Protein AF-A0A9P9T3Z7-F1 (afdb_monomer)

pLDDT: mean 70.49, std 20.85, range [25.78, 98.06]

Nearest PDB structures (foldseek):
  8fni-assembly1_6  TM=3.757E-01  e=1.321E+00  Trypanosoma brucei

Secondary structure (DSSP, 8-state):
---B-TTS-B-HHHHHHHHHHHHHHHHHTT---HHHHHHHHHHHHHHHHHHHH-----GGGEEEEEE----EE-S--BSSSSB---EE--S-SSPPPPEEEEEEEHHHHHHHBHHHHHHHHH-TT--EEEES---S--B-TTHHHHSB-TTSSB-HHHHHHHH-S-EEEETTEEEE----TTPPP--HHHIIIIIHHHHHHHHHHHHHHTTS-S-S-HHHHHHTSPPPPPPSSHHHHHHHHHHHHHTTB-HHHHHHHHHHHHHHHHHS-GGGS-HHHHIIIIIHHTTTS-GGGSHHHHHHHHHHTTS-HHHHH-PPPHHHHH-----TTS-GGGGGG----PPPTT--SSS-EEE-GGG-TT-TT--EEEPPSSHHHHHHHHHHS-B-TTS-B--GGGS-TT--S-S-----SSTTS------------TT---------TTSS-HHHHHHHHHT-TT-PPPPPPPP--PPPPPPPP--------

Radius of gyration: 30.97 Å; Cα contacts (8 Å, |Δi|>4): 499; chains: 1; bounding box: 113×80×100 Å

Sequence (485 aa):
MVLYYADGQVVKAQEVYLEDQAKAKASQYRYADPIEQATQIIQGRRLAADNYDSKEKTGRERVHIVIDKQMYTELYYSESSTLVGQHLPLGREDPSDPIPVAGIDRQTLIKCSSTAYDYFTSNPELSTLHLPVCYPRRHFGGWYNCYRTESGRPDYEEFERRIGSERIEQPGLAYLRDADDQMAYIRETEVIHYLIPWLEEMEKHVKHSKNVSEENKPEEALRSLPKFDIPKILIEKIHLYNVMLQLGISSHFKQPLIDALIFQMYGSNLSQCHLDTLEMTVGRFYSRGIAVLDPVINHLIGTYSLRNPTDRSTDPSEEDRVLRISPEGVDERDEESQVYLKAKPGRAWLEYRSVPPDTRSAFPDDTVIQPPKLEVIGHCIRHWSGVRRSGSTAAAHTGYPLNVGRVFKYYRRRATSSIHVQNRPGRIDRADYSTYRLHNSHHLRPDELEHFCRHRPGSTAAAAPAPIVSQGPSPSPGGSGIASK

Foldseek 3Di:
DFDADPVRHTPVVVVVVVVVVVVVVCVVLVPDDPVVVVVLLVVLVVVVVVVVPPPDDDVLQFAWEKEAAAWAFQPADDQDPDGDTDTDPADDNGIDDTPPPSGFGLVLLLVFFVQSVSVCSNVVNHRYDYPQDDDDFDFPVCQLVVAADPVSGHDVVVVCVPQNDQWDDDGPTTGHPPNPNLGADADPVLCHPWVRVLSVQSVVLVVVVVVDPPPDDPVVSLVPRRATDADPALLSLLNNLLVCVSRRGDCSRCVVSLVVNLVVCLVDQPLLNPLVNNLSGLVSVQVVHQSCVPSNLVSCLQCVLVDDLCSNQDDHDVCSQPVDPPDPDDDPPCPVNSDTDDDDPDAAAQDWDFDALCVRPNRNHDTDTHAHSSRRSSVSNCQQNQQDPVRHHDNSVVHPPPPPVPDPPPDPPDPPDDDPPPDDPDDDDPPPPDDDDDPDPPPDDPVNVVVCVVPRPPDDPPPDDDDDDDDDDDDDDDDDDDDDD

Solvent-accessible surface area (backbone atoms only — not comparable to full-atom values): 30028 Å² total; per-residue (Å²): 137,88,59,59,46,99,88,69,48,67,40,63,73,56,52,53,50,51,51,49,50,48,48,53,51,29,55,75,48,47,56,80,51,68,66,58,52,52,48,51,43,54,50,26,45,47,52,54,52,53,59,68,69,52,86,74,87,57,88,78,48,43,26,23,41,26,44,51,45,48,51,40,32,50,93,74,36,65,89,77,88,49,80,50,53,53,81,44,96,46,76,52,90,54,55,49,72,59,38,53,85,84,36,40,57,41,68,48,47,33,74,52,11,54,43,45,35,56,51,41,32,72,35,73,88,62,49,67,48,67,33,67,66,85,78,82,67,65,68,55,76,65,47,74,76,73,41,49,40,99,86,70,44,66,38,64,66,67,44,41,74,72,74,43,86,66,60,50,86,47,50,96,40,67,27,49,71,60,64,55,47,59,52,34,60,78,62,67,65,44,44,62,73,42,48,47,56,43,50,54,48,40,40,53,49,59,59,52,52,76,75,52,81,93,77,76,56,72,70,59,56,62,70,68,51,77,71,74,77,73,59,89,52,70,68,56,40,52,46,39,49,32,52,40,59,56,34,40,40,53,64,83,74,44,45,66,54,47,50,54,49,45,54,51,46,72,76,41,56,58,46,70,49,47,54,66,59,42,29,44,18,57,27,25,68,24,64,91,59,68,45,63,74,41,70,60,52,27,49,56,26,63,45,47,50,77,51,54,69,65,50,76,68,46,70,57,49,74,66,49,69,59,56,72,87,67,57,94,86,60,75,91,82,52,77,87,70,70,81,72,84,79,80,68,89,90,61,43,54,56,43,68,44,78,45,61,18,84,80,33,91,91,45,55,86,50,69,42,79,42,62,17,69,34,52,55,55,17,50,43,36,68,71,49,14,28,44,43,97,84,72,49,67,47,65,40,84,81,43,66,91,74,70,82,65,80,70,81,73,80,74,74,94,58,94,81,72,81,84,79,80,76,81,75,94,72,91,74,79,92,76,85,84,79,86,82,83,81,87,76,84,84,80,71,54,75,68,60,57,50,49,59,68,74,66,48,91,83,72,69,80,80,76,77,83,74,82,85,76,82,82,76,88,83,83,83,92,78,86,89,80,91,84,89,135

Mean predicted aligned error: 15.39 Å

Structure (mmCIF, N/CA/C/O backbone):
data_AF-A0A9P9T3Z7-F1
#
_entry.id   AF-A0A9P9T3Z7-F1
#
loop_
_atom_site.group_PDB
_atom_site.id
_atom_site.type_symbol
_atom_site.label_atom_id
_atom_site.label_alt_id
_atom_site.label_comp_id
_atom_site.label_asym_id
_atom_site.label_entity_id
_atom_site.label_seq_id
_atom_site.pdbx_PDB_ins_code
_atom_site.Cartn_x
_atom_site.Cartn_y
_atom_site.Cartn_z
_atom_site.occupancy
_atom_site.B_iso_or_equiv
_atom_site.auth_seq_id
_atom_site.auth_comp_id
_atom_site.auth_asym_id
_atom_site.auth_atom_id
_atom_site.pdbx_PDB_model_num
ATOM 1 N N . MET A 1 1 ? -35.506 -32.382 -3.614 1.00 65.94 1 MET A N 1
ATOM 2 C CA . MET A 1 1 ? -36.803 -32.200 -4.298 1.00 65.94 1 MET A CA 1
ATOM 3 C C . MET A 1 1 ? -37.691 -31.428 -3.337 1.00 65.94 1 MET A C 1
ATOM 5 O O . MET A 1 1 ? -37.818 -31.877 -2.205 1.00 65.94 1 MET A O 1
ATOM 9 N N . VAL A 1 2 ? -38.181 -30.251 -3.727 1.00 71.31 2 VAL A N 1
ATOM 10 C CA . VAL A 1 2 ? -38.981 -29.363 -2.863 1.00 71.31 2 VAL A CA 1
ATOM 11 C C . VAL A 1 2 ? -40.463 -29.702 -3.061 1.00 71.31 2 VAL A C 1
ATOM 13 O O . VAL A 1 2 ? -40.894 -29.871 -4.199 1.00 71.31 2 VAL A O 1
ATOM 16 N N . LEU A 1 3 ? -41.214 -29.879 -1.976 1.00 81.56 3 LEU A N 1
ATOM 17 C CA . LEU A 1 3 ? -42.653 -30.128 -1.967 1.00 81.56 3 LEU A CA 1
ATOM 18 C C . LEU A 1 3 ? -43.368 -28.791 -1.889 1.00 81.56 3 LEU A C 1
ATOM 20 O O . LEU A 1 3 ? -43.017 -27.912 -1.099 1.00 81.56 3 LEU A O 1
ATOM 24 N N . TYR A 1 4 ? -44.413 -28.695 -2.691 1.00 86.44 4 TYR A N 1
ATOM 25 C CA . TYR A 1 4 ? -45.283 -27.543 -2.760 1.00 86.44 4 TYR A CA 1
ATOM 26 C C . TYR A 1 4 ? -46.688 -27.973 -2.353 1.00 86.44 4 TYR A C 1
ATOM 28 O O . TYR A 1 4 ? -47.127 -29.081 -2.674 1.00 86.44 4 TYR A O 1
ATOM 36 N N . TYR A 1 5 ? -47.393 -27.095 -1.652 1.00 88.19 5 TYR A N 1
ATOM 37 C CA . TYR A 1 5 ? -48.839 -27.167 -1.539 1.00 88.19 5 TYR A CA 1
ATOM 38 C C . TYR A 1 5 ? -49.485 -26.906 -2.908 1.00 88.19 5 TYR A C 1
ATOM 40 O O . TYR A 1 5 ? -48.849 -26.409 -3.840 1.00 88.19 5 TYR A O 1
ATOM 48 N N . ALA A 1 6 ? -50.769 -27.244 -3.042 1.00 86.62 6 ALA A N 1
ATOM 49 C CA . ALA A 1 6 ? -51.515 -27.063 -4.291 1.00 86.62 6 ALA A CA 1
ATOM 50 C C . ALA A 1 6 ? -51.635 -25.586 -4.727 1.00 86.62 6 ALA A C 1
ATOM 52 O O . ALA A 1 6 ? -51.898 -25.315 -5.895 1.00 86.62 6 ALA A O 1
ATOM 53 N N . ASP A 1 7 ? -51.424 -24.643 -3.807 1.00 88.00 7 ASP A N 1
ATOM 54 C CA . ASP A 1 7 ? -51.381 -23.198 -4.057 1.00 88.00 7 ASP A CA 1
ATOM 55 C C . ASP A 1 7 ? -49.997 -22.692 -4.517 1.00 88.00 7 ASP A C 1
ATOM 57 O O . ASP A 1 7 ? -49.827 -21.501 -4.779 1.00 88.00 7 ASP A O 1
ATOM 61 N N . GLY A 1 8 ? -49.008 -23.586 -4.631 1.00 81.44 8 GLY A N 1
ATOM 62 C CA . GLY A 1 8 ? -47.646 -23.266 -5.048 1.00 81.44 8 GLY A CA 1
ATOM 63 C C . GLY A 1 8 ? -46.728 -22.771 -3.928 1.00 81.44 8 GLY A C 1
ATOM 64 O O . GLY A 1 8 ? -45.573 -22.451 -4.212 1.00 81.44 8 GLY A O 1
ATOM 65 N N . GLN A 1 9 ? -47.177 -22.724 -2.668 1.00 79.19 9 GLN A N 1
ATOM 66 C CA . GLN A 1 9 ? -46.294 -22.414 -1.540 1.00 79.19 9 GLN A CA 1
ATOM 67 C C . GLN A 1 9 ? -45.443 -23.627 -1.156 1.00 79.19 9 GLN A C 1
ATOM 69 O O . GLN A 1 9 ? -45.922 -24.761 -1.148 1.00 79.19 9 GLN A O 1
ATOM 74 N N . VAL A 1 10 ? -44.171 -23.405 -0.816 1.00 81.94 10 VAL A N 1
ATOM 75 C CA . VAL A 1 10 ? -43.290 -24.473 -0.325 1.00 81.94 10 VAL A CA 1
ATOM 76 C C . VAL A 1 10 ? -43.802 -24.972 1.025 1.00 81.94 10 VAL A C 1
ATOM 78 O O . VAL A 1 10 ? -44.175 -24.191 1.902 1.00 81.94 10 VAL A O 1
ATOM 81 N N . VAL A 1 11 ? -43.803 -26.290 1.216 1.00 91.25 11 VAL A N 1
ATOM 82 C CA . VAL A 1 11 ? -44.129 -26.883 2.512 1.00 91.25 11 VAL A CA 1
ATOM 83 C C . VAL A 1 11 ? -43.041 -26.489 3.514 1.00 91.25 11 VAL A C 1
ATOM 85 O O . VAL A 1 11 ? -41.958 -27.069 3.522 1.00 91.25 11 VAL A O 1
ATOM 88 N N . LYS A 1 12 ? -43.341 -25.518 4.386 1.00 83.25 12 LYS A N 1
ATOM 89 C CA . LYS A 1 12 ? -42.396 -24.924 5.352 1.00 83.25 12 LYS A CA 1
ATOM 90 C C . LYS A 1 12 ? -41.616 -25.951 6.180 1.00 83.25 12 LYS A C 1
ATOM 92 O O . LYS A 1 12 ? -40.428 -25.785 6.415 1.00 83.25 12 LYS A O 1
ATOM 97 N N . ALA A 1 13 ? -42.257 -27.046 6.593 1.00 82.50 13 ALA A N 1
ATOM 98 C CA . ALA A 1 13 ? -41.579 -28.116 7.330 1.00 82.50 13 ALA A CA 1
ATOM 99 C C . ALA A 1 13 ? -40.472 -28.796 6.503 1.00 82.50 13 ALA A C 1
ATOM 101 O O . ALA A 1 13 ? -39.440 -29.186 7.044 1.00 82.50 13 ALA A O 1
ATOM 102 N N . GLN A 1 14 ? -40.669 -28.928 5.191 1.00 84.25 14 GLN A N 1
ATOM 103 C CA . GLN A 1 14 ? -39.662 -29.502 4.312 1.00 84.25 14 GLN A CA 1
ATOM 104 C C . GLN A 1 14 ? -38.586 -28.486 3.920 1.00 84.25 14 GLN A C 1
ATOM 106 O O . GLN A 1 14 ? -37.438 -28.875 3.741 1.00 84.25 14 GLN A O 1
ATOM 111 N N . GLU A 1 15 ? -38.929 -27.203 3.816 1.00 80.44 15 GLU A N 1
ATOM 112 C CA . GLU A 1 15 ? -37.944 -26.125 3.682 1.00 80.44 15 GLU A CA 1
ATOM 113 C C . GLU A 1 15 ? -36.972 -26.136 4.865 1.00 80.44 15 GLU A C 1
ATOM 115 O O . GLU A 1 15 ? -35.774 -26.280 4.649 1.00 80.44 15 GLU A O 1
ATOM 120 N N . VAL A 1 16 ? -37.489 -26.144 6.100 1.00 82.88 16 VAL A N 1
ATOM 121 C CA . VAL A 1 16 ? -36.673 -26.255 7.323 1.00 82.88 16 VAL A CA 1
ATOM 122 C C . VAL A 1 16 ? -35.826 -27.529 7.314 1.00 82.88 16 VAL A C 1
ATOM 124 O O . VAL A 1 16 ? -34.633 -27.475 7.579 1.00 82.88 16 VAL A O 1
ATOM 127 N N . TYR A 1 17 ? -36.397 -28.676 6.933 1.00 86.69 17 TYR A N 1
ATOM 128 C CA . TYR A 1 17 ? -35.633 -29.924 6.821 1.00 86.69 17 TYR A CA 1
ATOM 129 C C . TYR A 1 17 ? -34.492 -29.843 5.793 1.00 86.69 17 TYR A C 1
ATOM 131 O O . TYR A 1 17 ? -33.400 -30.363 6.029 1.00 86.69 17 TYR A O 1
ATOM 139 N N . LEU A 1 18 ? -34.735 -29.224 4.634 1.00 81.62 18 LEU A N 1
ATOM 140 C CA . LEU A 1 18 ? -33.721 -29.048 3.597 1.00 81.62 18 LEU A CA 1
ATOM 141 C C . LEU A 1 18 ? -32.663 -28.028 4.020 1.00 81.62 18 LEU A C 1
ATOM 143 O O . LEU A 1 18 ? -31.493 -28.251 3.720 1.00 81.62 18 LEU A O 1
ATOM 147 N N . GLU A 1 19 ? -33.038 -26.969 4.737 1.00 80.75 19 GLU A N 1
ATOM 148 C CA . GLU A 1 19 ? -32.102 -26.032 5.363 1.00 80.75 19 GLU A CA 1
ATOM 149 C C . GLU A 1 19 ? -31.250 -26.718 6.430 1.00 80.75 19 GLU A C 1
ATOM 151 O O . GLU A 1 19 ? -30.039 -26.528 6.436 1.00 80.75 19 GLU A O 1
ATOM 156 N N . ASP A 1 20 ? -31.828 -27.566 7.279 1.00 84.94 20 ASP A N 1
ATOM 157 C CA . ASP A 1 20 ? -31.093 -28.320 8.298 1.00 84.94 20 ASP A CA 1
ATOM 158 C C . ASP A 1 20 ? -30.151 -29.348 7.665 1.00 84.94 20 ASP A C 1
ATOM 160 O O . ASP A 1 20 ? -29.004 -29.482 8.090 1.00 84.94 20 ASP A O 1
ATOM 164 N N . GLN A 1 21 ? -30.575 -30.040 6.601 1.00 84.62 21 GLN A N 1
ATOM 165 C CA . GLN A 1 21 ? -29.680 -30.906 5.830 1.00 84.62 21 GLN A CA 1
ATOM 166 C C . GLN A 1 21 ? -28.587 -30.117 5.116 1.00 84.62 21 GLN A C 1
ATOM 168 O O . GLN A 1 21 ? -27.438 -30.559 5.084 1.00 84.62 21 GLN A O 1
ATOM 173 N N . ALA A 1 22 ? -28.926 -28.965 4.537 1.00 76.81 22 ALA A N 1
ATOM 174 C CA . ALA A 1 22 ? -27.964 -28.086 3.899 1.00 76.81 22 ALA A CA 1
ATOM 175 C C . ALA A 1 22 ? -26.966 -27.560 4.927 1.00 76.81 22 ALA A C 1
ATOM 177 O O . ALA A 1 22 ? -25.782 -27.617 4.640 1.00 76.81 22 ALA A O 1
ATOM 178 N N . LYS A 1 23 ? -27.404 -27.167 6.131 1.00 74.38 23 LYS A N 1
ATOM 179 C CA . LYS A 1 23 ? -26.563 -26.766 7.268 1.00 74.38 23 LYS A CA 1
ATOM 180 C C . LYS A 1 23 ? -25.714 -27.911 7.798 1.00 74.38 23 LYS A C 1
ATOM 182 O O . LYS A 1 23 ? -24.539 -27.701 8.051 1.00 74.38 23 LYS A O 1
ATOM 187 N N . ALA A 1 24 ? -26.252 -29.122 7.926 1.00 78.44 24 ALA A N 1
ATOM 188 C CA . ALA A 1 24 ? -25.497 -30.297 8.363 1.00 78.44 24 ALA A CA 1
ATOM 189 C C . ALA A 1 24 ? -24.435 -30.709 7.332 1.00 78.44 24 ALA A C 1
ATOM 191 O O . ALA A 1 24 ? -23.322 -31.097 7.674 1.00 78.44 24 ALA A O 1
ATOM 192 N N . LYS A 1 25 ? -24.757 -30.601 6.042 1.00 73.81 25 LYS A N 1
ATOM 193 C CA . LYS A 1 25 ? -23.808 -30.862 4.959 1.00 73.81 25 LYS A CA 1
ATOM 194 C C . LYS A 1 25 ? -22.799 -29.719 4.833 1.00 73.81 25 LYS A C 1
ATOM 196 O O . LYS A 1 25 ? -21.608 -29.962 4.696 1.00 73.81 25 LYS A O 1
ATOM 201 N N . ALA A 1 26 ? -23.253 -28.479 4.954 1.00 61.66 26 ALA A N 1
ATOM 202 C CA . ALA A 1 26 ? -22.426 -27.284 5.032 1.00 61.66 26 ALA A CA 1
ATOM 203 C C . ALA A 1 26 ? -21.468 -27.357 6.217 1.00 61.66 26 ALA A C 1
ATOM 205 O O . ALA A 1 26 ? -20.307 -27.050 6.025 1.00 61.66 26 ALA A O 1
ATOM 206 N N . SER A 1 27 ? -21.891 -27.824 7.393 1.00 64.25 27 SER A N 1
ATOM 207 C CA . SER A 1 27 ? -21.029 -27.970 8.568 1.00 64.25 27 SER A CA 1
ATOM 208 C C . SER A 1 27 ? -20.020 -29.108 8.407 1.00 64.25 27 SER A C 1
ATOM 210 O O . SER A 1 27 ? -18.861 -28.940 8.786 1.00 64.25 27 SER A O 1
ATOM 212 N N . GLN A 1 28 ? -20.390 -30.214 7.745 1.00 66.12 28 GLN A N 1
ATOM 213 C CA . GLN A 1 28 ? -19.437 -31.253 7.317 1.00 66.12 28 GLN A CA 1
ATOM 214 C C . GLN A 1 28 ? -18.365 -30.691 6.381 1.00 66.12 28 GLN A C 1
ATOM 216 O O . GLN A 1 28 ? -17.186 -31.014 6.513 1.00 66.12 28 GLN A O 1
ATOM 221 N N . TYR A 1 29 ? -18.770 -29.822 5.458 1.00 52.50 29 TYR A N 1
ATOM 222 C CA . TYR A 1 29 ? -17.866 -29.099 4.578 1.00 52.50 29 TYR A CA 1
ATOM 223 C C . TYR A 1 29 ? -17.503 -27.725 5.121 1.00 52.50 29 TYR A C 1
ATOM 225 O O . TYR A 1 29 ? -17.126 -26.928 4.294 1.00 52.50 29 TYR A O 1
ATOM 233 N N . ARG A 1 30 ? -17.652 -27.436 6.424 1.00 50.56 30 ARG A N 1
ATOM 234 C CA . ARG A 1 30 ? -17.389 -26.168 7.149 1.00 50.56 30 ARG A CA 1
ATOM 235 C C . ARG A 1 30 ? -17.737 -24.834 6.443 1.00 50.56 30 ARG A C 1
ATOM 237 O O . ARG A 1 30 ? -17.046 -23.845 6.666 1.00 50.56 30 ARG A O 1
ATOM 244 N N . TYR A 1 31 ? -18.742 -24.803 5.565 1.00 49.81 31 TYR A N 1
ATOM 245 C CA . TYR A 1 31 ? -19.169 -23.627 4.792 1.00 49.81 31 TYR A CA 1
ATOM 246 C C . TYR A 1 31 ? -19.461 -22.434 5.715 1.00 49.81 31 TYR A C 1
ATOM 248 O O . TYR A 1 31 ? -20.280 -22.555 6.621 1.00 49.81 31 TYR A O 1
ATOM 256 N N . ALA A 1 32 ? -18.804 -21.294 5.481 1.00 55.56 32 ALA A N 1
ATOM 257 C CA . ALA A 1 32 ? -19.143 -20.046 6.159 1.00 55.56 32 ALA A CA 1
ATOM 258 C C . ALA A 1 32 ? -20.341 -19.419 5.441 1.00 55.56 32 ALA A C 1
ATOM 260 O O . ALA A 1 32 ? -20.222 -19.038 4.275 1.00 55.56 32 ALA A O 1
ATOM 261 N N . ASP A 1 33 ? -21.486 -19.341 6.117 1.00 63.25 33 ASP A N 1
ATOM 262 C CA . ASP A 1 33 ? -22.675 -18.694 5.571 1.00 63.25 33 ASP A CA 1
ATOM 263 C C . ASP A 1 33 ? -22.426 -17.174 5.466 1.00 63.25 33 ASP A C 1
ATOM 265 O O . ASP A 1 33 ? -22.188 -16.522 6.489 1.00 63.25 33 ASP A O 1
ATOM 269 N N . PRO A 1 34 ? -22.475 -16.575 4.259 1.00 64.81 34 PRO A N 1
ATOM 270 C CA . PRO A 1 34 ? -22.304 -15.134 4.089 1.00 64.81 34 PRO A CA 1
ATOM 271 C C . PRO A 1 34 ? -23.295 -14.305 4.915 1.00 64.81 34 PRO A C 1
ATOM 273 O O . PRO A 1 34 ? -22.961 -13.198 5.338 1.00 64.81 34 PRO A O 1
ATOM 276 N N . ILE A 1 35 ? -24.503 -14.826 5.161 1.00 70.62 35 ILE A N 1
ATOM 277 C CA . ILE A 1 35 ? -25.523 -14.164 5.982 1.00 70.62 35 ILE A CA 1
ATOM 278 C C . ILE A 1 35 ? -25.114 -14.202 7.452 1.00 70.62 35 ILE A C 1
ATOM 280 O O . ILE A 1 35 ? -25.229 -13.190 8.142 1.00 70.62 35 ILE A O 1
ATOM 284 N N . GLU A 1 36 ? -24.600 -15.330 7.938 1.00 73.62 36 GLU A N 1
ATOM 285 C CA . GLU A 1 36 ? -24.087 -15.441 9.304 1.00 73.62 36 GLU A CA 1
ATOM 286 C C . GLU A 1 36 ? -22.878 -14.523 9.504 1.00 73.62 36 GLU A C 1
ATOM 288 O O . GLU A 1 36 ? -22.838 -13.773 10.475 1.00 73.62 36 GLU A O 1
ATOM 293 N N . GLN A 1 37 ? -21.954 -14.476 8.539 1.00 69.38 37 GLN A N 1
ATOM 294 C CA . GLN A 1 37 ? -20.818 -13.555 8.564 1.00 69.38 37 GLN A CA 1
ATOM 295 C C . GLN A 1 37 ? -21.278 -12.089 8.578 1.00 69.38 37 GLN A C 1
ATOM 297 O O . GLN A 1 37 ? -20.796 -11.292 9.381 1.00 69.38 37 GLN A O 1
ATOM 302 N N . ALA A 1 38 ? -22.248 -11.721 7.736 1.00 71.00 38 ALA A N 1
ATOM 303 C CA . ALA A 1 38 ? -22.836 -10.383 7.745 1.00 71.00 38 ALA A CA 1
ATOM 304 C C . ALA A 1 38 ? -23.536 -10.075 9.079 1.00 71.00 38 ALA A C 1
ATOM 306 O O . ALA A 1 38 ? -23.418 -8.964 9.594 1.00 71.00 38 ALA A O 1
ATOM 307 N N . THR A 1 39 ? -24.220 -11.055 9.671 1.00 78.25 39 THR A N 1
ATOM 308 C CA . THR A 1 39 ? -24.898 -10.916 10.967 1.00 78.25 39 THR A CA 1
ATOM 309 C C . THR A 1 39 ? -23.891 -10.731 12.096 1.00 78.25 39 THR A C 1
ATOM 311 O O . THR A 1 39 ? -24.072 -9.839 12.920 1.00 78.25 39 THR A O 1
ATOM 314 N N . GLN A 1 40 ? -22.796 -11.496 12.096 1.00 75.44 40 GLN A N 1
ATOM 315 C CA . GLN A 1 40 ? -21.678 -11.333 13.025 1.00 75.44 40 GLN A CA 1
ATOM 316 C C . GLN A 1 40 ? -21.040 -9.948 12.885 1.00 75.44 40 GLN A C 1
ATOM 318 O O . GLN A 1 40 ? -20.805 -9.293 13.894 1.00 75.44 40 GLN A O 1
ATOM 323 N N . ILE A 1 41 ? -20.841 -9.448 11.659 1.00 72.44 41 ILE A N 1
ATOM 324 C CA . ILE A 1 41 ? -20.344 -8.082 11.422 1.00 72.44 41 ILE A CA 1
ATOM 325 C C . ILE A 1 41 ? -21.324 -7.044 11.980 1.00 72.44 41 ILE A C 1
ATOM 327 O O . ILE A 1 41 ? -20.910 -6.112 12.662 1.00 72.44 41 ILE A O 1
ATOM 331 N N . ILE A 1 42 ? -22.627 -7.188 11.724 1.00 79.94 42 ILE A N 1
ATOM 332 C CA . ILE A 1 42 ? -23.653 -6.268 12.240 1.00 79.94 42 ILE A CA 1
ATOM 333 C C . ILE A 1 42 ? -23.692 -6.299 13.771 1.00 79.94 42 ILE A C 1
ATOM 335 O O . ILE A 1 42 ? -23.773 -5.246 14.403 1.00 79.94 42 ILE A O 1
ATOM 339 N N . GLN A 1 43 ? -23.621 -7.482 14.377 1.00 82.38 43 GLN A N 1
ATOM 340 C CA . GLN A 1 43 ? -23.592 -7.638 15.826 1.00 82.38 43 GLN A CA 1
ATOM 341 C C . GLN A 1 43 ? -22.304 -7.063 16.422 1.00 82.38 43 GLN A C 1
ATOM 343 O O . GLN A 1 43 ? -22.376 -6.339 17.408 1.00 82.38 43 GLN A O 1
ATOM 348 N N . GLY A 1 44 ? -21.154 -7.293 15.786 1.00 74.75 44 GLY A N 1
ATOM 349 C CA . GLY A 1 44 ? -19.875 -6.681 16.143 1.00 74.75 44 GLY A CA 1
ATOM 350 C C . GLY A 1 44 ? -19.930 -5.155 16.078 1.00 74.75 44 GLY A C 1
ATOM 351 O O . GLY A 1 44 ? -19.483 -4.491 17.006 1.00 74.75 44 GLY A O 1
ATOM 352 N N . ARG A 1 45 ? -20.583 -4.582 15.054 1.00 77.25 45 ARG A N 1
ATOM 353 C CA . ARG A 1 45 ? -20.831 -3.130 14.957 1.00 77.25 45 ARG A CA 1
ATOM 354 C C . ARG A 1 45 ? -21.710 -2.610 16.088 1.00 77.25 45 ARG A C 1
ATOM 356 O O . ARG A 1 45 ? -21.432 -1.534 16.605 1.00 77.25 45 ARG A O 1
ATOM 363 N N . ARG A 1 46 ? -22.754 -3.353 16.468 1.00 79.81 46 ARG A N 1
ATOM 364 C CA . ARG A 1 46 ? -23.618 -2.995 17.605 1.00 79.81 46 ARG A CA 1
ATOM 365 C C . ARG A 1 46 ? -22.845 -3.038 18.913 1.00 79.81 46 ARG A C 1
ATOM 367 O O . ARG A 1 46 ? -22.826 -2.041 19.607 1.00 79.81 46 ARG A O 1
ATOM 374 N N . LEU A 1 47 ? -22.116 -4.120 19.183 1.00 75.50 47 LEU A N 1
ATOM 375 C CA . LEU A 1 47 ? -21.275 -4.236 20.377 1.00 75.50 47 LEU A CA 1
ATOM 376 C C . LEU A 1 47 ? -20.197 -3.147 20.427 1.00 75.50 47 LEU A C 1
ATOM 378 O O . LEU A 1 47 ? -19.940 -2.588 21.485 1.00 75.50 47 LEU A O 1
ATOM 382 N N . ALA A 1 48 ? -19.587 -2.810 19.289 1.00 69.00 48 ALA A N 1
ATOM 383 C CA . ALA A 1 48 ? -18.626 -1.716 19.202 1.00 69.00 48 ALA A CA 1
ATOM 384 C C . ALA A 1 48 ? -19.268 -0.348 19.494 1.00 69.00 48 ALA A C 1
ATOM 386 O O . ALA A 1 48 ? -18.621 0.493 20.110 1.00 69.00 48 ALA A O 1
ATOM 387 N N . ALA A 1 49 ? -20.523 -0.134 19.083 1.00 73.12 49 ALA A N 1
ATOM 388 C CA . ALA A 1 49 ? -21.294 1.067 19.398 1.00 73.12 49 ALA A CA 1
ATOM 389 C C . ALA A 1 49 ? -21.790 1.086 20.857 1.00 73.12 49 ALA A C 1
ATOM 391 O O . ALA A 1 49 ? -21.742 2.121 21.505 1.00 73.12 49 ALA A O 1
ATOM 392 N N . ASP A 1 50 ? -22.189 -0.050 21.420 1.00 73.62 50 ASP A N 1
ATOM 393 C CA . ASP A 1 50 ? -22.641 -0.132 22.812 1.00 73.62 50 ASP A CA 1
ATOM 394 C C . ASP A 1 50 ? -21.457 0.073 23.776 1.00 73.62 50 ASP A C 1
ATOM 396 O O . ASP A 1 50 ? -21.539 0.855 24.726 1.00 73.62 50 ASP A O 1
ATOM 400 N N . ASN A 1 51 ? -20.304 -0.534 23.467 1.00 67.31 51 ASN A N 1
ATOM 401 C CA . ASN A 1 51 ? -19.042 -0.292 24.174 1.00 67.31 51 ASN A CA 1
ATOM 402 C C . ASN A 1 51 ? -18.545 1.157 24.017 1.00 67.31 51 ASN A C 1
ATOM 404 O O . ASN A 1 51 ? -17.735 1.616 24.821 1.00 67.31 51 ASN A O 1
ATOM 408 N N . TYR A 1 52 ? -18.995 1.880 22.985 1.00 64.50 52 TYR A N 1
ATOM 409 C CA . TYR A 1 52 ? -18.654 3.289 22.777 1.00 64.50 52 TYR A CA 1
ATOM 410 C C . TYR A 1 52 ? -19.337 4.201 23.808 1.00 64.50 52 TYR A C 1
ATOM 412 O O . TYR A 1 52 ? -18.737 5.196 24.223 1.00 64.50 52 TYR A O 1
ATOM 420 N N . ASP A 1 53 ? -20.546 3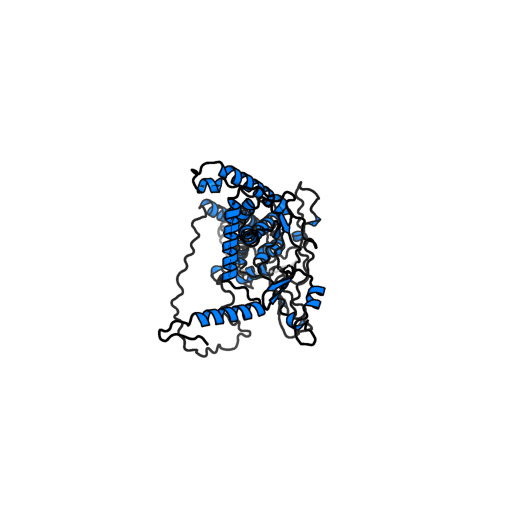.842 24.251 1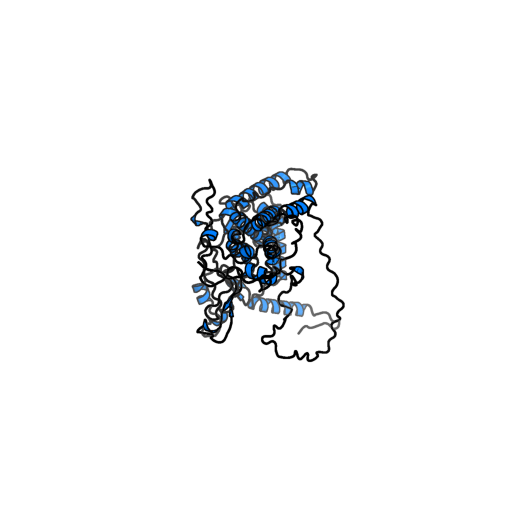.00 64.81 53 ASP A N 1
ATOM 421 C CA . ASP A 1 53 ? -21.354 4.641 25.181 1.00 64.81 53 ASP A CA 1
ATOM 422 C C . ASP A 1 53 ? -21.150 4.256 26.656 1.00 64.81 53 ASP A C 1
ATOM 424 O O . ASP A 1 53 ? -21.321 5.092 27.555 1.00 64.81 53 ASP A O 1
ATOM 428 N N . SER A 1 54 ? -20.734 3.018 26.945 1.00 62.00 54 SER A N 1
ATOM 429 C CA . SER A 1 54 ? -20.430 2.593 28.312 1.00 62.00 54 SER A CA 1
ATOM 430 C C . SER A 1 54 ? -19.123 3.233 28.807 1.00 62.00 54 SER A C 1
ATOM 432 O O . SER A 1 54 ? -18.029 2.770 28.502 1.00 62.00 54 SER A O 1
ATOM 434 N N . LYS A 1 55 ? -19.231 4.295 29.616 1.00 53.03 55 LYS A N 1
ATOM 435 C CA . LYS A 1 55 ? -18.127 5.067 30.238 1.00 53.03 55 LYS A CA 1
ATOM 436 C C . LYS A 1 55 ? -17.148 4.270 31.131 1.00 53.03 55 LYS A C 1
ATOM 438 O O . LYS A 1 55 ? -16.296 4.879 31.785 1.00 53.03 55 LYS A O 1
ATOM 443 N N . GLU A 1 56 ? -17.251 2.945 31.217 1.00 50.03 56 GLU A N 1
ATOM 444 C CA . GLU A 1 56 ? -16.402 2.134 32.091 1.00 50.03 56 GLU A CA 1
ATOM 445 C C . GLU A 1 56 ? -15.064 1.763 31.439 1.00 50.03 56 GLU A C 1
ATOM 447 O O . GLU A 1 56 ? -14.901 0.765 30.740 1.00 50.03 56 GLU A O 1
ATOM 452 N N . LYS A 1 57 ? -14.098 2.630 31.765 1.00 51.41 57 LYS A N 1
ATOM 453 C CA . LYS A 1 57 ? -12.634 2.525 31.721 1.00 51.41 57 LYS A CA 1
ATOM 454 C C . LYS A 1 57 ? -12.080 1.136 32.077 1.00 51.41 57 LYS A C 1
ATOM 456 O O . LYS A 1 57 ? -11.483 0.944 33.137 1.00 51.41 57 LYS A O 1
ATOM 461 N N . THR A 1 58 ? -12.191 0.166 31.186 1.00 51.59 58 THR A N 1
ATOM 462 C CA . THR A 1 58 ? -11.255 -0.963 31.193 1.00 51.59 58 THR A CA 1
ATOM 463 C C . THR A 1 58 ? -10.088 -0.594 30.282 1.00 51.59 58 THR A C 1
ATOM 465 O O . THR A 1 58 ? -10.295 0.021 29.241 1.00 51.59 58 THR A O 1
ATOM 468 N N . GLY A 1 59 ? -8.847 -0.931 30.654 1.00 53.66 59 GLY A N 1
ATOM 469 C CA . GLY A 1 59 ? -7.609 -0.609 29.911 1.00 53.66 59 GLY A CA 1
ATOM 470 C C . GLY A 1 59 ? -7.506 -1.174 28.479 1.00 53.66 59 GLY A C 1
ATOM 471 O O . GLY A 1 59 ? -6.418 -1.239 27.924 1.00 53.66 59 GLY A O 1
ATOM 472 N N . ARG A 1 60 ? -8.635 -1.573 27.884 1.00 59.34 60 ARG A N 1
ATOM 473 C CA . ARG A 1 60 ? -8.854 -2.040 26.509 1.00 59.34 60 ARG A CA 1
ATOM 474 C C . ARG A 1 60 ? -8.971 -0.895 25.491 1.00 59.34 60 ARG A C 1
ATOM 476 O O . ARG A 1 60 ? -9.209 -1.143 24.311 1.00 59.34 60 ARG A O 1
ATOM 483 N N . GLU A 1 61 ? -8.824 0.354 25.936 1.00 77.44 61 GLU A N 1
ATOM 484 C CA . GLU A 1 61 ? -8.817 1.536 25.065 1.00 77.44 61 GLU A CA 1
ATOM 485 C C . GLU A 1 61 ? -7.523 1.666 24.255 1.00 77.44 61 GLU A C 1
ATOM 487 O O . GLU A 1 61 ? -7.536 2.308 23.207 1.00 77.44 61 GLU A O 1
ATOM 492 N N . ARG A 1 62 ? -6.412 1.063 24.703 1.00 92.56 62 ARG A N 1
ATOM 493 C CA . ARG A 1 62 ? -5.124 1.156 24.007 1.00 92.56 62 ARG A CA 1
ATOM 494 C C . ARG A 1 62 ? -4.889 -0.070 23.132 1.00 92.56 62 ARG A C 1
ATOM 496 O O . ARG A 1 62 ? -4.891 -1.197 23.615 1.00 92.56 62 ARG A O 1
ATOM 503 N N . VAL A 1 63 ? -4.666 0.170 21.846 1.00 94.56 63 VAL A N 1
ATOM 504 C CA . VAL A 1 63 ? -4.308 -0.844 20.847 1.00 94.56 63 VAL A CA 1
ATOM 505 C C . VAL A 1 63 ? -2.893 -0.632 20.345 1.00 94.56 63 VAL A C 1
ATOM 507 O O . VAL A 1 63 ? -2.331 0.445 20.517 1.00 94.56 63 VAL A O 1
ATOM 510 N N . HIS A 1 64 ? -2.266 -1.664 19.802 1.00 96.00 64 HIS A N 1
ATOM 511 C CA . HIS A 1 64 ? -0.880 -1.625 19.342 1.00 96.00 64 HIS A CA 1
ATOM 512 C C . HIS A 1 64 ? -0.831 -2.070 17.884 1.00 96.00 64 HIS A C 1
ATOM 514 O O . HIS A 1 64 ? -1.649 -2.879 17.446 1.00 96.00 64 HIS A O 1
ATOM 520 N N . ILE A 1 65 ? 0.119 -1.537 17.132 1.00 95.31 65 ILE A N 1
ATOM 521 C CA . ILE A 1 65 ? 0.425 -1.958 15.772 1.00 95.31 65 ILE A CA 1
ATOM 522 C C . ILE A 1 65 ? 1.596 -2.932 15.851 1.00 95.31 65 ILE A C 1
ATOM 524 O O . ILE A 1 65 ? 2.600 -2.634 16.489 1.00 95.31 65 ILE A O 1
ATOM 528 N N . VAL A 1 66 ? 1.467 -4.089 15.214 1.00 93.19 66 VAL A N 1
ATOM 529 C CA . VAL A 1 66 ? 2.552 -5.064 15.063 1.00 93.19 66 VAL A CA 1
ATOM 530 C C . VAL A 1 66 ? 2.855 -5.169 13.577 1.00 93.19 66 VAL A C 1
ATOM 532 O O . VAL A 1 66 ? 1.946 -5.405 12.782 1.00 93.19 66 VAL A O 1
ATOM 535 N N . ILE A 1 67 ? 4.109 -4.955 13.189 1.00 90.38 67 ILE A N 1
ATOM 536 C CA . ILE A 1 67 ? 4.557 -5.205 11.821 1.00 90.38 67 ILE A CA 1
ATOM 537 C C . ILE A 1 67 ? 4.999 -6.662 11.778 1.00 90.38 67 ILE A C 1
ATOM 539 O O . ILE A 1 67 ? 5.983 -7.041 12.408 1.00 90.38 67 ILE A O 1
ATOM 543 N N . ASP A 1 68 ? 4.236 -7.483 11.070 1.00 86.62 68 ASP A N 1
ATOM 544 C CA . ASP A 1 68 ? 4.509 -8.905 10.927 1.00 86.62 68 ASP A CA 1
ATOM 545 C C . ASP A 1 68 ? 5.850 -9.143 10.226 1.00 86.62 68 ASP A C 1
ATOM 547 O O . ASP A 1 68 ? 6.428 -8.256 9.591 1.00 86.62 68 ASP A O 1
ATOM 551 N N . LYS A 1 69 ? 6.333 -10.385 10.309 1.00 82.44 69 LYS A N 1
ATOM 552 C CA . LYS A 1 69 ? 7.457 -10.845 9.498 1.00 82.44 69 LYS A CA 1
ATOM 553 C C . LYS A 1 69 ? 7.146 -10.609 8.021 1.00 82.44 69 LYS A C 1
ATOM 555 O O . LYS A 1 69 ? 6.114 -11.045 7.510 1.00 82.44 69 LYS A O 1
ATOM 560 N N . GLN A 1 70 ? 8.072 -9.965 7.322 1.00 77.94 70 GLN A N 1
ATOM 561 C CA . GLN A 1 70 ? 7.926 -9.666 5.903 1.00 77.94 70 GLN A CA 1
ATOM 562 C C . GLN A 1 70 ? 8.941 -10.477 5.118 1.00 77.94 70 GLN A C 1
ATOM 564 O O . GLN A 1 70 ? 10.144 -10.323 5.289 1.00 77.94 70 GLN A O 1
ATOM 569 N N . MET A 1 71 ? 8.443 -11.362 4.259 1.00 72.38 71 MET A N 1
ATOM 570 C CA . MET A 1 71 ? 9.271 -12.117 3.328 1.00 72.38 71 MET A CA 1
ATOM 571 C C . MET A 1 71 ? 9.025 -11.575 1.931 1.00 72.38 71 MET A C 1
ATOM 573 O O . MET A 1 71 ? 7.906 -11.628 1.423 1.00 72.38 71 MET A O 1
ATOM 577 N N . TYR A 1 72 ? 10.071 -11.047 1.301 1.00 70.00 72 TYR A N 1
ATOM 578 C CA . TYR A 1 72 ? 9.955 -10.543 -0.057 1.00 70.00 72 TYR A CA 1
ATOM 579 C C . TYR A 1 72 ? 10.352 -11.620 -1.059 1.00 70.00 72 TYR A C 1
ATOM 581 O O . TYR A 1 72 ? 11.472 -12.136 -1.018 1.00 70.00 72 TYR A O 1
ATOM 589 N N . THR A 1 73 ? 9.465 -11.897 -2.016 1.00 70.81 73 THR A N 1
ATOM 590 C CA . THR A 1 73 ? 9.808 -12.694 -3.195 1.00 70.81 73 THR A CA 1
ATOM 591 C C . THR A 1 73 ? 9.507 -11.964 -4.498 1.00 70.81 73 THR A C 1
ATOM 593 O O . THR A 1 73 ? 8.522 -11.233 -4.612 1.00 70.81 73 THR A O 1
ATOM 596 N N . GLU A 1 74 ? 10.357 -12.134 -5.513 1.00 67.25 74 GLU A N 1
ATOM 597 C CA . GLU A 1 74 ? 10.073 -11.655 -6.878 1.00 67.25 74 GLU A CA 1
ATOM 598 C C . GLU A 1 74 ? 8.766 -12.282 -7.413 1.00 67.25 74 GLU A C 1
ATOM 600 O O . GLU A 1 74 ? 8.568 -13.488 -7.265 1.00 67.25 74 GLU A O 1
ATOM 605 N N . LEU A 1 75 ? 7.877 -11.493 -8.045 1.00 62.44 75 LEU A N 1
ATOM 606 C CA . LEU A 1 75 ? 6.548 -11.991 -8.458 1.00 62.44 75 LEU A CA 1
ATOM 607 C C . LEU A 1 75 ? 6.633 -13.073 -9.542 1.00 62.44 75 LEU A C 1
ATOM 609 O O . LEU A 1 75 ? 5.805 -13.982 -9.574 1.00 62.44 75 LEU A O 1
ATOM 613 N N . TYR A 1 76 ? 7.593 -12.948 -10.465 1.00 58.50 76 TYR A N 1
ATOM 614 C CA . TYR A 1 76 ? 7.639 -13.767 -11.674 1.00 58.50 76 TYR A CA 1
ATOM 615 C C . TYR A 1 76 ? 9.079 -13.993 -12.151 1.00 58.50 76 TYR A C 1
ATOM 617 O O . TYR A 1 76 ? 9.582 -13.271 -13.011 1.00 58.50 76 TYR A O 1
ATOM 625 N N . TYR A 1 77 ? 9.733 -15.048 -11.668 1.00 50.19 77 TYR A N 1
ATOM 626 C CA . TYR A 1 77 ? 10.922 -15.590 -12.328 1.00 50.19 77 TYR A CA 1
ATOM 627 C C . TYR A 1 77 ? 10.728 -17.082 -12.598 1.00 50.19 77 TYR A C 1
ATOM 629 O O . TYR A 1 77 ? 10.274 -17.829 -11.736 1.00 50.19 77 TYR A O 1
ATOM 637 N N . SER A 1 78 ? 11.026 -17.513 -13.826 1.00 44.09 78 SER A N 1
ATOM 638 C CA . SER A 1 78 ? 11.050 -18.929 -14.184 1.00 44.09 78 SER A CA 1
ATOM 639 C C . SER A 1 78 ? 12.430 -19.286 -14.701 1.00 44.09 78 SER A C 1
ATOM 641 O O . SER A 1 78 ? 12.793 -18.931 -15.821 1.00 44.09 78 SER A O 1
ATOM 643 N N . GLU A 1 79 ? 13.191 -19.994 -13.874 1.00 49.44 79 GLU A N 1
ATOM 644 C CA . GLU A 1 79 ? 14.486 -20.553 -14.264 1.00 49.44 79 GLU A CA 1
ATOM 645 C C . GLU A 1 79 ? 14.307 -21.882 -15.014 1.00 49.44 79 GLU A C 1
ATOM 647 O O . GLU A 1 79 ? 15.054 -22.200 -15.936 1.00 49.44 79 GLU A O 1
ATOM 652 N N . SER A 1 80 ? 13.262 -22.644 -14.673 1.00 47.06 80 SER A N 1
ATOM 653 C CA . SER A 1 80 ? 13.132 -24.056 -15.053 1.00 47.06 80 SER A CA 1
ATOM 654 C C . SER A 1 80 ? 11.684 -24.518 -15.264 1.00 47.06 80 SER A C 1
ATOM 656 O O . SER A 1 80 ? 11.373 -25.677 -15.017 1.00 47.06 80 SER A O 1
ATOM 658 N N . SER A 1 81 ? 10.788 -23.646 -15.753 1.00 41.62 81 SER A N 1
ATOM 659 C CA . SER A 1 81 ? 9.326 -23.860 -15.916 1.00 41.62 81 SER A CA 1
ATOM 660 C C . SER A 1 81 ? 8.491 -23.869 -14.626 1.00 41.62 81 SER A C 1
ATOM 662 O O . SER A 1 81 ? 7.270 -23.743 -14.685 1.00 41.62 81 SER A O 1
ATOM 664 N N . THR A 1 82 ? 9.133 -23.877 -13.459 1.00 45.16 82 THR A N 1
ATOM 665 C CA . THR A 1 82 ? 8.536 -23.484 -12.178 1.00 45.16 82 THR A CA 1
ATOM 666 C C . THR A 1 82 ? 8.680 -21.976 -11.980 1.00 45.16 82 THR A C 1
ATOM 668 O O . THR A 1 82 ? 9.710 -21.392 -12.322 1.00 45.16 82 THR A O 1
ATOM 671 N N . LEU A 1 83 ? 7.629 -21.326 -11.471 1.00 46.22 83 LEU A N 1
ATOM 672 C CA . LEU A 1 83 ? 7.731 -19.965 -10.943 1.00 46.22 83 LEU A CA 1
ATOM 673 C C . LEU A 1 83 ? 8.459 -20.067 -9.602 1.00 46.22 83 LEU A C 1
ATOM 675 O O . LEU A 1 83 ? 7.915 -20.629 -8.653 1.00 46.22 83 LEU A O 1
ATOM 679 N N . VAL A 1 84 ? 9.698 -19.589 -9.548 1.00 48.59 84 VAL A N 1
ATOM 680 C CA . VAL A 1 84 ? 10.505 -19.565 -8.327 1.00 48.59 84 VAL A CA 1
ATOM 681 C C . VAL A 1 84 ? 10.687 -18.106 -7.943 1.00 48.59 84 VAL A C 1
ATOM 683 O O . VAL A 1 84 ? 11.418 -17.370 -8.604 1.00 48.59 84 VAL A O 1
ATOM 686 N N . GLY A 1 85 ? 9.999 -17.682 -6.884 1.00 54.12 85 GLY A N 1
ATOM 687 C CA . GLY A 1 85 ? 10.284 -16.407 -6.240 1.00 54.12 85 GLY A CA 1
ATOM 688 C C . GLY A 1 85 ? 11.633 -16.499 -5.531 1.00 54.12 85 GLY A C 1
ATOM 689 O O . GLY A 1 85 ? 11.886 -17.453 -4.796 1.00 54.12 85 GLY A O 1
ATOM 690 N N . GLN A 1 86 ? 12.531 -15.541 -5.762 1.00 55.75 86 GLN A N 1
ATOM 691 C CA . GLN A 1 86 ? 13.745 -15.452 -4.956 1.00 55.75 86 GLN A CA 1
ATOM 692 C C . GLN A 1 86 ? 13.406 -14.812 -3.618 1.00 55.75 86 GLN A C 1
ATOM 694 O O . GLN A 1 86 ? 12.920 -13.687 -3.608 1.00 55.75 86 GLN A O 1
ATOM 699 N N . HIS A 1 87 ? 13.747 -15.482 -2.519 1.00 61.47 87 HIS A N 1
ATOM 700 C CA . HIS A 1 87 ? 13.731 -14.862 -1.201 1.00 61.47 87 HIS A CA 1
ATOM 701 C C . HIS A 1 87 ? 14.771 -13.740 -1.154 1.00 61.47 87 HIS A C 1
ATOM 703 O O . HIS A 1 87 ? 15.975 -13.987 -1.280 1.00 61.47 87 HIS A O 1
ATOM 709 N N . LEU A 1 88 ? 14.310 -12.507 -0.993 1.00 57.94 88 LEU A N 1
ATOM 710 C CA . LEU A 1 88 ? 15.172 -11.392 -0.647 1.00 57.94 88 LEU A CA 1
ATOM 711 C C . LEU A 1 88 ? 15.058 -11.208 0.869 1.00 57.94 88 LEU A C 1
ATOM 713 O O . LEU A 1 88 ? 13.941 -11.033 1.357 1.00 57.94 88 LEU A O 1
ATOM 717 N N . PRO A 1 89 ? 16.173 -11.292 1.620 1.00 57.31 89 PRO A N 1
ATOM 718 C CA . PRO A 1 89 ? 16.179 -11.071 3.062 1.00 57.31 89 PRO A CA 1
ATOM 719 C C . PRO A 1 89 ? 16.001 -9.572 3.328 1.00 57.31 89 PRO A C 1
ATOM 721 O O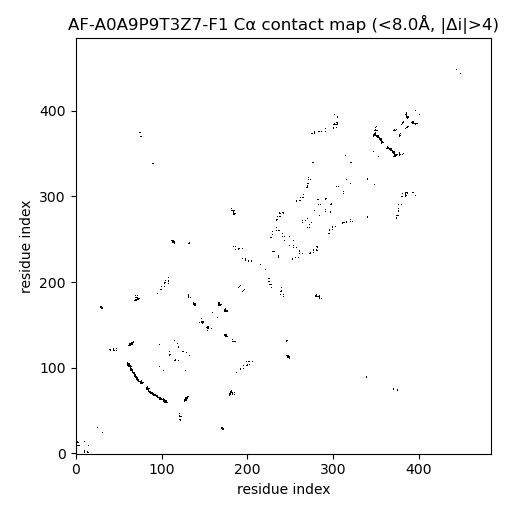 . PRO A 1 89 ? 16.953 -8.852 3.612 1.00 57.31 89 PRO A O 1
ATOM 724 N N . LEU A 1 90 ? 14.786 -9.083 3.102 1.00 60.38 90 LEU A N 1
ATOM 725 C C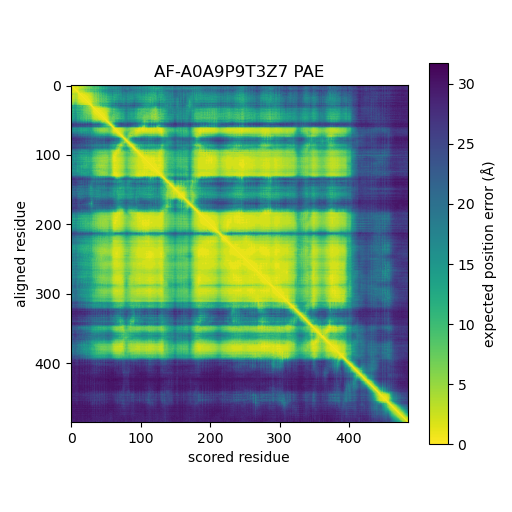A . LEU A 1 90 ? 14.387 -7.703 3.319 1.00 60.38 90 LEU A CA 1
ATOM 726 C C . LEU A 1 90 ? 13.516 -7.679 4.569 1.00 60.38 90 LEU A C 1
ATOM 728 O O . LEU A 1 90 ? 12.450 -8.286 4.579 1.00 60.38 90 LEU A O 1
ATOM 732 N N . GLY A 1 91 ? 13.962 -6.956 5.593 1.00 58.03 91 GLY A N 1
ATOM 733 C CA . GLY A 1 91 ? 13.231 -6.814 6.850 1.00 58.03 91 GLY A CA 1
ATOM 734 C C . GLY A 1 91 ? 13.640 -7.818 7.926 1.00 58.03 91 GLY A C 1
ATOM 735 O O . GLY A 1 91 ? 14.524 -8.654 7.738 1.00 58.03 91 GLY A O 1
ATOM 736 N N . ARG A 1 92 ? 13.010 -7.684 9.096 1.00 64.00 92 ARG A N 1
ATOM 737 C CA . ARG A 1 92 ? 13.244 -8.557 10.248 1.00 64.00 92 ARG A CA 1
ATOM 738 C C . ARG A 1 92 ? 12.683 -9.955 9.988 1.00 64.00 92 ARG A C 1
ATOM 740 O O . ARG A 1 92 ? 11.597 -10.110 9.428 1.00 64.00 92 ARG A O 1
ATOM 747 N N . GLU A 1 93 ? 13.422 -10.969 10.435 1.00 68.19 93 GLU A N 1
ATOM 748 C CA . GLU A 1 93 ? 12.941 -12.355 10.433 1.00 68.19 93 GLU A CA 1
ATOM 749 C C . GLU A 1 93 ? 11.844 -12.593 11.475 1.00 68.19 93 GLU A C 1
ATOM 751 O O . GLU A 1 93 ? 11.074 -13.543 11.322 1.00 68.19 93 GLU A O 1
ATOM 756 N N . ASP A 1 94 ? 11.754 -11.717 12.472 1.00 77.62 94 ASP A N 1
ATOM 757 C CA . ASP A 1 94 ? 10.762 -11.755 13.535 1.00 77.62 94 ASP A CA 1
ATOM 758 C C . ASP A 1 94 ? 9.775 -10.583 13.406 1.00 77.62 94 ASP A C 1
ATOM 760 O O . ASP A 1 94 ? 10.148 -9.515 12.901 1.00 77.62 94 ASP A O 1
ATOM 764 N N . PRO A 1 95 ? 8.517 -10.758 13.855 1.00 80.50 95 PRO A N 1
ATOM 765 C CA . PRO A 1 95 ? 7.579 -9.652 14.006 1.00 80.50 95 PRO A CA 1
ATOM 766 C C . PRO A 1 95 ? 8.191 -8.521 14.837 1.00 80.50 95 PRO A C 1
ATOM 768 O O . PRO A 1 95 ? 8.982 -8.766 15.750 1.00 80.50 95 PRO A O 1
ATOM 771 N N . SER A 1 96 ? 7.815 -7.278 14.540 1.00 83.56 96 SER A N 1
ATOM 772 C CA . SER A 1 96 ? 8.208 -6.148 15.377 1.00 83.56 96 SER A CA 1
ATOM 773 C C . SER A 1 96 ? 7.614 -6.282 16.776 1.00 83.56 96 SER A C 1
ATOM 775 O O . SER A 1 96 ? 6.540 -6.864 16.967 1.00 83.56 96 SER A O 1
ATOM 777 N N . ASP A 1 97 ? 8.258 -5.637 17.743 1.00 91.12 97 ASP A N 1
ATOM 778 C CA . ASP A 1 97 ? 7.599 -5.361 19.011 1.00 91.12 97 ASP A CA 1
ATOM 779 C C . ASP A 1 97 ? 6.319 -4.533 18.772 1.00 91.12 97 ASP A C 1
ATOM 781 O O . ASP A 1 97 ? 6.211 -3.834 17.757 1.00 91.12 97 ASP A O 1
ATOM 785 N N . PRO A 1 98 ? 5.319 -4.604 19.666 1.00 93.31 98 PRO A N 1
ATOM 786 C CA . PRO A 1 98 ? 4.114 -3.788 19.558 1.00 93.31 98 PRO A CA 1
ATOM 787 C C . PRO A 1 98 ? 4.400 -2.281 19.661 1.00 93.31 98 PRO A C 1
ATOM 789 O O . PRO A 1 98 ? 5.067 -1.820 20.588 1.00 93.31 98 PRO A O 1
ATOM 792 N N . ILE A 1 99 ? 3.826 -1.499 18.741 1.00 93.31 99 ILE A N 1
ATOM 793 C CA . ILE A 1 99 ? 4.118 -0.071 18.562 1.00 93.31 99 ILE A CA 1
ATOM 794 C C . ILE A 1 99 ? 2.846 0.782 18.669 1.00 93.31 99 ILE A C 1
ATOM 796 O O . ILE A 1 99 ? 1.826 0.451 18.060 1.00 93.31 99 ILE A O 1
ATOM 800 N N . PRO A 1 100 ? 2.888 1.922 19.374 1.00 94.38 100 PRO A N 1
ATOM 801 C CA . PRO A 1 100 ? 3.914 2.304 20.335 1.00 94.38 100 PRO A CA 1
ATOM 802 C C . PRO A 1 100 ? 3.750 1.476 21.618 1.00 94.38 100 PRO A C 1
ATOM 804 O O . PRO A 1 100 ? 2.674 0.945 21.888 1.00 94.38 100 PRO A O 1
ATOM 807 N N . VAL A 1 101 ? 4.783 1.442 22.463 1.00 92.00 101 VAL A N 1
ATOM 808 C CA . VAL A 1 101 ? 4.756 0.720 23.753 1.00 92.00 101 VAL A CA 1
ATOM 809 C C . VAL A 1 101 ? 3.612 1.198 24.665 1.00 92.00 101 VAL A C 1
ATOM 811 O O . VAL A 1 101 ? 3.018 0.413 25.394 1.00 92.00 101 VAL A O 1
ATOM 814 N N . ALA A 1 102 ? 3.253 2.485 24.602 1.00 92.31 102 ALA A N 1
ATOM 815 C CA . ALA A 1 102 ? 2.123 3.054 25.349 1.00 92.31 102 ALA A CA 1
ATOM 816 C C . ALA A 1 102 ? 0.737 2.721 24.744 1.00 92.31 102 ALA A C 1
ATOM 818 O O . ALA A 1 102 ? -0.306 3.095 25.295 1.00 92.31 102 ALA A O 1
ATOM 819 N N . GLY A 1 103 ? 0.714 2.067 23.582 1.00 94.25 103 GLY A N 1
ATOM 820 C CA . GLY A 1 103 ? -0.452 1.886 22.728 1.00 94.25 103 GLY A CA 1
ATOM 821 C C . GLY A 1 103 ? -1.021 3.187 22.163 1.00 94.25 103 GLY A C 1
ATOM 822 O O . GLY A 1 103 ? -0.567 4.281 22.483 1.00 94.25 103 GLY A O 1
ATOM 823 N N . ILE A 1 104 ? -2.041 3.057 21.324 1.00 94.88 104 ILE A N 1
ATOM 824 C CA . ILE A 1 104 ? -2.780 4.118 20.629 1.00 94.88 104 ILE A CA 1
ATOM 825 C C . ILE A 1 104 ? -4.228 4.043 21.089 1.00 94.88 104 ILE A C 1
ATOM 827 O O . ILE A 1 104 ? -4.748 2.947 21.284 1.00 94.88 104 ILE A O 1
ATOM 831 N N . ASP A 1 105 ? -4.910 5.176 21.223 1.00 93.94 105 ASP A N 1
ATOM 832 C CA . ASP A 1 105 ? -6.352 5.170 21.449 1.00 93.94 105 ASP A CA 1
ATOM 833 C C . ASP A 1 105 ? -7.093 4.471 20.296 1.00 93.94 105 ASP A C 1
ATOM 835 O O . ASP A 1 105 ? -7.060 4.890 19.134 1.00 93.94 105 ASP A O 1
ATOM 839 N N . ARG A 1 106 ? -7.782 3.382 20.636 1.00 92.88 106 ARG A N 1
ATOM 840 C CA . ARG A 1 106 ? -8.490 2.515 19.695 1.00 92.88 106 ARG A CA 1
ATOM 841 C C . ARG A 1 106 ? -9.540 3.266 18.903 1.00 92.88 106 ARG A C 1
ATOM 843 O O . ARG A 1 106 ? -9.676 3.034 17.704 1.00 92.88 106 ARG A O 1
ATOM 850 N N . GLN A 1 107 ? -10.288 4.151 19.560 1.00 90.06 107 GLN A N 1
ATOM 851 C CA . GLN A 1 107 ? -11.355 4.904 18.906 1.00 90.06 107 GLN A CA 1
ATOM 852 C C . GLN A 1 107 ? -10.782 5.851 17.857 1.00 90.06 107 GLN A C 1
ATOM 854 O O . GLN A 1 107 ? -11.320 5.959 16.757 1.00 90.06 107 GLN A O 1
ATOM 859 N N . THR A 1 108 ? -9.676 6.511 18.185 1.00 93.75 108 THR A N 1
ATOM 860 C CA . THR A 1 108 ? -8.958 7.394 17.273 1.00 93.75 108 THR A CA 1
ATOM 861 C C . THR A 1 108 ? -8.444 6.614 16.070 1.00 93.75 108 THR A C 1
ATOM 863 O O . THR A 1 108 ? -8.716 7.014 14.937 1.00 93.75 108 THR A O 1
ATOM 866 N N . LEU A 1 109 ? -7.803 5.460 16.287 1.00 95.12 109 LEU A N 1
ATOM 867 C CA . LEU A 1 109 ? -7.322 4.617 15.192 1.00 95.12 109 LEU A CA 1
ATOM 868 C C . LEU A 1 109 ? -8.474 4.139 14.292 1.00 95.12 109 LEU A C 1
ATOM 870 O O . LEU A 1 109 ? -8.403 4.314 13.080 1.00 95.12 109 LEU A O 1
ATOM 874 N N . ILE A 1 110 ? -9.565 3.626 14.870 1.00 93.12 110 ILE A N 1
ATOM 875 C CA . ILE A 1 110 ? -10.768 3.198 14.134 1.00 93.12 110 ILE A CA 1
ATOM 876 C C . ILE A 1 110 ? -11.371 4.344 13.304 1.00 93.12 110 ILE A C 1
ATOM 878 O O . ILE A 1 110 ? -11.786 4.130 12.169 1.00 93.12 110 ILE A O 1
ATOM 882 N N . LYS A 1 111 ? -11.413 5.573 13.836 1.00 91.69 111 LYS A N 1
ATOM 883 C CA . LYS A 1 111 ? -11.922 6.746 13.101 1.00 91.69 111 LYS A CA 1
ATOM 884 C C . LYS A 1 111 ? -11.014 7.163 11.943 1.00 91.69 111 LYS A C 1
ATOM 886 O O . LYS A 1 111 ? -11.499 7.699 10.951 1.00 91.69 111 LYS A O 1
ATOM 891 N N . CYS A 1 112 ? -9.710 6.943 12.079 1.00 95.06 112 CYS A N 1
ATOM 892 C CA . CYS A 1 112 ? -8.703 7.376 11.113 1.00 95.06 112 CYS A CA 1
ATOM 893 C C . CYS A 1 112 ? -8.380 6.324 10.038 1.00 95.06 112 CYS A C 1
ATOM 895 O O . CYS A 1 112 ? -7.838 6.675 8.989 1.00 95.06 112 CYS A O 1
ATOM 897 N N . SER A 1 113 ? -8.694 5.052 10.291 1.00 96.00 113 SER A N 1
ATOM 898 C CA . SER A 1 113 ? -8.275 3.900 9.491 1.00 96.00 113 SER A CA 1
ATOM 899 C C . SER A 1 113 ? -9.469 2.995 9.186 1.00 96.00 113 SER A C 1
ATOM 901 O O . SER A 1 113 ? -10.013 2.352 10.086 1.00 96.00 113 SER A O 1
ATOM 903 N N . SER A 1 114 ? -9.854 2.890 7.907 1.00 94.19 114 SER A N 1
ATOM 904 C CA . SER A 1 114 ? -10.920 1.961 7.499 1.00 94.19 114 SER A CA 1
ATOM 905 C C . SER A 1 114 ? -10.531 0.508 7.777 1.00 94.19 114 SER A C 1
ATOM 907 O O . SER A 1 114 ? -11.360 -0.281 8.216 1.00 94.19 114 SER A O 1
ATOM 909 N N . THR A 1 115 ? -9.249 0.172 7.605 1.00 91.94 115 THR A N 1
ATOM 910 C CA . THR A 1 115 ? -8.702 -1.144 7.956 1.00 91.94 115 THR A CA 1
ATOM 911 C C . THR A 1 115 ? -8.903 -1.454 9.436 1.00 91.94 115 THR A C 1
ATOM 913 O O . THR A 1 115 ? -9.402 -2.525 9.778 1.00 91.94 115 THR A O 1
ATOM 916 N N . ALA A 1 116 ? -8.513 -0.539 10.327 1.00 93.12 116 ALA A N 1
ATOM 917 C CA . ALA A 1 116 ? -8.664 -0.744 11.761 1.00 93.12 116 ALA A CA 1
ATOM 918 C C . ALA A 1 116 ? -10.142 -0.835 12.149 1.00 93.12 116 ALA A C 1
ATOM 920 O O . ALA A 1 116 ? -10.497 -1.669 12.981 1.00 93.12 116 ALA A O 1
ATOM 921 N N . TYR A 1 117 ? -11.002 -0.020 11.525 1.00 90.44 117 TYR A N 1
ATOM 922 C CA . TYR A 1 117 ? -12.450 -0.116 11.688 1.00 90.44 117 TYR A CA 1
ATOM 923 C C . TYR A 1 117 ? -12.954 -1.522 11.357 1.00 90.44 117 TYR A C 1
ATOM 925 O O . TYR A 1 117 ? -13.562 -2.157 12.218 1.00 90.44 117 TYR A O 1
ATOM 933 N N . ASP A 1 118 ? -12.657 -2.048 10.168 1.00 86.00 118 ASP A N 1
ATOM 934 C CA . ASP A 1 118 ? -13.122 -3.374 9.747 1.00 86.00 118 ASP A CA 1
ATOM 935 C C . ASP A 1 118 ? -12.551 -4.493 10.636 1.00 86.00 118 ASP A C 1
ATOM 937 O O . ASP A 1 118 ? -13.277 -5.399 11.069 1.00 86.00 118 ASP A O 1
ATOM 941 N N . TYR A 1 119 ? -11.259 -4.403 10.965 1.00 87.75 119 TYR A N 1
ATOM 942 C CA . TYR A 1 119 ? -10.558 -5.394 11.774 1.00 87.75 119 TYR A CA 1
ATOM 943 C C . TYR A 1 119 ? -11.098 -5.462 13.205 1.00 87.75 119 TYR A C 1
ATOM 945 O O . TYR A 1 119 ? -11.473 -6.541 13.666 1.00 87.75 119 TYR A O 1
ATOM 953 N N . PHE A 1 120 ? -11.181 -4.331 13.909 1.00 87.75 120 PHE A N 1
ATOM 954 C CA . PHE A 1 120 ? -11.638 -4.301 15.300 1.00 87.75 120 PHE A CA 1
ATOM 955 C C . PHE A 1 120 ? -13.153 -4.444 15.439 1.00 87.75 120 PHE A C 1
ATOM 957 O O . PHE A 1 120 ? -13.608 -4.908 16.479 1.00 87.75 120 PHE A O 1
ATOM 964 N N . THR A 1 121 ? -13.928 -4.120 14.399 1.00 82.00 121 THR A N 1
ATOM 965 C CA . THR A 1 121 ? -15.356 -4.473 14.339 1.00 82.00 121 THR A CA 1
ATOM 966 C C . THR A 1 121 ? -15.542 -5.988 14.342 1.00 82.00 121 THR A C 1
ATOM 968 O O . THR A 1 121 ? -16.423 -6.505 15.025 1.00 82.00 121 THR A O 1
ATOM 971 N N . SER A 1 122 ? -14.705 -6.701 13.586 1.00 77.75 122 SER A N 1
ATOM 972 C CA . SER A 1 122 ? -14.757 -8.164 13.497 1.00 77.75 122 SER A CA 1
ATOM 973 C C . SER A 1 122 ? -14.092 -8.845 14.698 1.00 77.75 122 SER A C 1
ATOM 975 O O . SER A 1 122 ? -14.429 -9.977 15.029 1.00 77.75 122 SER A O 1
ATOM 977 N N . ASN A 1 123 ? -13.160 -8.156 15.362 1.00 81.31 123 ASN A N 1
ATOM 978 C CA . ASN A 1 123 ? -12.363 -8.679 16.469 1.00 81.31 123 ASN A CA 1
ATOM 979 C C . ASN A 1 123 ? -12.364 -7.701 17.665 1.00 81.31 123 ASN A C 1
ATOM 981 O O . ASN A 1 123 ? -11.338 -7.075 17.964 1.00 81.31 123 ASN A O 1
ATOM 985 N N . PRO A 1 124 ? -13.503 -7.540 18.365 1.00 83.44 124 PRO A N 1
ATOM 986 C CA . PRO A 1 124 ? -13.655 -6.532 19.413 1.00 83.44 124 PRO A CA 1
ATOM 987 C C . PRO A 1 124 ? -12.760 -6.774 20.636 1.00 83.44 124 PRO A C 1
ATOM 989 O O . PRO A 1 124 ? -12.376 -5.812 21.292 1.00 83.44 124 PRO A O 1
ATOM 992 N N . GLU A 1 125 ? -12.346 -8.009 20.914 1.00 82.50 125 GLU A N 1
ATOM 993 C CA . GLU A 1 125 ? -11.497 -8.323 22.076 1.00 82.50 125 GLU A CA 1
ATOM 994 C C . GLU A 1 125 ? -9.992 -8.157 21.813 1.00 82.50 125 GLU A C 1
ATOM 996 O O . GLU A 1 125 ? -9.203 -8.161 22.756 1.00 82.50 125 GLU A O 1
ATOM 1001 N N . LEU A 1 126 ? -9.569 -8.010 20.551 1.00 88.06 126 LEU A N 1
ATOM 1002 C CA . LEU A 1 126 ? -8.148 -7.901 20.220 1.00 88.06 126 LEU A CA 1
ATOM 1003 C C . LEU A 1 126 ? -7.615 -6.489 20.472 1.00 88.06 126 LEU A C 1
ATOM 1005 O O . LEU A 1 126 ? -8.267 -5.493 20.148 1.00 88.06 126 LEU A O 1
ATOM 1009 N N . SER A 1 127 ? -6.392 -6.422 21.003 1.00 91.94 127 SER A N 1
ATOM 1010 C CA . SER A 1 127 ? -5.654 -5.179 21.243 1.00 91.94 127 SER A CA 1
ATOM 1011 C C . SER A 1 127 ? -4.551 -4.916 20.217 1.00 91.94 127 SER A C 1
ATOM 1013 O O . SER A 1 127 ? -3.964 -3.840 20.229 1.00 91.94 127 SER A O 1
ATOM 1015 N N . THR A 1 128 ? -4.261 -5.853 19.316 1.00 92.94 128 THR A N 1
ATOM 1016 C CA . THR A 1 128 ? -3.199 -5.712 18.312 1.00 92.94 128 THR A CA 1
ATOM 1017 C C . THR A 1 128 ? -3.772 -5.667 16.900 1.00 92.94 128 THR A C 1
ATOM 1019 O O . THR A 1 128 ? -4.617 -6.484 16.525 1.00 92.94 128 THR A O 1
ATOM 1022 N N . LEU A 1 129 ? -3.302 -4.704 16.109 1.00 93.00 129 LEU A N 1
ATOM 1023 C CA . LEU A 1 129 ? -3.523 -4.613 14.672 1.00 93.00 129 LEU A CA 1
ATOM 1024 C C . LEU A 1 129 ? -2.232 -5.010 13.957 1.00 93.00 129 LEU A C 1
ATOM 1026 O O . LEU A 1 129 ? -1.210 -4.344 14.101 1.00 93.00 129 LEU A O 1
ATOM 1030 N N . HIS A 1 130 ? -2.295 -6.084 13.182 1.00 90.19 130 HIS A N 1
ATOM 1031 C CA . HIS A 1 130 ? -1.157 -6.590 12.422 1.00 90.19 130 HIS A CA 1
ATOM 1032 C C . HIS A 1 130 ? -1.072 -5.921 11.042 1.00 90.19 130 HIS A C 1
ATOM 1034 O O . HIS A 1 130 ? -2.101 -5.716 10.390 1.00 90.19 130 HIS A O 1
ATOM 1040 N N . LEU A 1 131 ? 0.142 -5.582 10.606 1.00 89.31 131 LEU A N 1
ATOM 1041 C CA . LEU A 1 131 ? 0.454 -4.991 9.304 1.00 89.31 131 LEU A CA 1
ATOM 1042 C C . LEU A 1 131 ? 1.593 -5.760 8.599 1.00 89.31 131 LEU A C 1
ATOM 1044 O O . LEU A 1 131 ? 2.488 -6.240 9.285 1.00 89.31 131 LEU A O 1
ATOM 1048 N N . PRO A 1 132 ? 1.645 -5.800 7.251 1.00 82.62 132 PRO A N 1
ATOM 1049 C CA . PRO A 1 132 ? 0.652 -5.275 6.316 1.00 82.62 132 PRO A CA 1
ATOM 1050 C C . PRO A 1 132 ? -0.664 -6.049 6.381 1.00 82.62 132 PRO A C 1
ATOM 1052 O O . PRO A 1 132 ? -0.736 -7.169 6.879 1.00 82.62 132 PRO A O 1
ATOM 1055 N N . VAL A 1 133 ? -1.735 -5.439 5.879 1.00 68.69 133 VAL A N 1
ATOM 1056 C CA . VAL A 1 133 ? -3.052 -6.069 5.901 1.00 68.69 133 VAL A CA 1
ATOM 1057 C C . VAL A 1 133 ? -3.100 -7.151 4.834 1.00 68.69 133 VAL A C 1
ATOM 1059 O O . VAL A 1 133 ? -3.132 -6.874 3.634 1.00 68.69 133 VAL A O 1
ATOM 1062 N N . CYS A 1 134 ? -3.115 -8.404 5.267 1.00 63.25 134 CYS A N 1
ATOM 1063 C CA . CYS A 1 134 ? -3.186 -9.546 4.368 1.00 63.25 134 CYS A CA 1
ATOM 1064 C C . CYS A 1 134 ? -4.616 -9.722 3.817 1.00 63.25 134 CYS A C 1
ATOM 1066 O O . CYS A 1 134 ? -5.519 -10.137 4.544 1.00 63.25 134 CYS A O 1
ATOM 1068 N N . TYR A 1 135 ? -4.820 -9.482 2.516 1.00 50.47 135 TYR A N 1
ATOM 1069 C CA . TYR A 1 135 ? -6.072 -9.775 1.798 1.00 50.47 135 TYR A CA 1
ATOM 1070 C C . TYR A 1 135 ? -5.855 -10.802 0.666 1.00 50.47 135 TYR A C 1
ATOM 1072 O O . TYR A 1 135 ? -4.864 -10.743 -0.060 1.00 50.47 135 TYR A O 1
ATOM 1080 N N . PRO A 1 136 ? -6.842 -11.679 0.418 1.00 47.72 136 PRO A N 1
ATOM 1081 C CA . PRO A 1 136 ? -6.923 -13.021 0.979 1.00 47.72 136 PRO A CA 1
ATOM 1082 C C . PRO A 1 136 ? -5.849 -14.009 0.470 1.00 47.72 136 PRO A C 1
ATOM 1084 O O . PRO A 1 136 ? -5.660 -14.214 -0.724 1.00 47.72 136 PRO A O 1
ATOM 1087 N N . ARG A 1 137 ? -5.248 -14.689 1.451 1.00 54.12 137 ARG A N 1
ATOM 1088 C CA . ARG A 1 137 ? -4.939 -16.126 1.567 1.00 54.12 137 ARG A CA 1
ATOM 1089 C C . ARG A 1 137 ? -4.584 -16.897 0.284 1.00 54.12 137 ARG A C 1
ATOM 1091 O O . ARG A 1 137 ? -5.449 -17.269 -0.512 1.00 54.12 137 ARG A O 1
ATOM 1098 N N . ARG A 1 138 ? -3.315 -17.295 0.174 1.00 47.47 138 ARG A N 1
ATOM 1099 C CA . ARG A 1 138 ? -2.859 -18.280 -0.813 1.00 47.47 138 ARG A CA 1
ATOM 1100 C C . ARG A 1 138 ? -3.514 -19.630 -0.520 1.00 47.47 138 ARG A C 1
ATOM 1102 O O . ARG A 1 138 ? -3.271 -20.242 0.517 1.00 47.47 138 ARG A O 1
ATOM 1109 N N . HIS A 1 139 ? -4.345 -20.111 -1.442 1.00 48.41 139 HIS A N 1
ATOM 1110 C CA . HIS A 1 139 ? -4.765 -21.505 -1.409 1.00 48.41 139 HIS A CA 1
ATOM 1111 C C . HIS A 1 139 ? -3.558 -22.371 -1.769 1.00 48.41 139 HIS A C 1
ATOM 1113 O O . HIS A 1 139 ? -3.020 -22.262 -2.876 1.00 48.41 139 HIS A O 1
ATOM 1119 N N . PHE A 1 140 ? -3.126 -23.239 -0.858 1.00 55.88 140 PHE A N 1
ATOM 1120 C CA . PHE A 1 140 ? -2.032 -24.168 -1.128 1.00 55.88 140 PHE A CA 1
ATOM 1121 C C . PHE A 1 140 ? -2.547 -25.345 -1.976 1.00 55.88 140 PHE A C 1
ATOM 1123 O O . PHE A 1 140 ? -2.641 -26.486 -1.532 1.00 55.88 140 PHE A O 1
ATOM 1130 N N . GLY A 1 141 ? -2.916 -25.064 -3.231 1.00 49.91 141 GLY A N 1
ATOM 1131 C CA . GLY A 1 141 ? -3.566 -26.026 -4.129 1.00 49.91 141 GLY A CA 1
ATOM 1132 C C . GLY A 1 141 ? -2.734 -27.276 -4.431 1.00 49.91 141 GLY A C 1
ATOM 1133 O O . GLY A 1 141 ? -3.296 -28.315 -4.768 1.00 49.91 141 GLY A O 1
ATOM 1134 N N . GLY A 1 142 ? -1.410 -27.209 -4.263 1.00 54.03 142 GLY A N 1
ATOM 1135 C CA . GLY A 1 142 ? -0.534 -28.375 -4.395 1.00 54.03 142 GLY A CA 1
ATOM 1136 C C . GLY A 1 142 ? -0.638 -29.360 -3.226 1.00 54.03 142 GLY A C 1
ATOM 1137 O O . GLY A 1 142 ? -0.398 -30.548 -3.410 1.00 54.03 142 GLY A O 1
ATOM 1138 N N . TRP A 1 143 ? -1.031 -28.911 -2.031 1.00 58.09 143 TRP A N 1
ATOM 1139 C CA . TRP A 1 143 ? -0.826 -29.695 -0.811 1.00 58.09 143 TRP A CA 1
ATOM 1140 C C . TRP A 1 143 ? -1.760 -30.903 -0.688 1.00 58.09 143 TRP A C 1
ATOM 1142 O O . TRP A 1 143 ? -1.302 -31.999 -0.370 1.00 58.09 143 TRP A O 1
ATOM 1152 N N . TYR A 1 144 ? -3.036 -30.741 -1.064 1.00 53.91 144 TYR A N 1
ATOM 1153 C CA . TYR A 1 144 ? -4.026 -31.830 -1.102 1.00 53.91 144 TYR A CA 1
ATOM 1154 C C . TYR A 1 144 ? -3.594 -33.029 -1.965 1.00 53.91 144 TYR A C 1
ATOM 1156 O O . TYR A 1 144 ? -4.151 -34.121 -1.832 1.00 53.91 144 TYR A O 1
ATOM 1164 N N . ASN A 1 145 ? -2.615 -32.846 -2.855 1.00 56.38 145 ASN A N 1
ATOM 1165 C CA . ASN A 1 145 ? -2.071 -33.911 -3.691 1.00 56.38 145 ASN A CA 1
ATOM 1166 C C . ASN A 1 145 ? -0.738 -34.470 -3.176 1.00 56.38 145 ASN A C 1
ATOM 1168 O O . ASN A 1 145 ? -0.438 -35.622 -3.468 1.00 56.38 145 ASN A O 1
ATOM 1172 N N . CYS A 1 146 ? 0.036 -33.695 -2.412 1.00 58.38 146 CYS A N 1
ATOM 1173 C CA . CYS A 1 146 ? 1.380 -34.086 -1.980 1.00 58.38 146 CYS A CA 1
ATOM 1174 C C . CYS A 1 146 ? 1.405 -34.857 -0.654 1.00 58.38 146 CYS A C 1
ATOM 1176 O O . CYS A 1 146 ? 2.328 -35.633 -0.434 1.00 58.38 146 CYS A O 1
ATOM 1178 N N . TYR A 1 147 ? 0.416 -34.654 0.220 1.00 62.78 147 TYR A N 1
ATOM 1179 C CA . TYR A 1 147 ? 0.401 -35.241 1.563 1.00 62.78 147 TYR A CA 1
ATOM 1180 C C . TYR A 1 147 ? -0.932 -35.929 1.802 1.00 62.78 147 TYR A C 1
ATOM 1182 O O . TYR A 1 147 ? -1.889 -35.357 2.330 1.00 62.78 147 TYR A O 1
ATOM 1190 N N . ARG A 1 148 ? -1.005 -37.169 1.327 1.00 66.75 148 ARG A N 1
ATOM 1191 C CA . ARG A 1 148 ? -2.137 -38.053 1.561 1.00 66.75 148 ARG A CA 1
ATOM 1192 C C . ARG A 1 148 ? -1.675 -39.208 2.431 1.00 66.75 148 ARG A C 1
ATOM 1194 O O . ARG A 1 148 ? -0.639 -39.807 2.166 1.00 66.75 148 ARG A O 1
ATOM 1201 N N . THR A 1 149 ? -2.493 -39.540 3.416 1.00 75.12 149 THR A N 1
ATOM 1202 C CA . THR A 1 149 ? -2.444 -40.838 4.090 1.00 75.12 149 THR A CA 1
ATOM 1203 C C . THR A 1 149 ? -2.548 -41.959 3.052 1.00 75.12 149 THR A C 1
ATOM 1205 O O . THR A 1 149 ? -3.039 -41.745 1.938 1.00 75.12 149 THR A O 1
ATOM 1208 N N . GLU A 1 150 ? -2.191 -43.185 3.428 1.00 80.56 150 GLU A N 1
ATOM 1209 C CA . GLU A 1 150 ? -2.349 -44.371 2.567 1.00 80.56 150 GLU A CA 1
ATOM 1210 C C . GLU A 1 150 ? -3.790 -44.542 2.039 1.00 80.56 150 GLU A C 1
ATOM 1212 O O . GLU A 1 150 ? -4.012 -45.096 0.966 1.00 80.56 150 GLU A O 1
ATOM 1217 N N . SER A 1 151 ? -4.780 -43.985 2.748 1.00 77.56 151 SER A N 1
ATOM 1218 C CA . SER A 1 151 ? -6.196 -43.969 2.354 1.00 77.56 151 SER A CA 1
ATOM 1219 C C . SER A 1 151 ? -6.566 -42.917 1.293 1.00 77.56 151 SER A C 1
ATOM 1221 O O . SER A 1 151 ? -7.735 -42.783 0.926 1.00 77.56 151 SER A O 1
ATOM 1223 N N . GLY A 1 152 ? -5.603 -42.120 0.824 1.00 75.88 152 GLY A N 1
ATOM 1224 C CA . GLY A 1 152 ? -5.824 -41.037 -0.134 1.00 75.88 152 GLY A CA 1
ATOM 1225 C C . GLY A 1 152 ? -6.450 -39.772 0.467 1.00 75.88 152 GLY A C 1
ATOM 1226 O O . GLY A 1 152 ? -6.761 -38.844 -0.286 1.00 75.88 152 GLY A O 1
ATOM 1227 N N . ARG A 1 153 ? -6.638 -39.723 1.794 1.00 72.31 153 ARG A N 1
ATOM 1228 C CA . ARG A 1 153 ? -7.122 -38.545 2.535 1.00 72.31 153 ARG A CA 1
ATOM 1229 C C . ARG A 1 153 ? -5.962 -37.620 2.907 1.00 72.31 153 ARG A C 1
ATOM 1231 O O . ARG A 1 153 ? -4.893 -38.153 3.189 1.00 72.31 153 ARG A O 1
ATOM 1238 N N . PRO A 1 154 ? -6.158 -36.292 2.960 1.00 66.88 154 PRO A N 1
ATOM 1239 C CA . PRO A 1 154 ? -5.124 -35.355 3.404 1.00 66.88 154 PRO A CA 1
ATOM 1240 C C . PRO A 1 154 ? -4.584 -35.726 4.792 1.00 66.88 154 PRO A C 1
ATOM 1242 O O . PRO A 1 154 ? -5.371 -36.049 5.681 1.00 66.88 154 PRO A O 1
ATOM 1245 N N . ASP A 1 155 ? -3.263 -35.710 4.959 1.00 77.00 155 ASP A N 1
ATOM 1246 C CA . ASP A 1 155 ? -2.588 -36.042 6.221 1.00 77.00 155 ASP A CA 1
ATOM 1247 C C . ASP A 1 155 ? -2.432 -34.797 7.109 1.00 77.00 155 ASP A C 1
ATOM 1249 O O . ASP A 1 155 ? -1.450 -34.068 7.029 1.00 77.00 155 ASP A O 1
ATOM 1253 N N . TYR A 1 156 ? -3.439 -34.503 7.927 1.00 69.12 156 TYR A N 1
ATOM 1254 C CA . TYR A 1 156 ? -3.471 -33.265 8.711 1.00 69.12 156 TYR A CA 1
ATOM 1255 C C . TYR A 1 156 ? -2.416 -33.193 9.827 1.00 69.12 156 TYR A C 1
ATOM 1257 O O . TYR A 1 156 ? -1.982 -32.093 10.160 1.00 69.12 156 TYR A O 1
ATOM 1265 N N . GLU A 1 157 ? -1.970 -34.323 10.380 1.00 73.81 157 GLU A N 1
ATOM 1266 C CA . GLU A 1 157 ? -0.961 -34.331 11.450 1.00 73.81 157 GLU A CA 1
ATOM 1267 C C . GLU A 1 157 ? 0.422 -33.960 10.905 1.00 73.81 157 GLU A C 1
ATOM 1269 O O . GLU A 1 157 ? 1.124 -33.123 11.476 1.00 73.81 157 GLU A O 1
ATOM 1274 N N . GLU A 1 158 ? 0.797 -34.511 9.747 1.00 73.44 158 GLU A N 1
ATOM 1275 C CA . GLU A 1 158 ? 2.052 -34.157 9.078 1.00 73.44 158 GLU A CA 1
ATOM 1276 C C . GLU A 1 158 ? 2.066 -32.683 8.630 1.00 73.44 158 GLU A C 1
ATOM 1278 O O . GLU A 1 158 ? 3.125 -32.049 8.617 1.00 73.44 158 GLU A O 1
ATOM 1283 N N . PHE A 1 159 ? 0.897 -32.115 8.308 1.00 63.47 159 PHE A N 1
ATOM 1284 C CA . PHE A 1 159 ? 0.750 -30.685 8.022 1.00 63.47 159 PHE A CA 1
ATOM 1285 C C . PHE A 1 159 ? 1.091 -29.818 9.230 1.00 63.47 159 PHE A C 1
ATOM 1287 O O . PHE A 1 159 ? 1.962 -28.953 9.137 1.00 63.47 159 PHE A O 1
ATOM 1294 N N . GLU A 1 160 ? 0.404 -30.049 10.351 1.00 68.31 160 GLU A N 1
ATOM 1295 C CA . GLU A 1 160 ? 0.571 -29.263 11.575 1.00 68.31 160 GLU A CA 1
ATOM 1296 C C . GLU A 1 160 ? 2.000 -29.380 12.102 1.00 68.31 160 GLU A C 1
ATOM 1298 O O . GLU A 1 160 ? 2.590 -28.383 12.516 1.00 68.31 160 GLU A O 1
ATOM 1303 N N . ARG A 1 161 ? 2.610 -30.566 11.978 1.00 72.94 161 ARG A N 1
ATOM 1304 C CA . ARG A 1 161 ? 4.016 -30.790 12.326 1.00 72.94 161 ARG A CA 1
ATOM 1305 C C . ARG A 1 161 ? 4.987 -29.964 11.477 1.00 72.94 161 ARG A C 1
ATOM 1307 O O . ARG A 1 161 ? 6.027 -29.557 11.987 1.00 72.94 161 ARG A O 1
ATOM 1314 N N . ARG A 1 162 ? 4.700 -29.763 10.184 1.00 63.88 162 ARG A N 1
ATOM 1315 C CA . ARG A 1 162 ? 5.604 -29.064 9.251 1.00 63.88 162 ARG A CA 1
ATOM 1316 C C . ARG A 1 162 ? 5.395 -27.559 9.191 1.00 63.88 162 ARG A C 1
ATOM 1318 O O . ARG A 1 162 ? 6.379 -26.847 9.025 1.00 63.88 162 ARG A O 1
ATOM 1325 N N . ILE A 1 163 ? 4.150 -27.094 9.251 1.00 57.94 163 ILE A N 1
ATOM 1326 C CA . ILE A 1 163 ? 3.822 -25.680 9.032 1.00 57.94 163 ILE A CA 1
ATOM 1327 C C . ILE A 1 163 ? 3.440 -24.951 10.332 1.00 57.94 163 ILE A C 1
ATOM 1329 O O . ILE A 1 163 ? 3.491 -23.728 10.392 1.00 57.94 163 ILE A O 1
ATOM 1333 N N . GLY A 1 164 ? 3.119 -25.678 11.403 1.00 63.16 164 GLY A N 1
ATOM 1334 C CA . GLY A 1 164 ? 2.727 -25.091 12.682 1.00 63.16 164 GLY A CA 1
ATOM 1335 C C . GLY A 1 164 ? 1.220 -24.853 12.817 1.00 63.16 164 GLY A C 1
ATOM 1336 O O . GLY A 1 164 ? 0.423 -25.136 11.921 1.00 63.16 164 GLY A O 1
ATOM 1337 N N . SER A 1 165 ? 0.824 -24.355 13.989 1.00 56.25 165 SER A N 1
ATOM 1338 C CA . SER A 1 165 ? -0.571 -24.225 14.432 1.00 56.25 165 SER A CA 1
ATOM 1339 C C . SER A 1 165 ? -1.297 -22.971 13.923 1.00 56.25 165 SER A C 1
ATOM 1341 O O . SER A 1 165 ? -2.480 -22.800 14.210 1.00 56.25 165 SER A O 1
ATOM 1343 N N . GLU A 1 166 ? -0.650 -22.105 13.133 1.00 52.56 166 GLU A N 1
ATOM 1344 C CA . GLU A 1 166 ? -1.214 -20.836 12.622 1.00 52.56 166 GLU A CA 1
ATOM 1345 C C . GLU A 1 166 ? -2.184 -21.011 11.436 1.00 52.56 166 GLU A C 1
ATOM 1347 O O . GLU A 1 166 ? -2.290 -20.195 10.514 1.00 52.56 166 GLU A O 1
ATOM 1352 N N . ARG A 1 167 ? -2.916 -22.119 11.441 1.00 53.50 167 ARG A N 1
ATOM 1353 C CA . ARG A 1 167 ? -3.872 -22.491 10.409 1.00 53.50 167 ARG A CA 1
ATOM 1354 C C . ARG A 1 167 ? -5.145 -21.659 10.547 1.00 53.50 167 ARG A C 1
ATOM 1356 O O . ARG A 1 167 ? -5.767 -21.645 11.605 1.00 53.50 167 ARG A O 1
ATOM 1363 N N . ILE A 1 168 ? -5.604 -21.055 9.447 1.00 51.81 168 ILE A N 1
ATOM 1364 C CA . ILE A 1 168 ? -6.990 -20.579 9.357 1.00 51.81 168 ILE A CA 1
ATOM 1365 C C . ILE A 1 168 ? -7.764 -21.581 8.512 1.00 51.81 168 ILE A C 1
ATOM 1367 O O . ILE A 1 168 ? -7.711 -21.579 7.281 1.00 51.81 168 ILE A O 1
ATOM 1371 N N . GLU A 1 169 ? -8.491 -22.467 9.181 1.00 47.75 169 GLU A N 1
ATOM 1372 C CA . GLU A 1 169 ? -9.353 -23.423 8.505 1.00 47.75 169 GLU A CA 1
ATOM 1373 C C . GLU A 1 169 ? -10.550 -22.705 7.884 1.00 47.75 169 GLU A C 1
ATOM 1375 O O . GLU A 1 169 ? -11.413 -22.171 8.576 1.00 47.75 169 GLU A O 1
ATOM 1380 N N . GLN A 1 170 ? -10.613 -22.722 6.556 1.00 45.12 170 GLN A N 1
ATOM 1381 C CA . GLN A 1 170 ? -11.853 -22.505 5.833 1.00 45.12 170 GLN A CA 1
ATOM 1382 C C . GLN A 1 170 ? -12.191 -23.782 5.041 1.00 45.12 170 GLN A C 1
ATOM 1384 O O . GLN A 1 170 ? -11.347 -24.635 4.764 1.00 45.12 170 GLN A O 1
ATOM 1389 N N . PRO A 1 171 ? -13.465 -23.970 4.725 1.00 40.94 171 PRO A N 1
ATOM 1390 C CA . PRO A 1 171 ? -13.993 -25.182 4.116 1.00 40.94 171 PRO A CA 1
ATOM 1391 C C . PRO A 1 171 ? -13.423 -25.542 2.745 1.00 40.94 171 PRO A C 1
ATOM 1393 O O . PRO A 1 171 ? -13.514 -24.761 1.803 1.00 40.94 171 PRO A O 1
ATOM 1396 N N . GLY A 1 172 ? -12.868 -26.755 2.621 1.00 47.09 172 GLY A N 1
ATOM 1397 C CA . GLY A 1 172 ? -12.279 -27.267 1.375 1.00 47.09 172 GLY A CA 1
ATOM 1398 C C . GLY A 1 172 ? -10.954 -26.610 0.973 1.00 47.09 172 GLY A C 1
ATOM 1399 O O . GLY A 1 172 ? -10.408 -26.958 -0.070 1.00 47.09 172 GLY A O 1
ATOM 1400 N N . LEU A 1 173 ? -10.448 -25.681 1.788 1.00 47.22 173 LEU A N 1
ATOM 1401 C CA . LEU A 1 173 ? -9.297 -24.845 1.485 1.00 47.22 173 LEU A CA 1
ATOM 1402 C C . LEU A 1 173 ? -8.435 -24.734 2.755 1.00 47.22 173 LEU A C 1
ATOM 1404 O O . LEU A 1 173 ? -8.790 -24.057 3.720 1.00 47.22 173 LEU A O 1
ATOM 1408 N N . ALA A 1 174 ? -7.290 -25.415 2.781 1.00 49.38 174 ALA A N 1
ATOM 1409 C CA . ALA A 1 174 ? -6.283 -25.182 3.809 1.00 49.38 174 ALA A CA 1
ATOM 1410 C C . ALA A 1 174 ? -5.590 -23.853 3.495 1.00 49.38 174 ALA A C 1
ATOM 1412 O O . ALA A 1 174 ? -4.789 -23.762 2.561 1.00 49.38 174 ALA A O 1
ATOM 1413 N N . TYR A 1 175 ? -5.944 -22.810 4.243 1.00 52.78 175 TYR A N 1
ATOM 1414 C CA . TYR A 1 175 ? -5.232 -21.548 4.182 1.00 52.78 175 TYR A CA 1
ATOM 1415 C C . TYR A 1 175 ? -4.168 -21.543 5.259 1.00 52.78 175 TYR A C 1
ATOM 1417 O O . TYR A 1 175 ? -4.454 -21.655 6.453 1.00 52.78 175 TYR A O 1
ATOM 1425 N N . LEU A 1 176 ? -2.934 -21.404 4.808 1.00 52.03 176 LEU A N 1
ATOM 1426 C CA . LEU A 1 176 ? -1.865 -20.985 5.682 1.00 52.03 176 LEU A CA 1
ATOM 1427 C C . LEU A 1 176 ? -1.978 -19.482 5.864 1.00 52.03 176 LEU A C 1
ATOM 1429 O O . LEU A 1 176 ? -2.210 -18.748 4.899 1.00 52.03 176 LEU A O 1
ATOM 1433 N N . ARG A 1 177 ? -1.766 -19.033 7.099 1.00 52.22 177 ARG A N 1
ATOM 1434 C CA . ARG A 1 177 ? -1.337 -17.667 7.383 1.00 52.22 177 ARG A CA 1
ATOM 1435 C C . ARG A 1 177 ? 0.146 -17.518 7.013 1.00 52.22 177 ARG A C 1
ATOM 1437 O O . ARG A 1 177 ? 0.896 -16.881 7.732 1.00 52.22 177 ARG A O 1
ATOM 1444 N N . ASP A 1 178 ? 0.580 -18.152 5.921 1.00 52.72 178 ASP A N 1
ATOM 1445 C CA . ASP A 1 178 ? 1.914 -17.901 5.398 1.00 52.72 178 ASP A CA 1
ATOM 1446 C C . ASP A 1 178 ? 1.954 -16.419 5.056 1.00 52.72 178 ASP A C 1
ATOM 1448 O O . ASP A 1 178 ? 1.017 -15.916 4.418 1.00 52.72 178 ASP A O 1
ATOM 1452 N N . ALA A 1 179 ? 3.002 -15.735 5.522 1.00 56.03 179 ALA A N 1
ATOM 1453 C CA . ALA A 1 179 ? 3.278 -14.373 5.107 1.00 56.03 179 ALA A CA 1
ATOM 1454 C C . ALA A 1 179 ? 3.226 -14.381 3.580 1.00 56.03 179 ALA A C 1
ATOM 1456 O O . ALA A 1 179 ? 3.969 -15.113 2.921 1.00 56.03 179 ALA A O 1
ATOM 1457 N N . ASP A 1 180 ? 2.246 -13.670 3.037 1.00 64.19 180 ASP A N 1
ATOM 1458 C CA . ASP A 1 180 ? 2.059 -13.568 1.610 1.00 64.19 180 ASP A CA 1
ATOM 1459 C C . ASP A 1 180 ? 3.370 -13.049 1.015 1.00 64.19 180 ASP A C 1
ATOM 1461 O O . ASP A 1 180 ? 3.840 -11.956 1.316 1.00 64.19 180 ASP A O 1
ATOM 1465 N N . ASP A 1 181 ? 3.984 -13.878 0.180 1.00 63.47 181 ASP A N 1
ATOM 1466 C CA . ASP A 1 181 ? 5.301 -13.649 -0.404 1.00 63.47 181 ASP A CA 1
ATOM 1467 C C . ASP A 1 181 ? 5.306 -12.457 -1.383 1.00 63.47 181 ASP A C 1
ATOM 1469 O O . ASP A 1 181 ? 6.352 -12.050 -1.906 1.00 63.47 181 ASP A O 1
ATOM 1473 N N . GLN A 1 182 ? 4.121 -11.880 -1.607 1.00 69.25 182 GLN A N 1
ATOM 1474 C CA . GLN A 1 182 ? 3.841 -10.684 -2.384 1.00 69.25 182 GLN A CA 1
ATOM 1475 C C . GLN A 1 182 ? 3.425 -9.483 -1.516 1.00 69.25 182 GLN A C 1
ATOM 1477 O O . GLN A 1 182 ? 2.959 -8.486 -2.071 1.00 69.25 182 GLN A O 1
ATOM 1482 N N . MET A 1 183 ? 3.594 -9.553 -0.189 1.00 77.25 183 MET A N 1
ATOM 1483 C CA . MET A 1 183 ? 3.276 -8.470 0.747 1.00 77.25 183 MET A CA 1
ATOM 1484 C C . MET A 1 183 ? 4.040 -7.187 0.419 1.00 77.25 183 MET A C 1
ATOM 1486 O O . MET A 1 183 ? 5.219 -7.195 0.061 1.00 77.25 183 MET A O 1
ATOM 1490 N N . ALA A 1 184 ? 3.339 -6.063 0.555 1.00 87.69 184 ALA A N 1
ATOM 1491 C CA . ALA A 1 184 ? 3.950 -4.750 0.447 1.00 87.69 184 ALA A CA 1
ATOM 1492 C C . ALA A 1 184 ? 4.781 -4.448 1.691 1.00 87.69 184 ALA A C 1
ATOM 1494 O O . ALA A 1 184 ? 4.267 -4.515 2.807 1.00 87.69 184 ALA A O 1
ATOM 1495 N N . TYR A 1 185 ? 6.031 -4.054 1.474 1.00 88.38 185 TYR A N 1
ATOM 1496 C CA . TYR A 1 185 ? 6.995 -3.838 2.539 1.00 88.38 185 TYR A CA 1
ATOM 1497 C C . TYR A 1 185 ? 6.688 -2.577 3.372 1.00 88.38 185 TYR A C 1
ATOM 1499 O O . TYR A 1 185 ? 6.594 -1.464 2.852 1.00 88.38 185 TYR A O 1
ATOM 1507 N N . ILE A 1 186 ? 6.548 -2.734 4.682 1.00 89.81 186 ILE A N 1
ATOM 1508 C CA . ILE A 1 186 ? 6.306 -1.688 5.672 1.00 89.81 186 ILE A CA 1
ATOM 1509 C C . ILE A 1 186 ? 7.536 -1.559 6.558 1.00 89.81 186 ILE A C 1
ATOM 1511 O O . ILE A 1 186 ? 8.035 -2.544 7.099 1.00 89.81 186 ILE A O 1
ATOM 1515 N N . ARG A 1 187 ? 7.986 -0.321 6.746 1.00 88.62 187 ARG A N 1
ATOM 1516 C CA . ARG A 1 187 ? 9.037 0.015 7.699 1.00 88.62 187 ARG A CA 1
ATOM 1517 C C . ARG A 1 187 ? 8.433 0.542 8.991 1.00 88.62 187 ARG A C 1
ATOM 1519 O O . ARG A 1 187 ? 7.474 1.311 8.981 1.00 88.62 187 ARG A O 1
ATOM 1526 N N . GLU A 1 188 ? 9.047 0.135 10.092 1.00 90.31 188 GLU A N 1
ATOM 1527 C CA . GLU A 1 188 ? 8.721 0.585 11.443 1.00 90.31 188 GLU A CA 1
ATOM 1528 C C . GLU A 1 188 ? 8.974 2.088 11.625 1.00 90.31 188 GLU A C 1
ATOM 1530 O O . GLU A 1 188 ? 8.167 2.786 12.241 1.00 90.31 188 GLU A O 1
ATOM 1535 N N . THR A 1 189 ? 10.040 2.604 11.012 1.00 90.62 189 THR A N 1
ATOM 1536 C CA . THR A 1 189 ? 10.470 4.000 11.126 1.00 90.62 189 THR A CA 1
ATOM 1537 C C . THR A 1 189 ? 9.346 4.981 10.792 1.00 90.62 189 THR A C 1
ATOM 1539 O O . THR A 1 189 ? 9.093 5.891 11.578 1.00 90.62 189 THR A O 1
ATOM 1542 N N . GLU A 1 190 ? 8.618 4.795 9.685 1.00 94.25 190 GLU A N 1
ATOM 1543 C CA . GLU A 1 190 ? 7.538 5.718 9.312 1.00 94.25 190 GLU A CA 1
ATOM 1544 C C . GLU A 1 190 ? 6.310 5.627 10.218 1.00 94.25 190 GLU A C 1
ATOM 1546 O O . GLU A 1 190 ? 5.621 6.629 10.435 1.00 94.25 190 GLU A O 1
ATOM 1551 N N . VAL A 1 191 ? 6.044 4.440 10.768 1.00 95.12 191 VAL A N 1
ATOM 1552 C CA . VAL A 1 191 ? 4.982 4.254 11.759 1.00 95.12 191 VAL A CA 1
ATOM 1553 C C . VAL A 1 191 ? 5.320 5.077 13.000 1.00 95.12 191 VAL A C 1
ATOM 1555 O O . VAL A 1 191 ? 4.520 5.916 13.408 1.00 95.12 191 VAL A O 1
ATOM 1558 N N . ILE A 1 192 ? 6.524 4.906 13.548 1.00 94.94 192 ILE A N 1
ATOM 1559 C CA . ILE A 1 192 ? 6.961 5.579 14.778 1.00 94.94 192 ILE A CA 1
ATOM 1560 C C . ILE A 1 192 ? 7.065 7.094 14.602 1.00 94.94 192 ILE A C 1
ATOM 1562 O O . ILE A 1 192 ? 6.575 7.829 15.452 1.00 94.94 192 ILE A O 1
ATOM 1566 N N . HIS A 1 193 ? 7.705 7.569 13.533 1.00 95.50 193 HIS A N 1
ATOM 1567 C CA . HIS A 1 193 ? 8.088 8.981 13.430 1.00 95.50 193 HIS A CA 1
ATOM 1568 C C . HIS A 1 193 ? 7.008 9.880 12.828 1.00 95.50 193 HIS A C 1
ATOM 1570 O O . HIS A 1 193 ? 7.013 11.076 13.104 1.00 95.50 193 HIS A O 1
ATOM 1576 N N . TYR A 1 194 ? 6.082 9.337 12.031 1.00 96.94 194 TYR A N 1
ATOM 1577 C CA . TYR A 1 194 ? 5.054 10.145 11.362 1.00 96.94 194 TYR A CA 1
ATOM 1578 C C . TYR A 1 194 ? 3.637 9.732 11.750 1.00 96.94 194 TYR A C 1
ATOM 1580 O O . TYR A 1 194 ? 2.814 10.591 12.062 1.00 96.94 194 TYR A O 1
ATOM 1588 N N . LEU A 1 195 ? 3.328 8.430 11.750 1.00 97.00 195 LEU A N 1
ATOM 1589 C CA . LEU A 1 195 ? 1.965 7.977 12.029 1.00 97.00 195 LEU A CA 1
ATOM 1590 C C . LEU A 1 195 ? 1.590 8.136 13.507 1.00 97.00 195 LEU A C 1
ATOM 1592 O O . LEU A 1 195 ? 0.516 8.666 13.791 1.00 97.00 195 LEU A O 1
ATOM 1596 N N . ILE A 1 196 ? 2.430 7.664 14.436 1.00 97.19 196 ILE A N 1
ATOM 1597 C CA . ILE A 1 196 ? 2.107 7.707 15.870 1.00 97.19 196 ILE A CA 1
ATOM 1598 C C . ILE A 1 196 ? 1.917 9.150 16.365 1.00 97.19 196 ILE A C 1
ATOM 1600 O O . ILE A 1 196 ? 0.858 9.408 16.940 1.00 97.19 196 ILE A O 1
ATOM 1604 N N . PRO A 1 197 ? 2.825 10.113 16.097 1.00 97.75 197 PRO A N 1
ATOM 1605 C CA . PRO A 1 197 ? 2.632 11.496 16.530 1.00 97.75 197 PRO A CA 1
ATOM 1606 C C . PRO A 1 197 ? 1.339 12.103 15.981 1.00 97.75 197 PRO A C 1
ATOM 1608 O O . PRO A 1 197 ? 0.576 12.717 16.726 1.00 97.75 197 PRO A O 1
ATOM 1611 N N . TRP A 1 198 ? 1.031 11.856 14.703 1.00 97.75 198 TRP A N 1
ATOM 1612 C CA . TRP A 1 198 ? -0.220 12.317 14.104 1.00 97.75 198 TRP A CA 1
ATOM 1613 C C . TRP A 1 198 ? -1.454 11.706 14.788 1.00 97.75 198 TRP A C 1
ATOM 1615 O O . TRP A 1 198 ? -2.416 12.419 15.076 1.00 97.75 198 TRP A O 1
ATOM 1625 N N . LEU A 1 199 ? -1.437 10.407 15.108 1.00 97.31 199 LEU A N 1
ATOM 1626 C CA . LEU A 1 199 ? -2.534 9.749 15.828 1.00 97.31 199 LEU A CA 1
ATOM 1627 C C . LEU A 1 199 ? -2.721 10.307 17.246 1.00 97.31 199 LEU A C 1
ATOM 1629 O O . LEU A 1 199 ? -3.858 10.458 17.692 1.00 97.31 199 LEU A O 1
ATOM 1633 N N . GLU A 1 200 ? -1.643 10.657 17.944 1.00 96.56 200 GLU A N 1
ATOM 1634 C CA . GLU A 1 200 ? -1.721 11.301 19.260 1.00 96.56 200 GLU A CA 1
ATOM 1635 C C . GLU A 1 200 ? -2.326 12.711 19.184 1.00 96.56 200 GLU A C 1
ATOM 1637 O O . GLU A 1 200 ? -3.100 13.114 20.058 1.00 96.56 200 GLU A O 1
ATOM 1642 N N . GLU A 1 201 ? -2.006 13.478 18.141 1.00 97.19 201 GLU A N 1
ATOM 1643 C CA . GLU A 1 201 ? -2.642 14.774 17.889 1.00 97.19 201 GLU A CA 1
ATOM 1644 C C . GLU A 1 201 ? -4.124 14.630 17.536 1.00 97.19 201 GLU A C 1
ATOM 1646 O O . GLU A 1 201 ? -4.963 15.368 18.065 1.00 97.19 201 GLU A O 1
ATOM 1651 N N . MET A 1 202 ? -4.465 13.642 16.705 1.00 96.06 202 MET A N 1
ATOM 1652 C CA . MET A 1 202 ? -5.851 13.297 16.386 1.00 96.06 202 MET A CA 1
ATOM 1653 C C . MET A 1 202 ? -6.632 12.910 17.644 1.00 96.06 202 MET A C 1
ATOM 1655 O O . MET A 1 202 ? -7.765 13.356 17.822 1.00 96.06 202 MET A O 1
ATOM 1659 N N . GLU A 1 203 ? -6.029 12.148 18.558 1.00 94.38 203 GLU A N 1
ATOM 1660 C CA . GLU A 1 203 ? -6.645 11.768 19.833 1.00 94.38 203 GLU A CA 1
ATOM 1661 C C . GLU A 1 203 ? -6.971 13.009 20.680 1.00 94.38 203 GLU A C 1
ATOM 1663 O O . GLU A 1 203 ? -8.087 13.150 21.195 1.00 94.38 203 GLU A O 1
ATOM 1668 N N . LYS A 1 204 ? -6.023 13.951 20.792 1.00 95.00 204 LYS A N 1
ATOM 1669 C CA . LYS A 1 204 ? -6.227 15.225 21.504 1.00 95.00 204 LYS A CA 1
ATOM 1670 C C . LYS A 1 204 ? -7.361 16.037 20.873 1.00 95.00 204 LYS A C 1
ATOM 1672 O O . LYS A 1 204 ? -8.213 16.553 21.600 1.00 95.00 204 LYS A O 1
ATOM 1677 N N . HIS A 1 205 ? -7.414 16.114 19.541 1.00 93.44 205 HIS A N 1
ATOM 1678 C CA . HIS A 1 205 ? -8.461 16.834 18.803 1.00 93.44 205 HIS A CA 1
ATOM 1679 C C . HIS A 1 205 ? -9.849 16.206 18.999 1.00 93.44 205 HIS A C 1
ATOM 1681 O O . HIS A 1 205 ? -10.814 16.902 19.330 1.00 93.44 205 HIS A O 1
ATOM 1687 N N . VAL A 1 206 ? -9.953 14.877 18.913 1.00 88.94 206 VAL A N 1
ATOM 1688 C CA . VAL A 1 206 ? -11.205 14.137 19.151 1.00 88.94 206 VAL A CA 1
ATOM 1689 C C . VAL A 1 206 ? -11.691 14.305 20.595 1.00 88.94 206 VAL A C 1
ATOM 1691 O O . VAL A 1 206 ? -12.893 14.408 20.835 1.00 88.94 206 VAL A O 1
ATOM 1694 N N . LYS A 1 207 ? -10.783 14.367 21.575 1.00 88.75 207 LYS A N 1
ATOM 1695 C CA . LYS A 1 207 ? -11.141 14.630 22.980 1.00 88.75 207 LYS A CA 1
ATOM 1696 C C . LYS A 1 207 ? -11.583 16.075 23.210 1.00 88.75 207 LYS A C 1
ATOM 1698 O O . LYS A 1 207 ? -12.513 16.300 23.980 1.00 88.75 207 LYS A O 1
ATOM 1703 N N . HIS A 1 208 ? -10.951 17.045 22.549 1.00 88.62 208 HIS A N 1
ATOM 1704 C CA . HIS A 1 208 ? -11.309 18.458 22.683 1.00 88.62 208 HIS A CA 1
ATOM 1705 C C . HIS A 1 208 ? -12.658 18.784 22.027 1.00 88.62 208 HIS A C 1
ATOM 1707 O O . HIS A 1 208 ? -13.483 19.460 22.636 1.00 88.62 208 HIS A O 1
ATOM 1713 N N . SER A 1 209 ? -12.917 18.250 20.830 1.00 85.19 209 SER A N 1
ATOM 1714 C CA . SER A 1 209 ? -14.176 18.465 20.097 1.00 85.19 209 SER A CA 1
ATOM 1715 C C . SER A 1 209 ? -15.409 17.954 20.845 1.00 85.19 209 SER A C 1
ATOM 1717 O O . SER A 1 209 ? -16.445 18.605 20.794 1.00 85.19 209 SER A O 1
ATOM 1719 N N . LYS A 1 210 ? -15.297 16.874 21.634 1.00 82.31 210 LYS A N 1
ATOM 1720 C CA . LYS A 1 210 ? -16.389 16.396 22.508 1.00 82.31 210 LYS A CA 1
ATOM 1721 C C . LYS A 1 210 ? -16.833 17.420 23.567 1.00 82.31 210 LYS A C 1
ATOM 1723 O O . LYS A 1 210 ? -17.940 17.301 24.082 1.00 82.31 210 LYS A O 1
ATOM 1728 N N . ASN A 1 211 ? -15.991 18.399 23.903 1.00 81.44 211 ASN A N 1
ATOM 1729 C CA . ASN A 1 211 ? -16.287 19.407 24.925 1.00 81.44 211 ASN A CA 1
ATOM 1730 C C . ASN A 1 211 ? -16.842 20.718 24.344 1.00 81.44 211 ASN A C 1
ATOM 1732 O O . ASN A 1 211 ? -17.300 21.567 25.108 1.00 81.44 211 ASN A O 1
ATOM 1736 N N . VAL A 1 212 ? -16.793 20.909 23.021 1.00 81.25 212 VAL A N 1
ATOM 1737 C CA . VAL A 1 212 ? -17.231 22.143 22.356 1.00 81.25 212 VAL A CA 1
ATOM 1738 C C . VAL A 1 212 ? -18.580 21.887 21.681 1.00 81.25 212 VAL A C 1
ATOM 1740 O O . VAL A 1 212 ? -18.683 21.043 20.799 1.00 81.25 212 VAL A O 1
ATOM 1743 N N . SER A 1 213 ? -19.616 22.608 22.120 1.00 70.19 213 SER A N 1
ATOM 1744 C CA . SER A 1 213 ? -20.984 22.534 21.579 1.00 70.19 213 SER A CA 1
ATOM 1745 C C . SER A 1 213 ? -21.016 22.740 20.054 1.00 70.19 213 SER A C 1
ATOM 1747 O O . SER A 1 213 ? -20.399 23.673 19.541 1.00 70.19 213 SER A O 1
ATOM 1749 N N . GLU A 1 214 ? -21.746 21.868 19.349 1.00 64.00 214 GLU A N 1
ATOM 1750 C CA . GLU A 1 214 ? -21.773 21.650 17.889 1.00 64.00 214 GLU A CA 1
ATOM 1751 C C . GLU A 1 214 ? -22.376 22.796 17.038 1.00 64.00 214 GLU A C 1
ATOM 1753 O O . GLU A 1 214 ? -23.339 22.590 16.303 1.00 64.00 214 GLU A O 1
ATOM 1758 N N . GLU A 1 215 ? -21.814 24.006 17.068 1.00 78.69 215 GLU A N 1
ATOM 1759 C CA . GLU A 1 215 ? -22.225 25.080 16.133 1.00 78.69 215 GLU A CA 1
ATOM 1760 C C . GLU A 1 215 ? -21.235 25.346 14.984 1.00 78.69 215 GLU A C 1
ATOM 1762 O O . GLU A 1 215 ? -21.498 26.177 14.111 1.00 78.69 215 GLU A O 1
ATOM 1767 N N . ASN A 1 216 ? -20.115 24.620 14.911 1.00 72.12 216 ASN A N 1
ATOM 1768 C CA . ASN A 1 216 ? -19.131 24.836 13.848 1.00 72.12 216 ASN A CA 1
ATOM 1769 C C . ASN A 1 216 ? -19.570 24.224 12.511 1.00 72.12 216 ASN A C 1
ATOM 1771 O O . ASN A 1 216 ? -20.044 23.088 12.434 1.00 72.12 216 ASN A O 1
ATOM 1775 N N . LYS A 1 217 ? -19.340 24.963 11.420 1.00 83.06 217 LYS A N 1
ATOM 1776 C CA . LYS A 1 217 ? -19.600 24.485 10.057 1.00 83.06 217 LYS A CA 1
ATOM 1777 C C . LYS A 1 217 ? -18.692 23.285 9.725 1.00 83.06 217 LYS A C 1
ATOM 1779 O 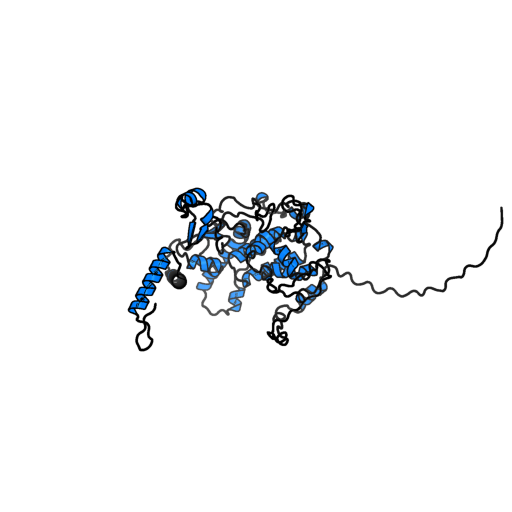O . LYS A 1 217 ? -17.507 23.316 10.065 1.00 83.06 217 LYS A O 1
ATOM 1784 N N . PRO A 1 218 ? -19.177 22.275 8.973 1.00 83.25 218 PRO A N 1
ATOM 1785 C CA . PRO A 1 218 ? -18.398 21.078 8.627 1.00 83.25 218 PRO A CA 1
ATOM 1786 C C . PRO A 1 218 ? -17.040 21.366 7.964 1.00 83.25 218 PRO A C 1
ATOM 1788 O O . PRO A 1 218 ? -16.065 20.653 8.189 1.00 83.25 218 PRO A O 1
ATOM 1791 N N . GLU A 1 219 ? -16.951 22.429 7.161 1.00 84.62 219 GLU A N 1
ATOM 1792 C CA . GLU A 1 219 ? -15.711 22.810 6.472 1.00 84.62 219 GLU A CA 1
ATOM 1793 C C . GLU A 1 219 ? -14.626 23.329 7.423 1.00 84.62 219 GLU A C 1
ATOM 1795 O O . GLU A 1 219 ? -13.441 23.057 7.225 1.00 84.62 219 GLU A O 1
ATOM 1800 N N . GLU A 1 220 ? -15.015 24.069 8.462 1.00 86.56 220 GLU A N 1
ATOM 1801 C CA . GLU A 1 220 ? -14.085 24.580 9.473 1.00 86.56 220 GLU A CA 1
ATOM 1802 C C . GLU A 1 220 ? -13.573 23.437 10.349 1.00 86.56 220 GLU A C 1
ATOM 1804 O O . GLU A 1 220 ? -12.377 23.375 10.641 1.00 86.56 220 GLU A O 1
ATOM 1809 N N . ALA A 1 221 ? -14.446 22.472 10.665 1.00 85.62 221 ALA A N 1
ATOM 1810 C CA . ALA A 1 221 ? -14.062 21.258 11.373 1.00 85.62 221 ALA A CA 1
ATOM 1811 C C . ALA A 1 221 ? -12.980 20.480 10.605 1.00 85.62 221 ALA A C 1
ATOM 1813 O O . ALA A 1 221 ? -11.947 20.157 11.189 1.00 85.62 221 ALA A O 1
ATOM 1814 N N . LEU A 1 222 ? -13.146 20.268 9.292 1.00 87.00 222 LEU A N 1
ATOM 1815 C CA . LEU A 1 222 ? -12.142 19.589 8.458 1.00 87.00 222 LEU A CA 1
ATOM 1816 C C . LEU A 1 222 ? -10.803 20.336 8.411 1.00 87.00 222 LEU A C 1
ATOM 1818 O O . LEU A 1 222 ? -9.747 19.717 8.506 1.00 87.00 222 LEU A O 1
ATOM 1822 N N . ARG A 1 223 ? -10.824 21.670 8.297 1.00 89.31 223 ARG A N 1
ATOM 1823 C CA . ARG A 1 223 ? -9.593 22.486 8.274 1.00 89.31 223 ARG A CA 1
ATOM 1824 C C . ARG A 1 223 ? -8.849 22.488 9.606 1.00 89.31 223 ARG A C 1
ATOM 1826 O O . ARG A 1 223 ? -7.646 22.737 9.607 1.00 89.31 223 ARG A O 1
ATOM 1833 N N . SER A 1 224 ? -9.556 22.238 10.706 1.00 92.44 224 SER A N 1
ATOM 1834 C CA . SER A 1 224 ? -8.975 22.166 12.048 1.00 92.44 224 SER A CA 1
ATOM 1835 C C . SER A 1 224 ? -8.293 20.830 12.358 1.00 92.44 224 SER A C 1
ATOM 1837 O O . SER A 1 224 ? -7.657 20.713 13.404 1.00 92.44 224 SER A O 1
ATOM 1839 N N . LEU A 1 225 ? -8.446 19.819 11.493 1.00 94.44 225 LEU A N 1
ATOM 1840 C CA . LEU A 1 225 ? -7.875 18.497 11.732 1.00 94.44 225 LEU A CA 1
ATOM 1841 C C . LEU A 1 225 ? -6.338 18.531 11.647 1.00 94.44 225 LEU A C 1
ATOM 1843 O O . LEU A 1 225 ? -5.793 19.173 10.739 1.00 94.44 225 LEU A O 1
ATOM 1847 N N . PRO A 1 226 ? -5.640 17.815 12.549 1.00 96.62 226 PRO A N 1
ATOM 1848 C CA . PRO A 1 226 ? -4.202 17.586 12.468 1.00 96.62 226 PRO A CA 1
ATOM 1849 C C . PRO A 1 226 ? -3.758 17.096 11.087 1.00 96.62 226 PRO A C 1
ATOM 1851 O O . PRO A 1 226 ? -4.384 16.222 10.475 1.00 96.62 226 PRO A O 1
ATOM 1854 N N . LYS A 1 227 ? -2.654 17.662 10.598 1.00 95.00 227 LYS A N 1
ATOM 1855 C CA . LYS A 1 227 ? -2.056 17.319 9.304 1.00 95.00 227 LYS A CA 1
ATOM 1856 C C . LYS A 1 227 ? -0.837 16.436 9.528 1.00 95.00 227 LYS A C 1
ATOM 1858 O O . LYS A 1 227 ? -0.166 16.563 10.541 1.00 95.00 227 LYS A O 1
ATOM 1863 N N . PHE A 1 228 ? -0.546 15.569 8.567 1.00 93.38 228 PHE A N 1
ATOM 1864 C CA . PHE A 1 228 ? 0.704 14.818 8.575 1.00 93.38 228 PHE A CA 1
ATOM 1865 C C . PHE A 1 228 ? 1.889 15.738 8.293 1.00 93.38 228 PHE A C 1
ATOM 1867 O O . PHE A 1 228 ? 1.849 16.531 7.346 1.00 93.38 228 PHE A O 1
ATOM 1874 N N . ASP A 1 229 ? 2.966 15.548 9.048 1.00 94.94 229 ASP A N 1
ATOM 1875 C CA . ASP A 1 229 ? 4.272 16.076 8.686 1.00 94.94 229 ASP A CA 1
ATOM 1876 C C . ASP A 1 229 ? 4.810 15.298 7.485 1.00 94.94 229 ASP A C 1
ATOM 1878 O O . ASP A 1 229 ? 5.020 14.086 7.539 1.00 94.94 229 ASP A O 1
ATOM 1882 N N . ILE A 1 230 ? 4.995 15.996 6.364 1.00 96.38 230 ILE A N 1
ATOM 1883 C CA . ILE A 1 230 ? 5.445 15.379 5.116 1.00 96.38 230 ILE A CA 1
ATOM 1884 C C . ILE A 1 230 ? 6.973 15.222 5.163 1.00 96.38 230 ILE A C 1
ATOM 1886 O O . ILE A 1 230 ? 7.678 16.235 5.252 1.00 96.38 230 ILE A O 1
ATOM 1890 N N . PRO A 1 231 ? 7.507 13.993 5.033 1.00 95.88 231 PRO A N 1
ATOM 1891 C CA . PRO A 1 231 ? 8.946 13.760 5.010 1.00 95.88 231 PRO A CA 1
ATOM 1892 C C . PRO A 1 231 ? 9.631 14.522 3.871 1.00 95.88 231 PRO A C 1
ATOM 1894 O O . PRO A 1 231 ? 9.073 14.667 2.780 1.00 95.88 231 PRO A O 1
ATOM 1897 N N . LYS A 1 232 ? 10.869 14.985 4.071 1.00 93.00 232 LYS A N 1
ATOM 1898 C CA . LYS A 1 232 ? 11.619 15.708 3.023 1.00 93.00 232 LYS A CA 1
ATOM 1899 C C . LYS A 1 232 ? 12.240 14.762 1.999 1.00 93.00 232 LYS A C 1
ATOM 1901 O O . LYS A 1 232 ? 12.312 15.117 0.822 1.00 93.00 232 LYS A O 1
ATOM 1906 N N . ILE A 1 233 ? 12.616 13.554 2.409 1.00 91.88 233 ILE A N 1
ATOM 1907 C CA . ILE A 1 233 ? 13.302 12.579 1.558 1.00 91.88 233 ILE A CA 1
ATOM 1908 C C . ILE A 1 233 ? 12.267 11.754 0.781 1.00 91.88 233 ILE A C 1
ATOM 1910 O O . ILE A 1 233 ? 11.178 11.480 1.282 1.00 91.88 233 ILE A O 1
ATOM 1914 N N . LEU A 1 234 ? 12.566 11.394 -0.474 1.00 92.56 234 LEU A N 1
ATOM 1915 C CA . LEU A 1 234 ? 11.623 10.665 -1.333 1.00 92.56 234 LEU A CA 1
ATOM 19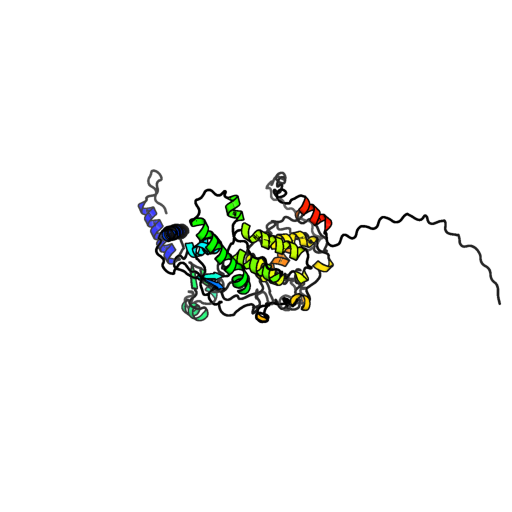16 C C . LEU A 1 234 ? 11.285 9.277 -0.771 1.00 92.56 234 LEU A C 1
ATOM 1918 O O . LEU A 1 234 ? 10.121 8.889 -0.754 1.00 92.56 234 LEU A O 1
ATOM 1922 N N . ILE A 1 235 ? 12.292 8.554 -0.277 1.00 90.56 235 ILE A N 1
ATOM 1923 C CA . ILE A 1 235 ? 12.122 7.200 0.258 1.00 90.56 235 ILE A CA 1
ATOM 1924 C C . ILE A 1 235 ? 11.133 7.166 1.435 1.00 90.56 235 ILE A C 1
ATOM 1926 O O . ILE A 1 235 ? 10.191 6.378 1.425 1.00 90.56 235 ILE A O 1
ATOM 1930 N N . GLU A 1 236 ? 11.276 8.081 2.396 1.00 92.88 236 GLU A N 1
ATOM 1931 C CA . GLU A 1 236 ? 10.391 8.207 3.562 1.00 92.88 236 GLU A CA 1
ATOM 1932 C C . GLU A 1 236 ? 8.956 8.515 3.133 1.00 92.88 236 GLU A C 1
ATOM 1934 O O . GLU A 1 236 ? 8.011 7.919 3.646 1.00 92.88 236 GLU A O 1
ATOM 1939 N N . LYS A 1 237 ? 8.774 9.389 2.129 1.00 97.19 237 LYS A N 1
ATOM 1940 C CA . LYS A 1 237 ? 7.443 9.666 1.575 1.00 97.19 237 LYS A CA 1
ATOM 1941 C C . LYS A 1 237 ? 6.794 8.407 0.996 1.00 97.19 237 LYS A C 1
ATOM 1943 O O . LYS A 1 237 ? 5.600 8.204 1.209 1.00 97.19 237 LYS A O 1
ATOM 1948 N N . ILE A 1 238 ? 7.551 7.572 0.272 1.00 96.31 238 ILE A N 1
ATOM 1949 C CA . ILE A 1 238 ? 7.035 6.329 -0.328 1.00 96.31 238 ILE A CA 1
ATOM 1950 C C . ILE A 1 238 ? 6.579 5.364 0.773 1.00 96.31 238 ILE A C 1
ATOM 1952 O O . ILE A 1 238 ? 5.463 4.843 0.712 1.00 96.31 238 ILE A O 1
ATOM 1956 N N . HIS A 1 239 ? 7.403 5.154 1.803 1.00 94.50 239 HIS A N 1
ATOM 1957 C CA . HIS A 1 239 ? 7.051 4.259 2.906 1.00 94.50 239 HIS A CA 1
ATOM 1958 C C . HIS A 1 239 ? 5.886 4.787 3.743 1.00 94.50 239 HIS A C 1
ATOM 1960 O O . HIS A 1 239 ? 4.979 4.015 4.057 1.00 94.50 239 HIS A O 1
ATOM 1966 N N . LEU A 1 240 ? 5.847 6.091 4.035 1.00 97.00 240 LEU A N 1
ATOM 1967 C CA . LEU A 1 240 ? 4.730 6.697 4.754 1.00 97.00 240 LEU A CA 1
ATOM 1968 C C . LEU A 1 240 ? 3.442 6.532 3.949 1.00 97.00 240 LEU A C 1
ATOM 1970 O O . LEU A 1 240 ? 2.422 6.116 4.492 1.00 97.00 240 LEU A O 1
ATOM 1974 N N . TYR A 1 241 ? 3.496 6.765 2.637 1.00 98.00 241 TYR A N 1
ATOM 1975 C CA . TYR A 1 241 ? 2.343 6.565 1.772 1.00 98.00 241 TYR A CA 1
ATOM 1976 C C . TYR A 1 241 ? 1.852 5.113 1.797 1.00 98.00 241 TYR A C 1
ATOM 1978 O O . TYR A 1 241 ? 0.650 4.883 1.938 1.00 98.00 241 TYR A O 1
ATOM 1986 N N . ASN A 1 242 ? 2.760 4.133 1.761 1.00 96.19 242 ASN A N 1
ATOM 1987 C CA . ASN A 1 242 ? 2.405 2.722 1.902 1.00 96.19 242 ASN A CA 1
ATOM 1988 C C . ASN A 1 242 ? 1.739 2.411 3.255 1.00 96.19 242 ASN A C 1
ATOM 1990 O O . ASN A 1 242 ? 0.712 1.736 3.285 1.00 96.19 242 ASN A O 1
ATOM 1994 N N . VAL A 1 243 ? 2.251 2.952 4.367 1.00 96.25 243 VAL A N 1
ATOM 1995 C CA . VAL A 1 243 ? 1.616 2.821 5.694 1.00 96.25 243 VAL A CA 1
ATOM 1996 C C . VAL A 1 243 ? 0.186 3.372 5.668 1.00 96.25 243 VAL A C 1
ATOM 1998 O O . VAL A 1 243 ? -0.748 2.712 6.128 1.00 96.25 243 VAL A O 1
ATOM 2001 N N . MET A 1 244 ? -0.020 4.549 5.068 1.00 97.38 244 MET A N 1
ATOM 2002 C CA . MET A 1 244 ? -1.348 5.158 4.942 1.00 97.38 244 MET A CA 1
ATOM 2003 C C . MET A 1 244 ? -2.296 4.343 4.046 1.00 97.38 244 MET A C 1
ATOM 2005 O O . MET A 1 244 ? -3.502 4.312 4.303 1.00 97.38 244 MET A O 1
ATOM 2009 N N . LEU A 1 245 ? -1.782 3.700 2.990 1.00 95.81 245 LEU A N 1
ATOM 2010 C CA . LEU A 1 245 ? -2.554 2.794 2.133 1.00 95.81 245 LEU A CA 1
ATOM 2011 C C . LEU A 1 245 ? -3.004 1.550 2.901 1.00 95.81 245 LEU A C 1
ATOM 2013 O O . LEU A 1 245 ? -4.187 1.219 2.878 1.00 95.81 245 LEU A O 1
ATOM 2017 N N . GLN A 1 246 ? -2.083 0.917 3.624 1.00 93.81 246 GLN A N 1
ATOM 2018 C CA . GLN A 1 246 ? -2.325 -0.294 4.410 1.00 93.81 246 GLN A CA 1
ATOM 2019 C C . GLN A 1 246 ? -3.354 -0.061 5.514 1.00 93.81 246 GLN A C 1
ATOM 2021 O O . GLN A 1 246 ? -4.285 -0.842 5.700 1.00 93.81 246 GLN A O 1
ATOM 2026 N N . LEU A 1 247 ? -3.268 1.080 6.190 1.00 95.69 247 LEU A N 1
ATOM 2027 C CA . LEU A 1 247 ? -4.261 1.480 7.180 1.00 95.69 247 LEU A CA 1
ATOM 2028 C C . LEU A 1 247 ? -5.570 1.983 6.556 1.00 95.69 247 LEU A C 1
ATOM 2030 O O . LEU A 1 247 ? -6.521 2.247 7.286 1.00 95.69 247 LEU A O 1
ATOM 2034 N N . GLY A 1 248 ? -5.671 2.135 5.237 1.00 95.81 248 GLY A N 1
ATOM 2035 C CA . GLY A 1 248 ? -6.881 2.671 4.618 1.00 95.81 248 GLY A CA 1
ATOM 2036 C C . GLY A 1 248 ? -7.208 4.081 5.120 1.00 95.81 248 GLY A C 1
ATOM 2037 O O . GLY A 1 248 ? -8.367 4.411 5.366 1.00 95.81 248 GLY A O 1
ATOM 2038 N N . ILE A 1 249 ? -6.182 4.916 5.316 1.00 96.69 249 ILE A N 1
ATOM 2039 C CA . ILE A 1 249 ? -6.372 6.313 5.720 1.00 96.69 249 ILE A CA 1
ATOM 2040 C C . ILE A 1 249 ? -7.079 7.063 4.587 1.00 96.69 249 ILE A C 1
ATOM 2042 O O . ILE A 1 249 ? -6.804 6.833 3.403 1.00 96.69 249 ILE A O 1
ATOM 2046 N N . SER A 1 250 ? -8.000 7.960 4.946 1.00 95.31 250 SER A N 1
ATOM 2047 C CA . SER A 1 250 ? -8.783 8.756 3.992 1.00 95.31 250 SER A CA 1
ATOM 2048 C C . SER A 1 250 ? -7.899 9.530 3.006 1.00 95.31 250 SER A C 1
ATOM 2050 O O . SER A 1 250 ? -6.826 10.031 3.355 1.00 95.31 250 SER A O 1
ATOM 2052 N N . SER A 1 251 ? -8.372 9.672 1.763 1.00 93.38 251 SER A N 1
ATOM 2053 C CA . SER A 1 251 ? -7.696 10.458 0.724 1.00 93.38 251 SER A CA 1
ATOM 2054 C C . SER A 1 251 ? -7.467 11.909 1.142 1.00 93.38 251 SER A C 1
ATOM 2056 O O . SER A 1 251 ? -6.450 12.475 0.762 1.00 93.38 251 SER A O 1
ATOM 2058 N N . HIS A 1 252 ? -8.340 12.476 1.981 1.00 94.56 252 HIS A N 1
ATOM 2059 C CA . HIS A 1 252 ? -8.182 13.831 2.511 1.00 94.56 252 HIS A CA 1
ATOM 2060 C C . HIS A 1 252 ? -6.816 14.043 3.182 1.00 94.56 252 HIS A C 1
ATOM 2062 O O . HIS A 1 252 ? -6.140 15.029 2.904 1.00 94.56 252 HIS A O 1
ATOM 2068 N N . PHE A 1 253 ? -6.383 13.090 4.014 1.00 96.00 253 PHE A N 1
ATOM 2069 C CA . PHE A 1 253 ? -5.094 13.164 4.703 1.00 96.00 253 PHE A CA 1
ATOM 2070 C C . PHE A 1 253 ? -3.926 12.718 3.820 1.00 96.00 253 PHE A C 1
ATOM 2072 O O . PHE A 1 253 ? -2.816 13.213 3.985 1.00 96.00 253 PHE A O 1
ATOM 2079 N N . LYS A 1 254 ? -4.163 11.798 2.874 1.00 96.25 254 LYS A N 1
ATOM 2080 C CA . LYS A 1 254 ? -3.127 11.317 1.943 1.00 96.25 254 LYS A CA 1
ATOM 2081 C C . LYS A 1 254 ? -2.772 12.339 0.865 1.00 96.25 254 LYS A C 1
ATOM 2083 O O . LYS A 1 254 ? -1.645 12.313 0.383 1.00 96.25 254 LYS A O 1
ATOM 2088 N N . GLN A 1 255 ? -3.704 13.209 0.469 1.00 96.62 255 GLN A N 1
ATOM 2089 C CA . GLN A 1 255 ? -3.545 14.073 -0.706 1.00 96.62 255 GLN A CA 1
ATOM 2090 C C . GLN A 1 255 ? -2.272 14.934 -0.668 1.00 96.62 255 GLN A C 1
ATOM 2092 O O . GLN A 1 255 ? -1.528 14.887 -1.644 1.00 96.62 255 GLN A O 1
ATOM 2097 N N . PRO A 1 256 ? -1.932 15.628 0.437 1.00 97.38 256 PRO A N 1
ATOM 2098 C CA . PRO A 1 256 ? -0.707 16.426 0.483 1.00 97.38 256 PRO A CA 1
ATOM 2099 C C . PRO A 1 256 ? 0.571 15.598 0.268 1.00 97.38 256 PRO A C 1
ATOM 2101 O O . PRO A 1 256 ? 1.500 16.048 -0.401 1.00 97.38 256 PRO A O 1
ATOM 2104 N N . LEU A 1 257 ? 0.614 14.370 0.801 1.00 98.06 257 LEU A N 1
ATOM 2105 C CA . LEU A 1 257 ? 1.737 13.452 0.607 1.00 98.06 257 LEU A CA 1
ATOM 2106 C C . LEU A 1 257 ? 1.792 12.916 -0.830 1.00 98.06 257 LEU A C 1
ATOM 2108 O O . LEU A 1 257 ? 2.877 12.832 -1.401 1.00 98.06 257 LEU A O 1
ATOM 2112 N N . ILE A 1 258 ? 0.636 12.586 -1.418 1.00 97.50 258 ILE A N 1
ATOM 2113 C CA . ILE A 1 258 ? 0.517 12.175 -2.825 1.00 97.50 258 ILE A CA 1
ATOM 2114 C C . ILE A 1 258 ? 1.062 13.275 -3.737 1.00 97.50 258 ILE A C 1
ATOM 2116 O O . ILE A 1 258 ? 1.887 12.992 -4.603 1.00 97.50 258 ILE A O 1
ATOM 2120 N N . ASP A 1 259 ? 0.648 14.523 -3.516 1.00 96.00 259 ASP A N 1
ATOM 2121 C CA . ASP A 1 259 ? 1.112 15.666 -4.299 1.00 96.00 259 ASP A CA 1
ATOM 2122 C C . ASP A 1 259 ? 2.630 15.821 -4.155 1.00 96.00 259 ASP A C 1
ATOM 2124 O O . ASP A 1 259 ? 3.346 15.870 -5.154 1.00 96.00 259 ASP A O 1
ATOM 2128 N N . ALA A 1 260 ? 3.150 15.808 -2.922 1.00 97.56 260 ALA A N 1
ATOM 2129 C CA . ALA A 1 260 ? 4.584 15.916 -2.658 1.00 97.56 260 ALA A CA 1
ATOM 2130 C C . ALA A 1 260 ? 5.409 14.792 -3.317 1.00 97.56 260 ALA A C 1
ATOM 2132 O O . ALA A 1 260 ? 6.483 15.063 -3.860 1.00 97.56 260 ALA A O 1
ATOM 2133 N N . LEU A 1 261 ? 4.910 13.550 -3.302 1.00 96.56 261 LEU A N 1
ATOM 2134 C CA . LEU A 1 261 ? 5.510 12.413 -4.007 1.00 96.56 261 LEU A CA 1
ATOM 2135 C C . LEU A 1 261 ? 5.552 12.653 -5.512 1.00 96.56 261 LEU A C 1
ATOM 2137 O O . LEU A 1 261 ? 6.612 12.551 -6.127 1.00 96.56 261 LEU A O 1
ATOM 2141 N N . ILE A 1 262 ? 4.408 13.009 -6.093 1.00 95.06 262 ILE A N 1
ATOM 2142 C CA . ILE A 1 262 ? 4.258 13.264 -7.524 1.00 95.06 262 ILE A CA 1
ATOM 2143 C C . ILE A 1 262 ? 5.204 14.377 -7.982 1.00 95.06 262 ILE A C 1
ATOM 2145 O O . ILE A 1 262 ? 5.954 14.181 -8.940 1.00 95.06 262 ILE A O 1
ATOM 2149 N N . PHE A 1 263 ? 5.212 15.515 -7.285 1.00 92.94 263 PHE A N 1
ATOM 2150 C CA . PHE A 1 263 ? 6.064 16.654 -7.622 1.00 92.94 263 PHE A CA 1
ATOM 2151 C C . PHE A 1 263 ? 7.548 16.289 -7.575 1.00 92.94 263 PHE A C 1
ATOM 2153 O O . PHE A 1 263 ? 8.285 16.602 -8.511 1.00 92.94 263 PHE A O 1
ATOM 2160 N N . GLN A 1 264 ? 7.987 15.602 -6.517 1.00 94.88 264 GLN A N 1
ATOM 2161 C CA . GLN A 1 264 ? 9.387 15.210 -6.379 1.00 94.88 264 GLN A CA 1
ATOM 2162 C C . GLN A 1 264 ? 9.790 14.180 -7.437 1.00 94.88 264 GLN A C 1
ATOM 2164 O O . GLN A 1 264 ? 10.799 14.363 -8.110 1.00 94.88 264 GLN A O 1
ATOM 2169 N N . MET A 1 265 ? 8.984 13.135 -7.645 1.00 93.50 265 MET A N 1
ATOM 2170 C CA . MET A 1 265 ? 9.267 12.112 -8.653 1.00 93.50 265 MET A CA 1
ATOM 2171 C C . MET A 1 265 ? 9.286 12.690 -10.068 1.00 93.50 265 MET A C 1
ATOM 2173 O O . MET A 1 265 ? 10.123 12.297 -10.875 1.00 93.50 265 MET A O 1
ATOM 2177 N N . TYR A 1 266 ? 8.390 13.626 -10.387 1.00 89.06 266 TYR A N 1
ATOM 2178 C CA . TYR A 1 266 ? 8.380 14.306 -11.682 1.00 89.06 266 TYR A CA 1
ATOM 2179 C C . TYR A 1 266 ? 9.633 15.171 -11.892 1.00 89.06 266 TYR A C 1
ATOM 2181 O O . TYR A 1 266 ? 10.158 15.229 -13.003 1.00 89.06 266 TYR A O 1
ATOM 2189 N N . GLY A 1 267 ? 10.125 15.818 -10.832 1.00 88.50 267 GLY A N 1
ATOM 2190 C CA . GLY A 1 267 ? 11.335 16.642 -10.866 1.00 88.50 267 GLY A CA 1
ATOM 2191 C C . GLY A 1 267 ? 12.654 15.860 -10.886 1.00 88.50 267 GLY A C 1
ATOM 2192 O O . GLY A 1 267 ? 13.687 16.438 -11.219 1.00 88.50 267 GLY A O 1
ATOM 2193 N N . SER A 1 268 ? 12.639 14.569 -10.548 1.00 91.62 268 SER A N 1
ATOM 2194 C CA . SER A 1 268 ? 13.829 13.712 -10.470 1.00 91.62 268 SER A CA 1
ATOM 2195 C C . SER A 1 268 ? 13.967 12.769 -11.672 1.00 91.62 268 SER A C 1
ATOM 2197 O O . SER A 1 268 ? 12.981 12.357 -12.293 1.00 91.62 268 SER A O 1
ATOM 2199 N N . ASN A 1 269 ? 15.205 12.369 -11.982 1.00 91.69 269 ASN A N 1
ATOM 2200 C CA . ASN A 1 269 ? 15.466 11.292 -12.946 1.00 91.69 269 ASN A CA 1
ATOM 2201 C C . ASN A 1 269 ? 14.907 9.958 -12.420 1.00 91.69 269 ASN A C 1
ATOM 2203 O O . ASN A 1 269 ? 14.814 9.752 -11.209 1.00 91.69 269 ASN A O 1
ATOM 2207 N N . LEU A 1 270 ? 14.557 9.028 -13.312 1.00 90.88 270 LEU A N 1
ATOM 2208 C CA . LEU A 1 270 ? 13.993 7.721 -12.945 1.00 90.88 270 LEU A CA 1
ATOM 2209 C C . LEU A 1 270 ? 14.927 6.914 -12.045 1.00 90.88 270 LEU A C 1
ATOM 2211 O O . LEU A 1 270 ? 14.450 6.255 -11.121 1.00 90.88 270 LEU A O 1
ATOM 2215 N N . SER A 1 271 ? 16.240 7.004 -12.274 1.00 86.88 271 SER A N 1
ATOM 2216 C CA . SER A 1 271 ? 17.248 6.347 -11.435 1.00 86.88 271 SER A CA 1
ATOM 2217 C C . SER A 1 271 ? 17.221 6.824 -9.980 1.00 86.88 271 SER A C 1
ATOM 2219 O O . SER A 1 271 ? 17.563 6.060 -9.087 1.00 86.88 271 SER A O 1
ATOM 2221 N N . GLN A 1 272 ? 16.751 8.050 -9.737 1.00 88.19 272 GLN A N 1
ATOM 2222 C CA . GLN A 1 272 ? 16.650 8.683 -8.418 1.00 88.19 272 GLN A CA 1
ATOM 2223 C C . GLN A 1 272 ? 15.241 8.582 -7.812 1.00 88.19 272 GLN A C 1
ATOM 2225 O O . GLN A 1 272 ? 15.005 9.054 -6.705 1.00 88.19 272 GLN A O 1
ATOM 2230 N N . CYS A 1 273 ? 14.277 7.995 -8.527 1.00 90.81 273 CYS A N 1
ATOM 2231 C CA . CYS A 1 273 ? 12.887 7.911 -8.072 1.00 90.81 273 CYS A CA 1
ATOM 2232 C C . CYS A 1 273 ? 12.623 6.754 -7.090 1.00 90.81 273 CYS A C 1
ATOM 2234 O O . CYS A 1 273 ? 11.465 6.537 -6.740 1.00 90.81 273 CYS A O 1
ATOM 2236 N N . HIS A 1 274 ? 13.651 5.993 -6.689 1.00 89.44 274 HIS A N 1
ATOM 2237 C CA . HIS A 1 274 ? 13.527 4.796 -5.842 1.00 89.44 274 HIS A CA 1
ATOM 2238 C C . HIS A 1 274 ? 12.416 3.847 -6.327 1.00 89.44 274 HIS A C 1
ATOM 2240 O O . HIS A 1 274 ? 11.515 3.456 -5.581 1.00 89.44 274 HIS A O 1
ATOM 2246 N N . LEU A 1 275 ? 12.429 3.523 -7.626 1.00 91.50 275 LEU A N 1
ATOM 2247 C CA . LEU A 1 275 ? 11.374 2.710 -8.242 1.00 91.50 275 LEU A CA 1
ATOM 2248 C C . LEU A 1 275 ? 11.324 1.286 -7.670 1.00 91.50 275 LEU A C 1
ATOM 2250 O O . LEU A 1 275 ? 10.270 0.665 -7.689 1.00 91.50 275 LEU A O 1
ATOM 2254 N N . ASP A 1 276 ? 12.433 0.778 -7.142 1.00 86.94 276 ASP A N 1
ATOM 2255 C CA . ASP A 1 276 ? 12.494 -0.467 -6.380 1.00 86.94 276 ASP A CA 1
ATOM 2256 C C . ASP A 1 276 ? 11.735 -0.377 -5.055 1.00 86.94 276 ASP A C 1
ATOM 2258 O O . ASP A 1 276 ? 10.936 -1.265 -4.754 1.00 86.94 276 ASP A O 1
ATOM 2262 N N . THR A 1 277 ? 11.919 0.710 -4.302 1.00 89.25 277 THR A N 1
ATOM 2263 C CA . THR A 1 277 ? 11.128 0.986 -3.099 1.00 89.25 277 THR A CA 1
ATOM 2264 C C . THR A 1 277 ? 9.650 1.127 -3.449 1.00 89.25 277 THR A C 1
ATOM 2266 O O . THR A 1 277 ? 8.792 0.536 -2.795 1.00 89.25 277 THR A O 1
ATOM 2269 N N . LEU A 1 278 ? 9.325 1.867 -4.512 1.00 93.62 278 LEU A N 1
ATOM 2270 C CA . LEU A 1 278 ? 7.942 2.024 -4.960 1.00 93.62 278 LEU A CA 1
ATOM 2271 C C . LEU A 1 278 ? 7.324 0.683 -5.385 1.00 93.62 278 LEU A C 1
ATOM 2273 O O . LEU A 1 278 ? 6.174 0.411 -5.049 1.00 93.62 278 LEU A O 1
ATOM 2277 N N . GLU A 1 279 ? 8.084 -0.171 -6.075 1.00 91.25 279 GLU A N 1
ATOM 2278 C CA . GLU A 1 279 ? 7.668 -1.521 -6.463 1.00 91.25 279 GLU A CA 1
ATOM 2279 C C . GLU A 1 279 ? 7.390 -2.382 -5.229 1.00 91.25 279 GLU A C 1
ATOM 2281 O O . GLU A 1 279 ? 6.304 -2.946 -5.132 1.00 91.25 279 GLU A O 1
ATOM 2286 N N . MET A 1 280 ? 8.330 -2.467 -4.275 1.00 87.31 280 MET A N 1
ATOM 2287 C CA . MET A 1 280 ? 8.189 -3.328 -3.090 1.00 87.31 280 MET A CA 1
ATOM 2288 C C . MET A 1 280 ? 7.102 -2.867 -2.117 1.00 87.31 280 MET A C 1
ATOM 2290 O O . MET A 1 280 ? 6.648 -3.660 -1.297 1.00 87.31 280 MET A O 1
ATOM 2294 N N . THR A 1 281 ? 6.692 -1.603 -2.196 1.00 92.31 281 THR A N 1
ATOM 2295 C CA . THR A 1 281 ? 5.671 -1.012 -1.332 1.00 92.31 281 THR A CA 1
ATOM 2296 C C . THR A 1 281 ? 4.343 -0.879 -2.083 1.00 92.31 281 THR A C 1
ATOM 2298 O O . THR A 1 281 ? 3.554 -1.822 -2.139 1.00 92.31 281 THR A O 1
ATOM 2301 N N . VAL A 1 282 ? 4.107 0.261 -2.728 1.00 94.19 282 VAL A N 1
ATOM 2302 C CA . VAL A 1 282 ? 2.861 0.607 -3.422 1.00 94.19 282 VAL A CA 1
ATOM 2303 C C . VAL A 1 282 ? 2.576 -0.357 -4.576 1.00 94.19 282 VAL A C 1
ATOM 2305 O O . VAL A 1 282 ? 1.443 -0.800 -4.746 1.00 94.19 282 VAL A O 1
ATOM 2308 N N . GLY A 1 283 ? 3.594 -0.738 -5.352 1.00 92.19 283 GLY A N 1
ATOM 2309 C CA . GLY A 1 283 ? 3.449 -1.703 -6.442 1.00 92.19 283 GLY A CA 1
ATOM 2310 C C . GLY A 1 283 ? 2.904 -3.039 -5.937 1.00 92.19 283 GLY A C 1
ATOM 2311 O O . GLY A 1 283 ? 1.883 -3.521 -6.430 1.00 92.19 283 GLY A O 1
ATOM 2312 N N . ARG A 1 284 ? 3.527 -3.601 -4.896 1.00 87.31 284 ARG A N 1
ATOM 2313 C CA . ARG A 1 284 ? 3.089 -4.853 -4.266 1.00 87.31 284 ARG A CA 1
ATOM 2314 C C . ARG A 1 284 ? 1.719 -4.766 -3.620 1.00 87.31 284 ARG A C 1
ATOM 2316 O O . ARG A 1 284 ? 0.955 -5.722 -3.761 1.00 87.31 284 ARG A O 1
ATOM 2323 N N . PHE A 1 285 ? 1.363 -3.624 -3.037 1.00 89.50 285 PHE A N 1
ATOM 2324 C CA . PHE A 1 285 ? 0.021 -3.399 -2.497 1.00 89.50 285 PHE A CA 1
ATOM 2325 C C . PHE A 1 285 ? -1.062 -3.636 -3.563 1.00 89.50 285 PHE A C 1
ATOM 2327 O O . PHE A 1 285 ? -2.105 -4.221 -3.279 1.00 89.50 285 PHE A O 1
ATOM 2334 N N . TYR A 1 286 ? -0.779 -3.278 -4.820 1.00 88.75 286 TYR A N 1
ATOM 2335 C CA . TYR A 1 286 ? -1.671 -3.502 -5.960 1.00 88.75 286 TYR A CA 1
ATOM 2336 C C . TYR A 1 286 ? -1.241 -4.646 -6.889 1.00 88.75 286 TYR A C 1
ATOM 2338 O O . TYR A 1 286 ? -1.749 -4.734 -8.009 1.00 88.75 286 TYR A O 1
ATOM 2346 N N . SER A 1 287 ? -0.359 -5.553 -6.456 1.00 84.31 287 SER A N 1
ATOM 2347 C CA . SER A 1 287 ? 0.164 -6.648 -7.300 1.00 84.31 287 SER A CA 1
ATOM 2348 C C . SER A 1 287 ? -0.924 -7.580 -7.847 1.00 84.31 287 SER A C 1
ATOM 2350 O O . SER A 1 287 ? -0.777 -8.141 -8.932 1.00 84.31 287 SER A O 1
ATOM 2352 N N . ARG A 1 288 ? -2.036 -7.716 -7.115 1.00 78.19 288 ARG A N 1
ATOM 2353 C CA . ARG A 1 288 ? -3.226 -8.495 -7.508 1.00 78.19 288 ARG A CA 1
ATOM 2354 C C . ARG A 1 288 ? -4.351 -7.648 -8.102 1.00 78.19 288 ARG A C 1
ATOM 2356 O O . ARG A 1 288 ? -5.398 -8.182 -8.463 1.00 78.19 288 ARG A O 1
ATOM 2363 N N . GLY A 1 289 ? -4.162 -6.334 -8.151 1.00 83.12 289 GLY A N 1
ATOM 2364 C CA . GLY A 1 289 ? -5.151 -5.363 -8.594 1.00 83.12 289 GLY A CA 1
ATOM 2365 C C . GLY A 1 289 ? -4.729 -4.628 -9.863 1.00 83.12 289 GLY A C 1
ATOM 2366 O O . GLY A 1 289 ? -3.923 -5.100 -10.663 1.00 83.12 289 GLY A O 1
ATOM 2367 N N . ILE A 1 290 ? -5.306 -3.442 -10.052 1.00 86.19 290 ILE A N 1
ATOM 2368 C CA . ILE A 1 290 ? -4.965 -2.543 -11.155 1.00 86.19 290 ILE A CA 1
ATOM 2369 C C . ILE A 1 290 ? -4.119 -1.406 -10.577 1.00 86.19 290 ILE A C 1
ATOM 2371 O O . ILE A 1 290 ? -4.643 -0.355 -10.221 1.00 86.19 290 ILE A O 1
ATOM 2375 N N . ALA A 1 291 ? -2.805 -1.620 -10.494 1.00 89.44 291 ALA A N 1
ATOM 2376 C CA . ALA A 1 291 ? -1.869 -0.672 -9.885 1.00 89.44 291 ALA A CA 1
ATOM 2377 C C . ALA A 1 291 ? -1.906 0.735 -10.505 1.00 89.44 291 ALA A C 1
ATOM 2379 O O . ALA A 1 291 ? -1.672 1.718 -9.818 1.00 89.44 291 ALA A O 1
ATOM 2380 N N . VAL A 1 292 ? -2.274 0.865 -11.785 1.00 88.88 292 VAL A N 1
ATOM 2381 C CA . VAL A 1 292 ? -2.405 2.173 -12.453 1.00 88.88 292 VAL A CA 1
ATOM 2382 C C . VAL A 1 292 ? -3.567 3.029 -11.923 1.00 88.88 292 VAL A C 1
ATOM 2384 O O . VAL A 1 292 ? -3.701 4.174 -12.341 1.00 88.88 292 VAL A O 1
ATOM 2387 N N . LEU A 1 293 ? -4.439 2.493 -11.062 1.00 91.06 293 LEU A N 1
ATOM 2388 C CA . LEU A 1 293 ? -5.484 3.273 -10.389 1.00 91.06 293 LEU A CA 1
ATOM 2389 C C . LEU A 1 293 ? -4.964 3.999 -9.143 1.00 91.06 293 LEU A C 1
ATOM 2391 O O . LEU A 1 293 ? -5.615 4.930 -8.675 1.00 91.06 293 LEU A O 1
ATOM 2395 N N . ASP A 1 294 ? -3.806 3.597 -8.622 1.00 96.06 294 ASP A N 1
ATOM 2396 C CA . ASP A 1 294 ? -3.124 4.334 -7.566 1.00 96.06 294 ASP A CA 1
ATOM 2397 C C . ASP A 1 294 ? -2.648 5.694 -8.097 1.00 96.06 294 ASP A C 1
ATOM 2399 O O . ASP A 1 294 ? -2.036 5.725 -9.162 1.00 96.06 294 ASP A O 1
ATOM 2403 N N . PRO A 1 295 ? -2.890 6.822 -7.410 1.00 95.56 295 PRO A N 1
ATOM 2404 C CA . PRO A 1 295 ? -2.565 8.143 -7.943 1.00 95.56 295 PRO A CA 1
ATOM 2405 C C . PRO A 1 295 ? -1.061 8.367 -8.164 1.00 95.56 295 PRO A C 1
ATOM 2407 O O . PRO A 1 295 ? -0.692 9.019 -9.144 1.00 95.56 295 PRO A O 1
ATOM 2410 N N . VAL A 1 296 ? -0.189 7.811 -7.314 1.00 96.38 296 VAL A N 1
ATOM 2411 C CA . VAL A 1 296 ? 1.268 7.974 -7.443 1.00 96.38 296 VAL A CA 1
ATOM 2412 C C . VAL A 1 296 ? 1.774 7.156 -8.629 1.00 96.38 296 VAL A C 1
ATOM 2414 O O . VAL A 1 296 ? 2.459 7.694 -9.505 1.00 96.38 296 VAL A O 1
ATOM 2417 N N . ILE A 1 297 ? 1.374 5.881 -8.724 1.00 96.00 297 ILE A N 1
ATOM 2418 C CA . ILE A 1 297 ? 1.719 5.039 -9.880 1.00 96.00 297 ILE A CA 1
ATOM 2419 C C . ILE A 1 297 ? 1.106 5.624 -11.155 1.00 96.00 297 ILE A C 1
ATOM 2421 O O . ILE A 1 297 ? 1.802 5.773 -12.154 1.00 96.00 297 ILE A O 1
ATOM 2425 N N . ASN A 1 298 ? -0.169 6.010 -11.146 1.00 94.38 298 ASN A N 1
ATOM 2426 C CA . ASN A 1 298 ? -0.845 6.595 -12.303 1.00 94.38 298 ASN A CA 1
ATOM 2427 C C . ASN A 1 298 ? -0.068 7.785 -12.865 1.00 94.38 298 ASN A C 1
ATOM 2429 O O . ASN A 1 298 ? 0.189 7.832 -14.068 1.00 94.38 298 ASN A O 1
ATOM 2433 N N . HIS A 1 299 ? 0.349 8.711 -11.999 1.00 91.81 299 HIS A N 1
ATOM 2434 C CA . HIS A 1 299 ? 1.075 9.896 -12.425 1.00 91.81 299 HIS A CA 1
ATOM 2435 C C . HIS A 1 299 ? 2.466 9.562 -12.972 1.00 91.81 299 HIS A C 1
ATOM 2437 O O . HIS A 1 299 ? 2.835 10.058 -14.042 1.00 91.81 299 HIS A O 1
ATOM 2443 N N . LEU A 1 300 ? 3.221 8.687 -12.294 1.00 93.88 300 LEU A N 1
ATOM 2444 C CA . LEU A 1 300 ? 4.514 8.201 -12.785 1.00 93.88 300 LEU A CA 1
ATOM 2445 C C . LEU A 1 300 ? 4.378 7.632 -14.206 1.00 93.88 300 LEU A C 1
ATOM 2447 O O . LEU A 1 300 ? 5.164 7.953 -15.095 1.00 93.88 300 LEU A O 1
ATOM 2451 N N . ILE A 1 301 ? 3.353 6.813 -14.430 1.00 93.00 301 ILE A N 1
ATOM 2452 C CA . ILE A 1 301 ? 3.119 6.122 -15.698 1.00 93.00 301 ILE A CA 1
ATOM 2453 C C . ILE A 1 301 ? 2.597 7.075 -16.777 1.00 93.00 301 ILE A C 1
ATOM 2455 O O . ILE A 1 301 ? 3.064 7.031 -17.916 1.00 93.00 301 ILE A O 1
ATOM 2459 N N . GLY A 1 302 ? 1.670 7.965 -16.423 1.00 87.50 302 GLY A N 1
ATOM 2460 C CA . GLY A 1 302 ? 1.086 8.955 -17.327 1.00 87.50 302 GLY A CA 1
ATOM 2461 C C . GLY A 1 302 ? 2.103 9.981 -17.825 1.00 87.50 302 GLY A C 1
ATOM 2462 O O . GLY A 1 302 ? 2.037 10.408 -18.978 1.00 87.50 302 GLY A O 1
ATOM 2463 N N . THR A 1 303 ? 3.088 10.328 -16.994 1.00 87.25 303 THR A N 1
ATOM 2464 C CA . THR A 1 303 ? 4.176 11.250 -17.358 1.00 87.25 303 THR A CA 1
ATOM 2465 C C . THR A 1 303 ? 5.403 10.554 -17.939 1.00 87.25 303 THR A C 1
ATOM 2467 O O . THR A 1 303 ? 6.264 11.223 -18.507 1.00 87.25 303 THR A O 1
ATOM 2470 N N . TYR A 1 304 ? 5.479 9.221 -17.891 1.00 90.44 304 TYR A N 1
ATOM 2471 C CA . TYR A 1 304 ? 6.641 8.469 -18.368 1.00 90.44 304 TYR A CA 1
ATOM 2472 C C . TYR A 1 304 ? 6.988 8.764 -19.835 1.00 90.44 304 TYR A C 1
ATOM 2474 O O . TYR A 1 304 ? 8.157 8.897 -20.181 1.00 90.44 304 TYR A O 1
ATOM 2482 N N . SER A 1 305 ? 5.990 8.936 -20.710 1.00 87.06 305 SER A N 1
ATOM 2483 C CA . SER A 1 305 ? 6.222 9.296 -22.120 1.00 87.06 305 SER A CA 1
ATOM 2484 C C . SER A 1 305 ? 6.799 10.702 -22.324 1.00 87.06 305 SER A C 1
ATOM 2486 O O . SER A 1 305 ? 7.373 10.971 -23.375 1.00 87.06 305 SER A O 1
ATOM 2488 N N . LEU A 1 306 ? 6.666 11.592 -21.340 1.00 85.62 306 LEU A N 1
ATOM 2489 C CA . LEU A 1 306 ? 7.214 12.948 -21.389 1.00 85.62 306 LEU A CA 1
ATOM 2490 C C . LEU A 1 306 ? 8.686 12.994 -20.964 1.00 85.62 306 LEU A C 1
ATOM 2492 O O . LEU A 1 306 ? 9.346 14.006 -21.186 1.00 85.62 306 LEU A O 1
ATOM 2496 N N . ARG A 1 307 ? 9.203 11.914 -20.366 1.00 87.25 307 ARG A N 1
ATOM 2497 C CA . ARG A 1 307 ? 10.600 11.819 -19.944 1.00 87.25 307 ARG A CA 1
ATOM 2498 C C . ARG A 1 307 ? 11.536 11.668 -21.138 1.00 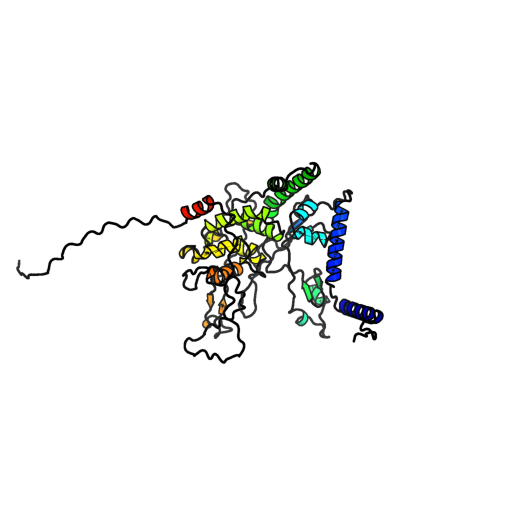87.25 307 ARG A C 1
ATOM 2500 O O . ARG A 1 307 ? 11.214 11.032 -22.149 1.00 87.25 307 ARG A O 1
ATOM 2507 N N . ASN A 1 308 ? 12.741 12.209 -20.985 1.00 89.00 308 ASN A N 1
ATOM 2508 C CA . ASN A 1 308 ? 13.779 12.118 -22.004 1.00 89.00 308 ASN A CA 1
ATOM 2509 C C . ASN A 1 308 ? 14.111 10.647 -22.319 1.00 89.00 308 ASN A C 1
ATOM 2511 O O . ASN A 1 308 ? 14.096 9.806 -21.419 1.00 89.00 308 ASN A O 1
ATOM 2515 N N . PRO A 1 309 ? 14.418 10.297 -23.583 1.00 87.38 309 PRO A N 1
ATOM 2516 C CA . PRO A 1 309 ? 14.813 8.935 -23.937 1.00 87.38 309 PRO A CA 1
ATOM 2517 C C . PRO A 1 309 ? 15.977 8.400 -23.096 1.00 87.38 309 PRO A C 1
ATOM 2519 O O . PRO A 1 309 ? 15.935 7.242 -22.705 1.00 87.38 309 PRO A O 1
ATOM 2522 N N . THR A 1 310 ? 16.958 9.250 -22.778 1.00 88.19 310 THR A N 1
ATOM 2523 C CA . THR A 1 310 ? 18.120 8.900 -21.949 1.00 88.19 310 THR A CA 1
ATOM 2524 C C . THR A 1 310 ? 17.720 8.517 -20.527 1.00 88.19 310 THR A C 1
ATOM 2526 O O . THR A 1 310 ? 18.151 7.479 -20.039 1.00 88.19 310 THR A O 1
ATOM 2529 N N . ASP A 1 311 ? 16.844 9.300 -19.894 1.00 88.44 311 ASP A N 1
ATOM 2530 C CA . ASP A 1 311 ? 16.286 9.000 -18.568 1.00 88.44 311 ASP A CA 1
ATOM 2531 C C . ASP A 1 311 ? 15.542 7.653 -18.578 1.00 88.44 311 ASP A C 1
ATOM 2533 O O . ASP A 1 311 ? 15.772 6.794 -17.733 1.00 88.44 311 ASP A O 1
ATOM 2537 N N . ARG A 1 312 ? 14.724 7.403 -19.612 1.00 88.19 312 ARG A N 1
ATOM 2538 C CA . ARG 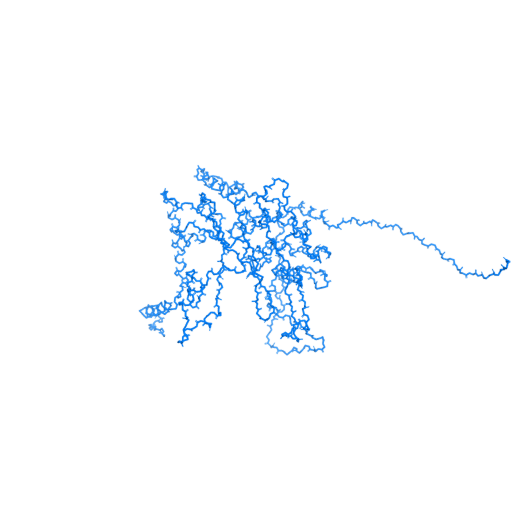A 1 312 ? 13.970 6.144 -19.768 1.00 88.19 312 ARG A CA 1
ATOM 2539 C C . ARG A 1 312 ? 14.845 4.907 -19.972 1.00 88.19 312 ARG A C 1
ATOM 2541 O O . ARG A 1 312 ? 14.439 3.827 -19.554 1.00 88.19 312 ARG A O 1
ATOM 2548 N N . SER A 1 313 ? 15.992 5.052 -20.635 1.00 79.94 313 SER A N 1
ATOM 2549 C CA . SER A 1 313 ? 16.911 3.950 -20.948 1.00 79.94 313 SER A CA 1
ATOM 2550 C C . SER A 1 313 ? 17.963 3.683 -19.869 1.00 79.94 313 SER A C 1
ATOM 2552 O O . SER A 1 313 ? 18.756 2.757 -20.019 1.00 79.94 313 SER A O 1
ATOM 2554 N N . THR A 1 314 ? 18.033 4.518 -18.830 1.00 75.75 314 THR A N 1
ATOM 2555 C CA . THR A 1 314 ? 19.087 4.414 -17.820 1.00 75.75 314 THR A CA 1
ATOM 2556 C C . THR A 1 314 ? 18.679 3.399 -16.761 1.00 75.75 314 THR A C 1
ATOM 2558 O O . THR A 1 314 ? 17.836 3.679 -15.910 1.00 75.75 314 THR A O 1
ATOM 2561 N N . ASP A 1 315 ? 19.284 2.210 -16.809 1.00 74.81 315 ASP A N 1
ATOM 2562 C CA . ASP A 1 315 ? 19.274 1.314 -15.654 1.00 74.81 315 ASP A CA 1
ATOM 2563 C C . ASP A 1 315 ? 20.057 2.014 -14.522 1.00 74.81 315 ASP A C 1
ATOM 2565 O O . ASP A 1 315 ? 21.185 2.455 -14.758 1.00 74.81 315 ASP A O 1
ATOM 2569 N N . PRO A 1 316 ? 19.498 2.147 -13.305 1.00 70.88 316 PRO A N 1
ATOM 2570 C CA . PRO A 1 316 ? 20.193 2.816 -12.213 1.00 70.88 316 PRO A CA 1
ATOM 2571 C C . PRO A 1 316 ? 21.465 2.050 -11.859 1.00 70.88 316 PRO A C 1
ATOM 2573 O O . PRO A 1 316 ? 21.430 0.820 -11.663 1.00 70.88 316 PRO A O 1
ATOM 2576 N N . SER A 1 317 ? 22.572 2.791 -11.767 1.00 70.62 317 SER A N 1
ATOM 2577 C CA . SER A 1 317 ? 23.849 2.260 -11.296 1.00 70.62 317 SER A CA 1
ATOM 2578 C C . SER A 1 317 ? 23.724 1.783 -9.844 1.00 70.62 317 SER A C 1
ATOM 2580 O O . SER A 1 317 ? 22.797 2.164 -9.131 1.00 70.62 317 SER A O 1
ATOM 2582 N N . GLU A 1 318 ? 24.637 0.926 -9.377 1.00 66.19 318 GLU A N 1
ATOM 2583 C CA . GLU A 1 318 ? 24.650 0.558 -7.950 1.00 66.19 318 GLU A CA 1
ATOM 2584 C C . GLU A 1 318 ? 24.858 1.796 -7.057 1.00 66.19 318 GLU A C 1
ATOM 2586 O O . GLU A 1 318 ? 24.289 1.866 -5.976 1.00 66.19 318 GLU A O 1
ATOM 2591 N N . GLU A 1 319 ? 25.588 2.811 -7.527 1.00 64.50 319 GLU A N 1
ATOM 2592 C CA . GLU A 1 319 ? 25.775 4.084 -6.815 1.00 64.50 319 GLU A CA 1
ATOM 2593 C C . GLU A 1 319 ? 24.483 4.912 -6.752 1.00 64.50 319 GLU A C 1
ATOM 2595 O O . GLU A 1 319 ? 24.161 5.453 -5.695 1.00 64.50 319 GLU A O 1
ATOM 2600 N N . ASP A 1 320 ? 23.701 4.946 -7.840 1.00 64.19 320 ASP A N 1
ATOM 2601 C CA . ASP A 1 320 ? 22.371 5.576 -7.857 1.00 64.19 320 ASP A CA 1
ATOM 2602 C C . ASP A 1 320 ? 21.411 4.887 -6.883 1.00 64.19 320 ASP A C 1
ATOM 2604 O O . ASP A 1 320 ? 20.526 5.526 -6.321 1.00 64.19 320 ASP A O 1
ATOM 2608 N N . ARG A 1 321 ? 21.583 3.577 -6.671 1.00 59.06 321 ARG A N 1
ATOM 2609 C CA . ARG A 1 321 ? 20.775 2.822 -5.707 1.00 59.06 321 ARG A CA 1
ATOM 2610 C C . ARG A 1 321 ? 21.191 3.108 -4.285 1.00 59.06 321 ARG A C 1
ATOM 2612 O O . ARG A 1 321 ? 20.329 3.291 -3.448 1.00 59.06 321 ARG A O 1
ATOM 2619 N N . VAL A 1 322 ? 22.492 3.163 -4.026 1.00 54.38 322 VAL A N 1
ATOM 2620 C CA . VAL A 1 322 ? 23.043 3.406 -2.688 1.00 54.38 322 VAL A CA 1
ATOM 2621 C C . VAL A 1 322 ? 22.863 4.859 -2.253 1.00 54.38 322 VAL A C 1
ATOM 2623 O O . VAL A 1 322 ? 23.176 5.134 -1.099 1.00 54.38 322 VAL A O 1
ATOM 2626 N N . LEU A 1 323 ? 22.389 5.762 -3.139 1.00 46.28 323 LEU A N 1
ATOM 2627 C CA . LEU A 1 323 ? 22.282 7.213 -2.937 1.00 46.28 323 LEU A CA 1
ATOM 2628 C C . LEU A 1 323 ? 22.113 7.551 -1.463 1.00 46.28 323 LEU A C 1
ATOM 2630 O O . LEU A 1 323 ? 21.026 7.448 -0.897 1.00 46.28 323 LEU A O 1
ATOM 2634 N N . ARG A 1 324 ? 23.274 7.872 -0.878 1.00 46.59 324 ARG A N 1
ATOM 2635 C CA . ARG A 1 324 ? 23.521 7.971 0.551 1.00 46.59 324 ARG A CA 1
ATOM 2636 C C . ARG A 1 324 ? 22.384 8.762 1.164 1.00 46.59 324 ARG A C 1
ATOM 2638 O O . ARG A 1 324 ? 22.333 9.982 1.008 1.00 46.59 324 ARG A O 1
ATOM 2645 N N . ILE A 1 325 ? 21.501 8.082 1.888 1.00 43.91 325 ILE A N 1
ATOM 2646 C CA . ILE A 1 325 ? 20.681 8.733 2.902 1.00 43.91 325 ILE A CA 1
ATOM 2647 C C . ILE A 1 325 ? 21.679 9.061 4.017 1.00 43.91 325 ILE A C 1
ATOM 2649 O O . ILE A 1 325 ? 21.764 8.381 5.028 1.00 43.91 325 ILE A O 1
ATOM 2653 N N . SER A 1 326 ? 22.535 10.049 3.760 1.00 38.31 326 SER A N 1
ATOM 2654 C CA . SER A 1 326 ? 23.243 10.801 4.778 1.00 38.31 326 SER A CA 1
ATOM 2655 C C . SER A 1 326 ? 22.382 12.033 4.992 1.00 38.31 326 SER A C 1
ATOM 2657 O O . SER A 1 326 ? 22.573 13.042 4.308 1.00 38.31 326 SER A O 1
ATOM 2659 N N . PRO A 1 327 ? 21.360 11.954 5.853 1.00 40.66 327 PRO A N 1
ATOM 2660 C CA . PRO A 1 327 ? 20.737 13.160 6.345 1.00 40.66 327 PRO A CA 1
ATOM 2661 C C . PRO A 1 327 ? 21.848 13.966 7.016 1.00 40.66 327 PRO A C 1
ATOM 2663 O O . PRO A 1 327 ? 22.516 13.479 7.927 1.00 40.66 327 PRO A O 1
ATOM 2666 N N . GLU A 1 328 ? 22.086 15.187 6.545 1.00 41.12 328 GLU A N 1
ATOM 2667 C CA . GLU A 1 328 ? 22.902 16.146 7.282 1.00 41.12 328 GLU A CA 1
ATOM 2668 C C . GLU A 1 328 ? 22.204 16.391 8.633 1.00 41.12 328 GLU A C 1
ATOM 2670 O O . GLU A 1 328 ? 21.296 17.214 8.740 1.00 41.12 328 GLU A O 1
ATOM 2675 N N . GLY A 1 329 ? 22.575 15.608 9.652 1.00 49.25 329 GLY A N 1
ATOM 2676 C CA . GLY A 1 329 ? 22.137 15.781 11.037 1.00 49.25 329 GLY A CA 1
ATOM 2677 C C . GLY A 1 329 ? 21.081 14.817 11.594 1.00 49.25 329 GLY A C 1
ATOM 2678 O O . GLY A 1 329 ? 20.491 15.166 12.613 1.00 49.25 329 GLY A O 1
ATOM 2679 N N . VAL A 1 330 ? 20.836 13.635 11.009 1.00 46.06 330 VAL A N 1
ATOM 2680 C CA . VAL A 1 330 ? 20.011 12.595 11.670 1.00 46.06 330 VAL A CA 1
ATOM 2681 C C . VAL A 1 330 ? 20.889 11.402 12.047 1.00 46.06 330 VAL A C 1
ATOM 2683 O O . VAL A 1 330 ? 21.682 10.936 11.236 1.00 46.06 330 VAL A O 1
ATOM 2686 N N . ASP A 1 331 ? 20.758 11.003 13.313 1.00 46.12 331 ASP A N 1
ATOM 2687 C CA . ASP A 1 331 ? 21.372 9.869 14.011 1.00 46.12 331 ASP A CA 1
ATOM 2688 C C . ASP A 1 331 ? 21.948 8.751 13.126 1.00 46.12 331 ASP A C 1
ATOM 2690 O O . ASP A 1 331 ? 21.238 8.168 12.312 1.00 46.12 331 ASP A O 1
ATOM 2694 N N . GLU A 1 332 ? 23.182 8.331 13.424 1.00 51.88 332 GLU A N 1
ATOM 2695 C CA . GLU A 1 332 ? 23.863 7.127 12.900 1.00 51.88 332 GLU A CA 1
ATOM 2696 C C . GLU A 1 332 ? 23.099 5.801 13.159 1.00 51.88 332 GLU A C 1
ATOM 2698 O O . GLU A 1 332 ? 23.612 4.715 12.903 1.00 51.88 332 GLU A O 1
ATOM 2703 N N . ARG A 1 333 ? 21.872 5.849 13.692 1.00 50.44 333 ARG A N 1
ATOM 2704 C CA . ARG A 1 333 ? 21.146 4.701 14.247 1.00 50.44 333 ARG A CA 1
ATOM 2705 C C . ARG A 1 333 ? 20.410 3.827 13.227 1.00 50.44 333 ARG A C 1
ATOM 2707 O O . ARG A 1 333 ? 19.851 2.825 13.649 1.00 50.44 333 ARG A O 1
ATOM 2714 N N . ASP A 1 334 ? 20.409 4.149 11.931 1.00 51.28 334 ASP A N 1
ATOM 2715 C CA . ASP A 1 334 ? 19.551 3.445 10.956 1.00 51.28 334 ASP A CA 1
ATOM 2716 C C . ASP A 1 334 ? 20.211 3.140 9.591 1.00 51.28 334 ASP A C 1
ATOM 2718 O O . ASP A 1 334 ? 19.521 2.903 8.595 1.00 51.28 334 ASP A O 1
ATOM 2722 N N . GLU A 1 335 ? 21.549 3.087 9.509 1.00 50.47 335 GLU A N 1
ATOM 2723 C CA . GLU A 1 335 ? 22.226 2.596 8.290 1.00 50.47 335 GLU A CA 1
ATOM 2724 C C . GLU A 1 335 ? 21.846 1.133 7.958 1.00 50.47 335 GLU A C 1
ATOM 2726 O O . GLU A 1 335 ? 21.788 0.769 6.783 1.00 50.47 335 GLU A O 1
ATOM 2731 N N . GLU A 1 336 ? 21.483 0.317 8.959 1.00 48.12 336 GLU A N 1
ATOM 2732 C CA . GLU A 1 336 ? 20.973 -1.055 8.769 1.00 48.12 336 GLU A CA 1
ATOM 2733 C C . GLU A 1 336 ? 19.565 -1.121 8.145 1.00 48.12 336 GLU A C 1
ATOM 2735 O O . GLU A 1 336 ? 19.181 -2.154 7.594 1.00 48.12 336 GLU A O 1
ATOM 2740 N N . SER A 1 337 ? 18.801 -0.025 8.159 1.00 50.69 337 SER A N 1
ATOM 2741 C CA . SER A 1 337 ? 17.403 0.005 7.698 1.00 50.69 337 SER A CA 1
ATOM 2742 C C . SER A 1 337 ? 17.248 0.336 6.205 1.00 50.69 337 SER A C 1
ATOM 2744 O O . SER A 1 337 ? 16.129 0.371 5.673 1.00 50.69 337 SER A O 1
ATOM 2746 N N . GLN A 1 338 ? 18.356 0.570 5.491 1.00 53.00 338 GLN A N 1
ATOM 2747 C CA . GLN A 1 338 ? 18.347 0.854 4.054 1.00 53.00 338 GLN A CA 1
ATOM 2748 C C . GLN A 1 338 ? 18.365 -0.436 3.235 1.00 53.00 338 GLN A C 1
ATOM 2750 O O . GLN A 1 338 ? 19.395 -1.017 2.896 1.00 53.00 338 GLN A O 1
ATOM 2755 N N . VAL A 1 339 ? 17.162 -0.888 2.915 1.00 54.78 339 VAL A N 1
ATOM 2756 C CA . VAL A 1 339 ? 16.908 -2.140 2.216 1.00 54.78 339 VAL A CA 1
ATOM 2757 C C . VAL A 1 339 ? 16.888 -1.893 0.703 1.00 54.78 339 VAL A C 1
ATOM 2759 O O . VAL A 1 339 ? 15.884 -1.444 0.154 1.00 54.78 339 VAL A O 1
ATOM 2762 N N . TYR A 1 340 ? 17.992 -2.198 0.014 1.00 56.94 340 TYR A N 1
ATOM 2763 C CA . TYR A 1 340 ? 18.085 -2.095 -1.450 1.00 56.94 340 TYR A CA 1
ATOM 2764 C C . TYR A 1 340 ? 17.930 -3.457 -2.134 1.00 56.94 340 TYR A C 1
ATOM 2766 O O . TYR A 1 340 ? 18.563 -4.447 -1.751 1.00 56.94 340 TYR A O 1
ATOM 2774 N N . LEU A 1 341 ? 17.144 -3.513 -3.216 1.00 54.56 341 LEU A N 1
ATOM 2775 C CA . LEU A 1 341 ? 17.046 -4.710 -4.056 1.00 54.56 341 LEU A CA 1
ATOM 2776 C C . LEU A 1 341 ? 18.353 -4.900 -4.843 1.00 54.56 341 LEU A C 1
ATOM 2778 O O . LEU A 1 341 ? 18.488 -4.363 -5.950 1.00 54.56 341 LEU A O 1
ATOM 2782 N N . LYS A 1 342 ? 19.300 -5.704 -4.336 1.00 51.72 342 LYS A N 1
ATOM 2783 C CA . LYS A 1 342 ? 20.484 -6.121 -5.118 1.00 51.72 342 LYS A CA 1
ATOM 2784 C C . LYS A 1 342 ? 20.028 -6.681 -6.470 1.00 51.72 342 LYS A C 1
ATOM 2786 O O . LYS A 1 342 ? 19.191 -7.581 -6.526 1.00 51.72 342 LYS A O 1
ATOM 2791 N N . ALA A 1 343 ? 20.511 -6.117 -7.581 1.00 45.03 343 ALA A N 1
ATOM 2792 C CA . ALA A 1 343 ? 20.136 -6.625 -8.898 1.00 45.03 343 ALA A CA 1
ATOM 2793 C C . ALA A 1 343 ? 20.782 -7.984 -9.156 1.00 45.03 343 ALA A C 1
ATOM 2795 O O . ALA A 1 343 ? 21.996 -8.141 -9.046 1.00 45.03 343 ALA A O 1
ATOM 2796 N N . LYS A 1 344 ? 19.967 -8.944 -9.594 1.00 51.16 344 LYS A N 1
ATOM 2797 C CA . LYS A 1 344 ? 20.475 -10.095 -10.332 1.00 51.16 344 LYS A CA 1
ATOM 2798 C C . LYS A 1 344 ? 20.934 -9.660 -11.730 1.00 51.16 344 LYS A C 1
ATOM 2800 O O . LYS A 1 344 ? 20.254 -8.848 -12.366 1.00 51.16 344 LYS A O 1
ATOM 2805 N N . PRO A 1 345 ? 22.044 -10.215 -12.242 1.00 53.75 345 PRO A N 1
ATOM 2806 C CA . PRO A 1 345 ? 22.498 -9.942 -13.598 1.00 53.75 345 PRO A CA 1
ATOM 2807 C C . PRO A 1 345 ? 21.471 -10.443 -14.629 1.00 53.75 345 PRO A C 1
ATOM 2809 O O . PRO A 1 345 ? 20.922 -11.533 -14.497 1.00 53.75 345 PRO A O 1
ATOM 2812 N N . GLY A 1 346 ? 21.215 -9.647 -15.672 1.00 61.97 346 GLY A N 1
ATOM 2813 C CA . GLY A 1 346 ? 20.524 -10.105 -16.888 1.00 61.97 346 GLY A CA 1
ATOM 2814 C C . GLY A 1 346 ? 19.073 -9.647 -17.104 1.00 61.97 346 GLY A C 1
ATOM 2815 O O . GLY A 1 346 ? 18.607 -9.727 -18.242 1.00 61.97 346 GLY A O 1
ATOM 2816 N N . ARG A 1 347 ? 18.373 -9.087 -16.105 1.00 67.31 347 ARG A N 1
ATOM 2817 C CA . ARG A 1 347 ? 17.040 -8.460 -16.288 1.00 67.31 347 ARG A CA 1
ATOM 2818 C C . ARG A 1 347 ? 17.166 -6.947 -16.480 1.00 67.31 347 ARG A C 1
ATOM 2820 O O . ARG A 1 347 ? 17.959 -6.311 -15.795 1.00 67.31 347 ARG A O 1
ATOM 2827 N N . ALA A 1 348 ? 16.373 -6.375 -17.389 1.00 77.62 348 ALA A N 1
ATOM 2828 C CA . ALA A 1 348 ? 16.189 -4.921 -17.448 1.00 77.62 348 ALA A CA 1
ATOM 2829 C C . ALA A 1 348 ? 15.253 -4.468 -16.321 1.00 77.62 348 ALA A C 1
ATOM 2831 O O . ALA A 1 348 ? 14.381 -5.231 -15.895 1.00 77.62 348 ALA A O 1
ATOM 2832 N N . TRP A 1 349 ? 15.404 -3.226 -15.859 1.00 81.44 349 TRP A N 1
ATOM 2833 C CA . TRP A 1 349 ? 14.596 -2.712 -14.752 1.00 81.44 349 TRP A CA 1
ATOM 2834 C C . TRP A 1 349 ? 13.117 -2.559 -15.096 1.00 81.44 349 TRP A C 1
ATOM 2836 O O . TRP A 1 349 ? 12.267 -3.049 -14.357 1.00 81.44 349 TRP A O 1
ATOM 2846 N N . LEU A 1 350 ? 12.822 -1.910 -16.224 1.00 86.12 350 LEU A N 1
ATOM 2847 C CA . LEU A 1 350 ? 11.462 -1.537 -16.637 1.00 86.12 350 LEU A CA 1
ATOM 2848 C C . LEU A 1 350 ? 11.012 -2.233 -17.928 1.00 86.12 350 LEU A C 1
ATOM 2850 O O . LEU A 1 350 ? 9.831 -2.205 -18.277 1.00 86.12 350 LEU A O 1
ATOM 2854 N N . GLU A 1 351 ? 11.939 -2.881 -18.635 1.00 83.50 351 GLU A N 1
ATOM 2855 C CA . GLU A 1 351 ? 11.679 -3.489 -19.935 1.00 83.50 351 GLU A CA 1
ATOM 2856 C C . GLU A 1 351 ? 11.565 -5.011 -19.874 1.00 83.50 351 GLU A C 1
ATOM 2858 O O . GLU A 1 351 ? 12.309 -5.708 -19.185 1.00 83.50 351 GLU A O 1
ATOM 2863 N N . TYR A 1 352 ? 10.654 -5.542 -20.682 1.00 81.12 352 TYR A N 1
ATOM 2864 C CA . TYR A 1 352 ? 10.607 -6.973 -20.941 1.00 81.12 352 TYR A CA 1
ATOM 2865 C C . TYR A 1 352 ? 11.716 -7.354 -21.918 1.00 81.12 352 TYR A C 1
ATOM 2867 O O . TYR A 1 352 ? 11.831 -6.746 -22.985 1.00 81.12 352 TYR A O 1
ATOM 2875 N N . ARG A 1 353 ? 12.456 -8.422 -21.619 1.00 81.31 353 ARG A N 1
ATOM 2876 C CA . ARG A 1 353 ? 13.482 -8.962 -22.520 1.00 81.31 353 ARG A CA 1
ATOM 2877 C C . ARG A 1 353 ? 12.961 -10.199 -23.236 1.00 81.31 353 ARG A C 1
ATOM 2879 O O . ARG A 1 353 ? 12.307 -11.041 -22.634 1.00 81.31 353 ARG A O 1
ATOM 2886 N N . SER A 1 354 ? 13.215 -10.304 -24.538 1.00 79.62 354 SER A N 1
ATOM 2887 C CA . SER A 1 354 ? 12.986 -11.561 -25.259 1.00 79.62 354 SER A CA 1
ATOM 2888 C C . SER A 1 354 ? 14.250 -12.396 -25.131 1.00 79.62 354 SER A C 1
ATOM 2890 O O . SER A 1 354 ? 15.299 -11.981 -25.614 1.00 79.62 354 SER A O 1
ATOM 2892 N N . VAL A 1 355 ? 14.150 -13.528 -24.444 1.00 77.38 355 VAL A N 1
ATOM 2893 C CA . VAL A 1 355 ? 15.249 -14.472 -24.259 1.00 77.38 355 VAL A CA 1
ATOM 2894 C C . VAL A 1 355 ? 15.202 -15.457 -25.427 1.00 77.38 355 VAL A C 1
ATOM 2896 O O . VAL A 1 355 ? 14.176 -16.130 -25.597 1.00 77.38 355 VAL A O 1
ATOM 2899 N N . PRO A 1 356 ? 16.242 -15.492 -26.277 1.00 73.94 356 PRO A N 1
ATOM 2900 C CA . PRO A 1 356 ? 16.251 -16.358 -27.440 1.00 73.94 356 PRO A CA 1
ATOM 2901 C C . PRO A 1 356 ? 16.351 -17.841 -27.030 1.00 73.94 356 PRO A C 1
ATOM 2903 O O . PRO A 1 356 ? 16.854 -18.150 -25.944 1.00 73.94 356 PRO A O 1
ATOM 2906 N N . PRO A 1 357 ? 15.839 -18.760 -27.870 1.00 73.81 357 PRO A N 1
ATOM 2907 C CA . PRO A 1 357 ? 15.703 -20.177 -27.522 1.00 73.81 357 PRO A CA 1
ATOM 2908 C C . PRO A 1 357 ? 17.024 -20.881 -27.164 1.00 73.81 357 PRO A C 1
ATOM 2910 O O . PRO A 1 357 ? 17.075 -21.704 -26.254 1.00 73.81 357 PRO A O 1
ATOM 2913 N N . ASP A 1 358 ? 18.113 -20.493 -27.825 1.00 71.38 358 ASP A N 1
ATOM 2914 C CA . ASP A 1 358 ? 19.464 -21.052 -27.696 1.00 71.38 358 ASP A CA 1
ATOM 2915 C C . ASP A 1 358 ? 20.090 -20.895 -26.302 1.00 71.38 358 ASP A C 1
ATOM 2917 O O . ASP A 1 358 ? 20.987 -21.651 -25.930 1.00 71.38 358 ASP A O 1
ATOM 2921 N N . THR A 1 359 ? 19.598 -19.953 -25.500 1.00 69.19 359 THR A N 1
ATOM 2922 C CA . THR A 1 359 ? 20.090 -19.723 -24.132 1.00 69.19 359 THR A CA 1
ATOM 2923 C C . THR A 1 359 ? 19.465 -20.648 -23.081 1.00 69.19 359 THR A C 1
ATOM 2925 O O . THR A 1 359 ? 19.926 -20.669 -21.939 1.00 69.19 359 THR A O 1
ATOM 2928 N N . ARG A 1 360 ? 18.434 -21.436 -23.429 1.00 65.00 360 ARG A N 1
ATOM 2929 C CA . ARG A 1 360 ? 17.714 -22.313 -22.489 1.00 65.00 360 ARG A CA 1
ATOM 2930 C C . ARG A 1 360 ? 17.926 -23.784 -22.836 1.00 65.00 360 ARG A C 1
ATOM 2932 O O . ARG A 1 360 ? 17.245 -24.330 -23.697 1.00 65.00 360 ARG A O 1
ATOM 2939 N N . SER A 1 361 ? 18.789 -24.460 -22.080 1.00 67.88 361 SER A N 1
ATOM 2940 C CA . SER A 1 361 ? 19.076 -25.894 -22.262 1.00 67.88 361 SER A CA 1
ATOM 2941 C C . SER A 1 361 ? 17.835 -26.794 -22.164 1.00 67.88 361 SER A C 1
ATOM 2943 O O . SER A 1 361 ? 17.762 -27.809 -22.848 1.00 67.88 361 SER A O 1
ATOM 2945 N N . ALA A 1 362 ? 16.848 -26.417 -21.344 1.00 68.88 362 ALA A N 1
ATOM 2946 C CA . ALA A 1 362 ? 15.629 -27.199 -21.135 1.00 68.88 362 ALA A CA 1
ATOM 2947 C C . ALA A 1 362 ? 14.548 -26.995 -22.217 1.00 68.88 362 ALA A C 1
ATOM 2949 O O . ALA A 1 362 ? 13.678 -27.848 -22.360 1.00 68.88 362 ALA A O 1
ATOM 2950 N N . PHE A 1 363 ? 14.578 -25.880 -22.959 1.00 70.56 363 PHE A N 1
ATOM 2951 C CA . PHE A 1 363 ? 13.562 -25.535 -23.967 1.00 70.56 363 PHE A CA 1
ATOM 2952 C C . PHE A 1 363 ? 14.201 -24.779 -25.146 1.00 70.56 363 PHE A C 1
ATOM 2954 O O . PHE A 1 363 ? 13.938 -23.586 -25.322 1.00 70.56 363 PHE A O 1
ATOM 2961 N N . PRO A 1 364 ? 15.046 -25.458 -25.942 1.00 71.50 364 PRO A N 1
ATOM 2962 C CA . PRO A 1 364 ? 15.895 -24.830 -26.955 1.00 71.50 364 PRO A CA 1
ATOM 2963 C C . PRO A 1 364 ? 15.135 -24.267 -28.163 1.00 71.50 364 PRO A C 1
ATOM 2965 O O . PRO A 1 364 ? 15.745 -23.600 -28.991 1.00 71.50 364 PRO A O 1
ATOM 2968 N N . ASP A 1 365 ? 13.826 -24.514 -28.270 1.00 76.81 365 ASP A N 1
ATOM 2969 C CA . ASP A 1 365 ? 12.974 -24.034 -29.367 1.00 76.81 365 ASP A CA 1
ATOM 2970 C C . ASP A 1 365 ? 12.053 -22.863 -28.962 1.00 76.81 365 ASP A C 1
ATOM 2972 O O . ASP A 1 365 ? 11.458 -22.204 -29.821 1.00 76.81 365 ASP A O 1
ATOM 2976 N N . ASP A 1 366 ? 11.953 -22.548 -27.664 1.00 72.69 366 ASP A N 1
ATOM 2977 C CA . ASP A 1 366 ? 10.981 -21.583 -27.145 1.00 72.69 366 ASP A CA 1
ATOM 2978 C C . ASP A 1 366 ? 11.606 -20.224 -26.811 1.00 72.69 366 ASP A C 1
ATOM 2980 O O . ASP A 1 366 ? 12.386 -20.072 -25.870 1.00 72.69 366 ASP A O 1
ATOM 2984 N N . THR A 1 367 ? 11.171 -19.184 -27.531 1.00 71.50 367 THR A N 1
ATOM 2985 C CA . THR A 1 367 ? 11.442 -17.793 -27.140 1.00 71.50 367 THR A CA 1
ATOM 2986 C C . THR A 1 367 ? 10.558 -17.419 -25.956 1.00 71.50 367 THR A C 1
ATOM 2988 O O . THR A 1 367 ? 9.328 -17.431 -26.069 1.00 71.50 367 THR A O 1
ATOM 2991 N N . VAL A 1 368 ? 11.170 -17.020 -24.843 1.00 72.62 368 VAL A N 1
ATOM 2992 C CA . VAL A 1 368 ? 10.444 -16.565 -23.649 1.00 72.62 368 VAL A CA 1
ATOM 2993 C C . VAL A 1 368 ? 10.528 -15.054 -23.525 1.00 72.62 368 VAL A C 1
ATOM 2995 O O . VAL A 1 368 ? 11.562 -14.440 -23.776 1.00 72.62 368 VAL A O 1
ATOM 2998 N N . ILE A 1 369 ? 9.420 -14.438 -23.120 1.00 75.81 369 ILE A N 1
ATOM 2999 C CA . ILE A 1 369 ? 9.404 -13.031 -22.731 1.00 75.81 369 ILE A CA 1
ATOM 3000 C C . ILE A 1 369 ? 9.664 -12.977 -21.225 1.00 75.81 369 ILE A C 1
ATOM 3002 O O . ILE A 1 369 ? 8.791 -13.324 -20.432 1.00 75.81 369 ILE A O 1
ATOM 3006 N N . GLN A 1 370 ? 10.857 -12.539 -20.841 1.00 75.62 370 GLN A N 1
ATOM 3007 C CA . GLN A 1 370 ? 11.237 -12.321 -19.454 1.00 75.62 370 GLN A CA 1
ATOM 3008 C C . GLN A 1 370 ? 10.653 -10.991 -18.951 1.00 75.62 370 GLN A C 1
ATOM 3010 O O . GLN A 1 370 ? 10.774 -9.972 -19.646 1.00 75.62 370 GLN A O 1
ATOM 3015 N N . PRO A 1 371 ? 10.007 -10.976 -17.772 1.00 78.12 371 PRO A N 1
ATOM 3016 C CA . PRO A 1 371 ? 9.473 -9.753 -17.196 1.00 78.12 371 PRO A CA 1
ATOM 3017 C C . PRO A 1 371 ? 10.580 -8.802 -16.704 1.00 78.12 371 PRO A C 1
ATOM 3019 O O . PRO A 1 371 ? 11.678 -9.253 -16.348 1.00 78.12 371 PRO A O 1
ATOM 3022 N N . PRO A 1 372 ? 10.286 -7.489 -16.660 1.00 82.94 372 PRO A N 1
ATOM 3023 C CA . PRO A 1 372 ? 11.169 -6.487 -16.065 1.00 82.94 372 PRO A CA 1
ATOM 3024 C C . PRO A 1 372 ? 11.393 -6.770 -14.581 1.00 82.94 372 PRO A C 1
ATOM 3026 O O . PRO A 1 372 ? 10.552 -7.423 -13.970 1.00 82.94 372 PRO A O 1
ATOM 3029 N N . LYS A 1 373 ? 12.504 -6.300 -14.000 1.00 82.25 373 LYS A N 1
ATOM 3030 C CA . LYS A 1 373 ? 12.802 -6.459 -12.562 1.00 82.25 373 LYS A CA 1
ATOM 3031 C C . LYS A 1 373 ? 11.707 -5.848 -11.686 1.00 82.25 373 LYS A C 1
ATOM 3033 O O . LYS A 1 373 ? 11.336 -6.442 -10.687 1.00 82.25 373 LYS A O 1
ATOM 3038 N N . LEU A 1 374 ? 11.205 -4.677 -12.072 1.00 87.69 374 LEU A N 1
ATOM 3039 C CA . LEU A 1 374 ? 10.076 -4.036 -11.411 1.00 87.69 374 LEU A CA 1
ATOM 3040 C C . LEU A 1 374 ? 8.809 -4.505 -12.115 1.00 87.69 374 LEU A C 1
ATOM 3042 O O . LEU A 1 374 ? 8.417 -3.944 -13.142 1.00 87.69 374 LEU A O 1
ATOM 3046 N N . GLU A 1 375 ? 8.250 -5.619 -11.651 1.00 85.88 375 GLU A N 1
ATOM 3047 C CA . GLU A 1 375 ? 7.201 -6.321 -12.382 1.00 85.88 375 GLU A CA 1
ATOM 3048 C C . GLU A 1 375 ? 5.932 -5.480 -12.521 1.00 85.88 375 GLU A C 1
ATOM 3050 O O . GLU A 1 375 ? 5.401 -5.370 -13.628 1.00 85.88 375 GLU A O 1
ATOM 3055 N N . VAL A 1 376 ? 5.461 -4.866 -11.435 1.00 89.38 376 VAL A N 1
ATOM 3056 C CA . VAL A 1 376 ? 4.233 -4.066 -11.421 1.00 89.38 376 VAL A CA 1
ATOM 3057 C C . VAL A 1 376 ? 4.443 -2.760 -12.177 1.00 89.38 376 VAL A C 1
ATOM 3059 O O . VAL A 1 376 ? 3.685 -2.456 -13.102 1.00 89.38 376 VAL A O 1
ATOM 3062 N N . ILE A 1 377 ? 5.493 -2.004 -11.850 1.00 92.62 377 ILE A N 1
ATOM 3063 C CA . ILE A 1 377 ? 5.782 -0.725 -12.509 1.00 92.62 377 ILE A CA 1
ATOM 3064 C C . ILE A 1 377 ? 6.082 -0.942 -13.994 1.00 92.62 377 ILE A C 1
ATOM 3066 O O . ILE A 1 377 ? 5.490 -0.276 -14.845 1.00 92.62 377 ILE A O 1
ATOM 3070 N N . GLY A 1 378 ? 6.949 -1.893 -14.338 1.00 90.69 378 GLY A N 1
ATOM 3071 C CA . GLY A 1 378 ? 7.298 -2.203 -15.724 1.00 90.69 378 GLY A CA 1
ATOM 3072 C C . GLY A 1 378 ? 6.103 -2.720 -16.533 1.00 90.69 378 GLY A C 1
ATOM 3073 O O . GLY A 1 378 ? 5.934 -2.351 -17.701 1.00 90.69 378 GLY A O 1
ATOM 3074 N N . HIS A 1 379 ? 5.210 -3.502 -15.914 1.00 89.19 379 HIS A N 1
ATOM 3075 C CA . HIS A 1 379 ? 3.932 -3.872 -16.523 1.00 89.19 379 HIS A CA 1
ATOM 3076 C C . HIS A 1 379 ? 3.069 -2.635 -16.802 1.00 89.19 379 HIS A C 1
ATOM 3078 O O . HIS A 1 379 ? 2.605 -2.442 -17.932 1.00 89.19 379 HIS A O 1
ATOM 3084 N N . CYS A 1 380 ? 2.900 -1.754 -15.816 1.00 91.06 380 CYS A N 1
ATOM 3085 C CA . CYS A 1 380 ? 2.162 -0.509 -15.994 1.00 91.06 380 CYS A CA 1
ATOM 3086 C C . CYS A 1 380 ? 2.766 0.347 -17.119 1.00 91.06 380 CYS A C 1
ATOM 3088 O O . CYS A 1 380 ? 2.043 0.781 -18.013 1.00 91.06 380 CYS A O 1
ATOM 3090 N N . ILE A 1 381 ? 4.090 0.513 -17.175 1.00 90.44 381 ILE A N 1
ATOM 3091 C CA . ILE A 1 381 ? 4.752 1.290 -18.232 1.00 90.44 381 ILE A CA 1
ATOM 3092 C C . ILE A 1 381 ? 4.443 0.694 -19.601 1.00 90.44 381 ILE A C 1
ATOM 3094 O O . ILE A 1 381 ? 3.975 1.407 -20.492 1.00 90.44 381 ILE A O 1
ATOM 3098 N N . ARG A 1 382 ? 4.651 -0.615 -19.772 1.00 87.31 382 ARG A N 1
ATOM 3099 C CA . ARG A 1 382 ? 4.439 -1.296 -21.055 1.00 87.31 382 ARG A CA 1
ATOM 3100 C C . ARG A 1 382 ? 3.023 -1.117 -21.593 1.00 87.31 382 ARG A C 1
ATOM 3102 O O . ARG A 1 382 ? 2.839 -1.033 -22.807 1.00 87.31 382 ARG A O 1
ATOM 3109 N N . HIS A 1 383 ? 2.031 -1.136 -20.711 1.00 86.38 383 HIS A N 1
ATOM 3110 C CA . HIS A 1 383 ? 0.629 -1.193 -21.112 1.00 86.38 383 HIS A CA 1
ATOM 3111 C C . HIS A 1 383 ? -0.078 0.168 -21.080 1.00 86.38 383 HIS A C 1
ATOM 3113 O O . HIS A 1 383 ? -1.072 0.330 -21.786 1.00 86.38 383 HIS A O 1
ATOM 3119 N N . TRP A 1 384 ? 0.450 1.146 -20.337 1.00 87.25 384 TRP A N 1
ATOM 3120 C CA . TRP A 1 384 ? -0.286 2.365 -19.989 1.00 87.25 384 TRP A CA 1
ATOM 3121 C C . TRP A 1 384 ? 0.481 3.671 -20.203 1.00 87.25 384 TRP A C 1
ATOM 3123 O O . TRP A 1 384 ? -0.146 4.723 -20.275 1.00 87.25 384 TRP A O 1
ATOM 3133 N N . SER A 1 385 ? 1.807 3.638 -20.377 1.00 86.56 385 SER A N 1
ATOM 3134 C CA . SER A 1 385 ? 2.592 4.874 -20.562 1.00 86.56 385 SER A CA 1
ATOM 3135 C C . SER A 1 385 ? 2.420 5.537 -21.933 1.00 86.56 385 SER A C 1
ATOM 3137 O O . SER A 1 385 ? 2.790 6.695 -22.118 1.00 86.56 385 SER A O 1
ATOM 3139 N N . GLY A 1 386 ? 1.929 4.794 -22.932 1.00 82.75 386 GLY A N 1
ATOM 3140 C CA . GLY A 1 386 ? 1.918 5.232 -24.332 1.00 82.75 386 GLY A CA 1
ATOM 3141 C C . GLY A 1 386 ? 3.279 5.137 -25.041 1.00 82.75 386 GLY A C 1
ATOM 3142 O O . GLY A 1 386 ? 3.379 5.501 -26.215 1.00 82.75 386 GLY A O 1
ATOM 3143 N N . VAL A 1 387 ? 4.326 4.623 -24.385 1.00 83.69 387 VAL A N 1
ATOM 3144 C CA . VAL A 1 387 ? 5.635 4.375 -25.010 1.00 83.69 387 VAL A CA 1
ATOM 3145 C C . VAL A 1 387 ? 5.599 3.085 -25.834 1.00 83.69 387 VAL A C 1
ATOM 3147 O O . VAL A 1 387 ? 5.241 2.013 -25.349 1.00 83.69 387 VAL A O 1
ATOM 3150 N N . ARG A 1 388 ? 5.966 3.178 -27.115 1.00 82.69 388 ARG A N 1
ATOM 3151 C CA . ARG A 1 388 ? 6.052 2.037 -28.038 1.00 82.69 388 ARG A CA 1
ATOM 3152 C C . ARG A 1 388 ? 7.400 1.328 -27.906 1.00 82.69 388 ARG A C 1
ATOM 3154 O O . ARG A 1 388 ? 8.370 1.905 -27.434 1.00 82.69 388 ARG A O 1
ATOM 3161 N N . ARG A 1 389 ? 7.497 0.106 -28.448 1.00 78.38 389 ARG A N 1
ATOM 3162 C CA . ARG A 1 389 ? 8.760 -0.667 -28.513 1.00 78.38 389 ARG A CA 1
ATOM 3163 C C . ARG A 1 389 ? 9.908 0.068 -29.212 1.00 78.38 389 ARG A C 1
ATOM 3165 O O . ARG A 1 389 ? 11.059 -0.213 -28.935 1.00 78.38 389 ARG A O 1
ATOM 3172 N N . SER A 1 390 ? 9.595 0.989 -30.120 1.00 80.69 390 SER A N 1
ATOM 3173 C CA . SER A 1 390 ? 10.572 1.839 -30.809 1.00 80.69 390 SER A CA 1
ATOM 3174 C C . SER A 1 390 ? 11.067 3.020 -29.962 1.00 80.69 390 SER A C 1
ATOM 3176 O O . SER A 1 390 ? 11.760 3.881 -30.488 1.00 80.69 390 SER A O 1
ATOM 3178 N N . GLY A 1 391 ? 10.624 3.151 -28.708 1.00 80.50 391 GLY A N 1
ATOM 3179 C CA . GLY A 1 391 ? 10.883 4.314 -27.851 1.00 80.50 391 GLY A CA 1
ATOM 3180 C C . GLY A 1 391 ? 10.040 5.551 -28.190 1.00 80.50 391 GLY A C 1
ATOM 3181 O O . GLY A 1 391 ? 9.969 6.488 -27.385 1.00 80.50 391 GLY A O 1
ATOM 3182 N N . SER A 1 392 ? 9.361 5.550 -29.344 1.00 82.25 392 SER A N 1
ATOM 3183 C CA . SER A 1 392 ? 8.439 6.613 -29.742 1.00 82.25 392 SER A CA 1
ATOM 3184 C C . SER A 1 392 ? 7.202 6.644 -28.853 1.00 82.25 392 SER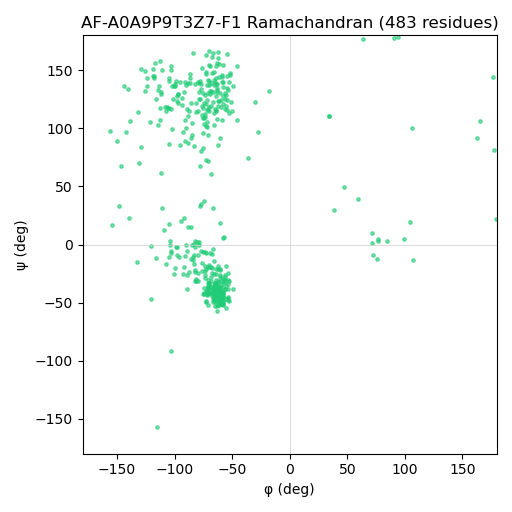 A C 1
ATOM 3186 O O . SER A 1 392 ? 6.734 5.621 -28.346 1.00 82.25 392 SER A O 1
ATOM 3188 N N . THR A 1 393 ? 6.673 7.841 -28.658 1.00 77.94 393 THR A N 1
ATOM 3189 C CA . THR A 1 393 ? 5.536 8.088 -27.784 1.00 77.94 393 THR A CA 1
ATOM 3190 C C . THR A 1 393 ? 4.273 8.186 -28.628 1.00 77.94 393 THR A C 1
ATOM 3192 O O . THR A 1 393 ? 4.258 8.738 -29.728 1.00 77.94 393 THR A O 1
ATOM 3195 N N . ALA A 1 394 ? 3.200 7.584 -28.143 1.00 71.88 394 ALA A N 1
ATOM 3196 C CA . ALA A 1 394 ? 1.854 7.848 -28.606 1.00 71.88 394 ALA A CA 1
ATOM 3197 C C . ALA A 1 394 ? 1.072 8.388 -27.418 1.00 71.88 394 ALA A C 1
ATOM 3199 O O . ALA A 1 394 ? 1.367 8.052 -26.271 1.00 71.88 394 ALA A O 1
ATOM 3200 N N . ALA A 1 395 ? 0.077 9.227 -27.683 1.00 57.06 395 ALA A N 1
ATOM 3201 C CA . ALA A 1 395 ? -0.754 9.718 -26.605 1.00 57.06 395 ALA A CA 1
ATOM 3202 C C . ALA A 1 395 ? -1.397 8.522 -25.891 1.00 57.06 395 ALA A C 1
ATOM 3204 O O . ALA A 1 395 ? -1.986 7.660 -26.551 1.00 57.06 395 ALA A O 1
ATOM 3205 N N . ALA A 1 396 ? -1.257 8.459 -24.564 1.00 50.34 396 ALA A N 1
ATOM 3206 C CA . ALA A 1 396 ? -1.710 7.325 -23.760 1.00 50.34 396 ALA A CA 1
ATOM 3207 C C . ALA A 1 396 ? -3.190 6.981 -24.026 1.00 50.34 396 ALA A C 1
ATOM 3209 O O . ALA A 1 396 ? -3.536 5.809 -24.066 1.00 50.34 396 ALA A O 1
ATOM 3210 N N . HIS A 1 397 ? -4.025 7.978 -24.360 1.00 46.19 397 HIS A N 1
ATOM 3211 C CA . HIS A 1 397 ? -5.440 7.813 -24.726 1.00 46.19 397 HIS A CA 1
ATOM 3212 C C . HIS A 1 397 ? -5.702 7.052 -26.042 1.00 46.19 397 HIS A C 1
ATOM 3214 O O . HIS A 1 397 ? -6.834 6.653 -26.301 1.00 46.19 397 HIS A O 1
ATOM 3220 N N . THR A 1 398 ? -4.692 6.854 -26.898 1.00 42.81 398 THR A N 1
ATOM 3221 C CA . THR A 1 398 ? -4.823 6.018 -28.111 1.00 42.81 398 THR A CA 1
ATOM 3222 C C . THR A 1 398 ? -4.620 4.526 -27.824 1.00 42.81 398 THR A C 1
ATOM 3224 O O . THR A 1 398 ? -4.935 3.683 -28.667 1.00 42.81 398 THR A O 1
ATOM 3227 N N . GLY A 1 399 ? -4.142 4.184 -26.622 1.00 41.94 399 GLY A N 1
ATOM 3228 C CA . GLY A 1 399 ? -4.267 2.860 -26.023 1.00 41.94 399 GLY A CA 1
ATOM 3229 C C . GLY A 1 399 ? -5.420 2.870 -25.023 1.00 41.94 399 GLY A C 1
ATOM 3230 O O . GLY A 1 399 ? -5.579 3.821 -24.273 1.00 41.94 399 GLY A O 1
ATOM 3231 N N . TYR A 1 400 ? -6.258 1.836 -25.020 1.00 39.00 400 TYR A N 1
ATOM 3232 C CA . TYR A 1 400 ? -7.362 1.738 -24.065 1.00 39.00 400 TYR A CA 1
ATOM 3233 C C . TYR A 1 400 ? -6.805 1.576 -22.643 1.00 39.00 400 TYR A C 1
ATOM 3235 O O . TYR A 1 400 ? -6.281 0.496 -22.345 1.00 39.00 400 TYR A O 1
ATOM 3243 N N . PRO A 1 401 ? -6.982 2.563 -21.745 1.00 44.22 401 PRO A N 1
ATOM 3244 C CA . PRO A 1 401 ? -6.528 2.489 -20.364 1.00 44.22 401 PRO A CA 1
ATOM 3245 C C . PRO A 1 401 ? -7.470 1.606 -19.529 1.00 44.22 401 PRO A C 1
ATOM 3247 O O . PRO A 1 401 ? -7.765 1.907 -18.392 1.00 44.22 401 PRO A O 1
ATOM 3250 N N . LEU A 1 402 ? -8.040 0.548 -20.093 1.00 42.78 402 LEU A N 1
ATOM 3251 C CA . LEU A 1 402 ? -8.778 -0.501 -19.378 1.00 42.78 402 LEU A CA 1
ATOM 3252 C C . LEU A 1 402 ? -8.728 -1.813 -20.176 1.00 42.78 402 LEU A C 1
ATOM 3254 O O . LEU A 1 402 ? -9.532 -2.718 -19.953 1.00 42.78 402 LEU A O 1
ATOM 3258 N N . ASN A 1 403 ? -7.809 -1.952 -21.141 1.00 43.00 403 ASN A N 1
ATOM 3259 C CA . ASN A 1 403 ? -7.687 -3.198 -21.889 1.00 43.00 403 ASN A CA 1
ATOM 3260 C C . ASN A 1 403 ? -6.968 -4.252 -21.039 1.00 43.00 403 ASN A C 1
ATOM 3262 O O . ASN A 1 403 ? -5.782 -4.516 -21.210 1.00 43.00 403 ASN A O 1
ATOM 3266 N N . VAL A 1 404 ? -7.733 -4.871 -20.140 1.00 35.97 404 VAL A N 1
ATOM 3267 C CA . VAL A 1 404 ? -7.397 -6.007 -19.264 1.00 35.97 404 VAL A CA 1
ATOM 3268 C C . VAL A 1 404 ? -7.148 -7.318 -20.035 1.00 35.97 404 VAL A C 1
ATOM 3270 O O . VAL A 1 404 ? -7.495 -8.401 -19.580 1.00 35.97 404 VAL A O 1
ATOM 3273 N N . GLY A 1 405 ? -6.626 -7.248 -21.262 1.00 34.09 405 GLY A N 1
ATOM 3274 C CA . GLY A 1 405 ? -6.378 -8.428 -22.095 1.00 34.09 405 GLY A CA 1
ATOM 3275 C C . GLY A 1 405 ? -7.634 -9.114 -22.651 1.00 34.09 405 GLY A C 1
ATOM 3276 O O . GLY A 1 405 ? -7.521 -10.185 -23.237 1.00 34.09 405 GLY A O 1
ATOM 3277 N N . ARG A 1 406 ? -8.829 -8.511 -22.535 1.00 32.22 406 ARG A N 1
ATOM 3278 C CA . ARG A 1 406 ? -10.071 -9.080 -23.103 1.00 32.22 406 ARG A CA 1
ATOM 3279 C C . ARG A 1 406 ? -10.153 -8.982 -24.625 1.00 32.22 406 ARG A C 1
ATOM 3281 O O . ARG A 1 406 ? -10.887 -9.746 -25.248 1.00 32.22 406 ARG A O 1
ATOM 3288 N N . VAL A 1 407 ? -9.393 -8.075 -25.238 1.00 32.59 407 VAL A N 1
ATOM 3289 C CA . VAL A 1 407 ? -9.255 -8.036 -26.695 1.00 32.59 407 VAL A CA 1
ATOM 3290 C C . VAL A 1 407 ? -8.035 -8.863 -27.080 1.00 32.59 407 VAL A C 1
ATOM 3292 O O . VAL A 1 407 ? -6.908 -8.365 -27.075 1.00 32.59 407 VAL A O 1
ATOM 3295 N N . PHE A 1 408 ? -8.264 -10.123 -27.457 1.00 34.28 408 PHE A N 1
ATOM 3296 C CA . PHE A 1 408 ? -7.278 -10.928 -28.174 1.00 34.28 408 PHE A CA 1
ATOM 3297 C C . PHE A 1 408 ? -6.991 -10.267 -29.528 1.00 34.28 408 PHE A C 1
ATOM 3299 O O . PHE A 1 408 ? -7.588 -10.596 -30.552 1.00 34.28 408 PHE A O 1
ATOM 3306 N N . LYS A 1 409 ? -6.068 -9.302 -29.567 1.00 37.19 409 LYS A N 1
ATOM 3307 C CA . LYS A 1 409 ? -5.410 -8.958 -30.825 1.00 37.19 409 LYS A CA 1
ATOM 3308 C C . LYS A 1 409 ? -4.458 -10.102 -31.139 1.00 37.19 409 LYS A C 1
ATOM 3310 O O . LYS A 1 409 ? -3.389 -10.212 -30.545 1.00 37.19 409 LYS A O 1
ATOM 3315 N N . TYR A 1 410 ? -4.868 -10.966 -32.061 1.00 36.84 410 TYR A N 1
ATOM 3316 C CA . TYR A 1 410 ? -3.987 -11.960 -32.656 1.00 36.84 410 TYR A CA 1
ATOM 3317 C C . TYR A 1 410 ? -2.813 -11.234 -33.318 1.00 36.84 410 TYR A C 1
ATOM 3319 O O . TYR A 1 410 ? -2.965 -10.586 -34.355 1.00 36.84 410 TYR A O 1
ATOM 3327 N N . TYR A 1 411 ? -1.633 -11.316 -32.710 1.00 33.84 411 TYR A N 1
ATOM 3328 C CA . TYR A 1 411 ? -0.406 -10.896 -33.368 1.00 33.84 411 TYR A CA 1
ATOM 3329 C C . TYR A 1 411 ? -0.037 -11.970 -34.394 1.00 33.84 411 TYR A C 1
ATOM 3331 O O . TYR A 1 411 ? 0.211 -13.124 -34.040 1.00 33.84 411 TYR A O 1
ATOM 3339 N N . ARG A 1 412 ? -0.018 -11.600 -35.680 1.00 38.28 412 ARG A N 1
ATOM 3340 C CA . ARG A 1 412 ? 0.527 -12.442 -36.755 1.00 38.28 412 ARG A CA 1
ATOM 3341 C C . ARG A 1 412 ? 1.967 -12.827 -36.393 1.00 38.28 412 ARG A C 1
ATOM 3343 O O . ARG A 1 412 ? 2.829 -11.956 -36.358 1.00 38.28 412 ARG A O 1
ATOM 3350 N N . ARG A 1 413 ? 2.251 -14.120 -36.185 1.00 40.28 413 ARG A N 1
ATOM 3351 C CA . ARG A 1 413 ? 3.640 -14.620 -36.085 1.00 40.28 413 ARG A CA 1
ATOM 3352 C C . ARG A 1 413 ? 4.377 -14.572 -37.435 1.00 40.28 413 ARG A C 1
ATOM 3354 O O . ARG A 1 413 ? 5.600 -14.582 -37.442 1.00 40.28 413 ARG A O 1
ATOM 3361 N N . ARG A 1 414 ? 3.662 -14.488 -38.572 1.00 35.47 414 ARG A N 1
ATOM 3362 C CA . ARG A 1 414 ? 4.227 -14.322 -39.928 1.00 35.47 414 ARG A CA 1
ATOM 3363 C C . ARG A 1 414 ? 3.336 -13.420 -40.792 1.00 35.47 414 ARG A C 1
ATOM 3365 O O . ARG A 1 414 ? 2.114 -13.541 -40.765 1.00 35.47 414 ARG A O 1
ATOM 3372 N N . ALA A 1 415 ? 3.944 -12.499 -41.541 1.00 43.16 415 ALA A N 1
ATOM 3373 C CA . ALA A 1 415 ? 3.248 -11.458 -42.306 1.00 43.16 415 ALA A CA 1
ATOM 3374 C C . ALA A 1 415 ? 2.536 -11.953 -43.586 1.00 43.16 415 ALA A C 1
ATOM 3376 O O . ALA A 1 415 ? 1.808 -11.178 -44.202 1.00 43.16 415 ALA A O 1
ATOM 3377 N N . THR A 1 416 ? 2.706 -13.219 -43.981 1.00 42.69 416 THR A N 1
ATOM 3378 C CA . THR A 1 416 ? 2.390 -13.695 -45.340 1.00 42.69 416 THR A CA 1
ATOM 3379 C C . THR A 1 416 ? 1.091 -14.489 -45.512 1.00 42.69 416 THR A C 1
ATOM 3381 O O . THR A 1 416 ? 0.723 -14.766 -46.646 1.00 42.69 416 THR A O 1
ATOM 3384 N N . SER A 1 417 ? 0.341 -14.829 -44.461 1.00 39.84 417 SER A N 1
ATOM 3385 C CA . SER A 1 417 ? -0.929 -15.567 -44.615 1.00 39.84 417 SER A CA 1
ATOM 3386 C C . SER A 1 417 ? -2.154 -14.643 -44.574 1.00 39.84 417 SER A C 1
ATOM 3388 O O . SER A 1 417 ? -2.320 -13.864 -43.629 1.00 39.84 417 SER A O 1
ATOM 3390 N N . SER A 1 418 ? -3.037 -14.730 -45.577 1.00 39.41 418 SER A N 1
ATOM 3391 C CA . SER A 1 418 ? -4.312 -13.996 -45.631 1.00 39.41 418 SER A CA 1
ATOM 3392 C C . SER A 1 418 ? -5.207 -14.323 -44.433 1.00 39.41 418 SER A C 1
ATOM 3394 O O . SER A 1 418 ? -5.299 -15.474 -44.011 1.00 39.41 418 SER A O 1
ATOM 3396 N N . ILE A 1 419 ? -5.876 -13.307 -43.882 1.00 41.00 419 ILE A N 1
ATOM 3397 C CA . ILE A 1 419 ? -6.863 -13.487 -42.812 1.00 41.00 419 ILE A CA 1
ATOM 3398 C C . ILE A 1 419 ? -8.097 -14.134 -43.443 1.00 41.00 419 ILE A C 1
ATOM 3400 O O . ILE A 1 419 ? -8.850 -13.468 -44.150 1.00 41.00 419 ILE A O 1
ATOM 3404 N N . HIS A 1 420 ? -8.318 -15.425 -43.208 1.00 35.44 420 HIS A N 1
ATOM 3405 C CA . HIS A 1 420 ? -9.624 -16.017 -43.471 1.00 35.44 420 HIS A CA 1
ATOM 3406 C C . HIS A 1 420 ? -10.590 -15.577 -42.375 1.00 35.44 420 HIS A C 1
ATOM 3408 O O . HIS A 1 420 ? -10.650 -16.155 -41.293 1.00 35.44 420 HIS A O 1
ATOM 3414 N N . VAL A 1 421 ? -11.345 -14.519 -42.669 1.00 42.09 421 VAL A N 1
ATOM 3415 C CA . VAL A 1 421 ? -12.562 -14.175 -41.937 1.00 42.09 421 VAL A CA 1
ATOM 3416 C C . VAL A 1 421 ? -13.636 -15.156 -42.397 1.00 42.09 421 VAL A C 1
ATOM 3418 O O . VAL A 1 421 ? -14.404 -14.872 -43.312 1.00 42.09 421 VAL A O 1
ATOM 3421 N N . GLN A 1 422 ? -13.661 -16.353 -41.815 1.00 35.03 422 GLN A N 1
ATOM 3422 C CA . GLN A 1 422 ? -14.860 -17.175 -41.916 1.00 35.03 422 GLN A CA 1
ATOM 3423 C C . GLN A 1 422 ? -15.913 -16.587 -40.977 1.00 35.03 422 GLN A C 1
ATOM 3425 O O . GLN A 1 422 ? -15.792 -16.605 -39.754 1.00 35.03 422 GLN A O 1
ATOM 3430 N N . ASN A 1 423 ? -16.908 -15.991 -41.627 1.00 34.50 423 ASN A N 1
ATOM 3431 C CA . ASN A 1 423 ? -18.168 -15.486 -41.109 1.00 34.50 423 ASN A CA 1
ATOM 3432 C C . ASN A 1 423 ? -18.687 -16.257 -39.884 1.00 34.50 423 ASN A C 1
ATOM 3434 O O . ASN A 1 423 ? -19.016 -17.438 -39.979 1.00 34.50 423 ASN A O 1
ATOM 3438 N N . ARG A 1 424 ? -18.897 -15.548 -38.770 1.00 33.34 424 ARG A N 1
ATOM 3439 C CA . ARG A 1 424 ? -20.014 -15.856 -37.869 1.00 33.34 424 ARG A CA 1
ATOM 3440 C C . ARG A 1 424 ? -21.129 -14.839 -38.131 1.00 33.34 424 ARG A C 1
ATOM 3442 O O . ARG A 1 424 ? -20.857 -13.640 -38.060 1.00 33.34 424 ARG A O 1
ATOM 3449 N N . PRO A 1 425 ? -22.360 -15.276 -38.440 1.00 36.06 425 PRO A N 1
ATOM 3450 C CA . PRO A 1 425 ? -23.505 -14.385 -38.538 1.00 36.06 425 PRO A CA 1
ATOM 3451 C C . PRO A 1 425 ? -23.918 -13.977 -37.120 1.00 36.06 425 PRO A C 1
ATOM 3453 O O . PRO A 1 425 ? -24.337 -14.801 -36.314 1.00 36.06 425 PRO A O 1
ATOM 3456 N N . GLY A 1 426 ? -23.736 -12.701 -36.801 1.00 37.69 426 GLY A N 1
ATOM 3457 C CA . GLY A 1 426 ? -24.028 -12.141 -35.485 1.00 37.69 426 GLY A CA 1
ATOM 3458 C C . GLY A 1 426 ? -23.641 -10.673 -35.465 1.00 37.69 426 GLY A C 1
ATOM 3459 O O . GLY A 1 426 ? -22.539 -10.310 -35.072 1.00 37.69 426 GLY A O 1
ATOM 3460 N N . ARG A 1 427 ? -24.540 -9.854 -36.002 1.00 39.19 427 ARG A N 1
ATOM 3461 C CA . ARG A 1 427 ? -24.466 -8.399 -36.139 1.00 39.19 427 ARG A CA 1
ATOM 3462 C C . ARG A 1 427 ? -24.148 -7.760 -34.777 1.00 39.19 427 ARG A C 1
ATOM 3464 O O . ARG A 1 427 ? -24.978 -7.814 -33.879 1.00 39.19 427 ARG A O 1
ATOM 3471 N N . ILE A 1 428 ? -22.972 -7.153 -34.630 1.00 36.69 428 ILE A N 1
ATOM 3472 C CA . ILE A 1 428 ? -22.732 -6.151 -33.584 1.00 36.69 428 ILE A CA 1
ATOM 3473 C C . ILE A 1 428 ? -22.662 -4.814 -34.309 1.00 36.69 428 ILE A C 1
ATOM 3475 O O . ILE A 1 428 ? -21.813 -4.613 -35.183 1.00 36.69 428 ILE A O 1
ATOM 3479 N N . ASP A 1 429 ? -23.635 -3.963 -34.004 1.00 33.03 429 ASP A N 1
ATOM 3480 C CA . ASP A 1 429 ? -23.804 -2.648 -34.601 1.00 33.03 429 ASP A CA 1
ATOM 3481 C C . ASP A 1 429 ? -22.613 -1.744 -34.258 1.00 33.03 429 ASP A C 1
ATOM 3483 O O . ASP A 1 429 ? -22.098 -1.747 -33.141 1.00 33.03 429 ASP A O 1
ATOM 3487 N N . ARG A 1 430 ? -22.144 -0.975 -35.242 1.00 38.69 430 ARG A N 1
ATOM 3488 C CA . ARG A 1 430 ? -20.942 -0.124 -35.141 1.00 38.69 430 ARG A CA 1
ATOM 3489 C C . ARG A 1 430 ? -21.223 1.263 -34.539 1.00 38.69 430 ARG A C 1
ATOM 3491 O O . ARG A 1 430 ? -20.385 2.150 -34.671 1.00 38.69 430 ARG A O 1
ATOM 3498 N N . ALA A 1 431 ? -22.374 1.460 -33.898 1.00 32.00 431 ALA A N 1
ATOM 3499 C CA . ALA A 1 431 ? -22.856 2.783 -33.497 1.00 32.00 431 ALA A CA 1
ATOM 3500 C C . ALA A 1 431 ? -22.589 3.186 -32.029 1.00 32.00 431 ALA A C 1
ATOM 3502 O O . ALA A 1 431 ? -22.741 4.358 -31.713 1.00 32.00 431 ALA A O 1
ATOM 3503 N N . ASP A 1 432 ? -22.110 2.301 -31.148 1.00 29.47 432 ASP A N 1
ATOM 3504 C CA . ASP A 1 432 ? -22.013 2.600 -29.699 1.00 29.47 432 ASP A CA 1
ATOM 3505 C C . ASP A 1 432 ? -20.673 3.200 -29.217 1.00 29.47 432 ASP A C 1
ATOM 3507 O O . ASP A 1 432 ? -20.327 3.134 -28.038 1.00 29.47 432 ASP A O 1
ATOM 3511 N N . TYR A 1 433 ? -19.898 3.837 -30.098 1.00 30.98 433 TYR A N 1
ATOM 3512 C CA . TYR A 1 433 ? -18.630 4.481 -29.720 1.00 30.98 433 TYR A CA 1
ATOM 3513 C C . TYR A 1 433 ? -18.692 6.004 -29.814 1.00 30.98 433 TYR A C 1
ATOM 3515 O O . TYR A 1 433 ? -17.925 6.635 -30.537 1.00 30.98 433 TYR A O 1
ATOM 3523 N N . SER A 1 434 ? -19.569 6.616 -29.025 1.00 32.09 434 SER A N 1
ATOM 3524 C CA . SER A 1 434 ? -19.428 8.028 -28.676 1.00 32.09 434 SER A CA 1
ATOM 3525 C C . SER A 1 434 ? -20.154 8.331 -27.373 1.00 32.09 434 SER A C 1
ATOM 3527 O O . SER A 1 434 ? -21.357 8.533 -27.407 1.00 32.09 434 SER A O 1
ATOM 3529 N N . THR A 1 435 ? -19.423 8.356 -26.252 1.00 29.14 435 THR A N 1
ATOM 3530 C CA . THR A 1 435 ? -19.456 9.417 -25.220 1.00 29.14 435 THR A CA 1
ATOM 3531 C C . THR A 1 435 ? -18.788 8.936 -23.935 1.00 29.14 435 THR A C 1
ATOM 3533 O O . THR A 1 435 ? -19.397 8.210 -23.164 1.00 29.14 435 THR A O 1
ATOM 3536 N N . TYR A 1 436 ? -17.581 9.431 -23.657 1.00 25.78 436 TYR A N 1
ATOM 3537 C CA . TYR A 1 436 ? -17.138 9.708 -22.289 1.00 25.78 436 TYR A CA 1
ATOM 3538 C C . TYR A 1 436 ? -16.308 10.996 -22.320 1.00 25.78 436 TYR A C 1
ATOM 3540 O O . TYR A 1 436 ? -15.133 10.999 -22.683 1.00 25.78 436 TYR A O 1
ATOM 3548 N N . ARG A 1 437 ? -16.958 12.122 -21.998 1.00 27.53 437 ARG A N 1
ATOM 3549 C CA . ARG A 1 437 ? -16.278 13.357 -21.592 1.00 27.53 437 ARG A CA 1
ATOM 3550 C C . ARG A 1 437 ? -15.808 13.152 -20.154 1.00 27.53 437 ARG A C 1
ATOM 3552 O O . ARG A 1 437 ? -16.626 12.920 -19.271 1.00 27.53 437 ARG A O 1
ATOM 3559 N N . LEU A 1 438 ? -14.499 13.224 -19.941 1.00 28.95 438 LEU A N 1
ATOM 3560 C CA . LEU A 1 438 ? -13.883 13.241 -18.618 1.00 28.95 438 LEU A CA 1
ATOM 3561 C C . LEU A 1 438 ? -14.296 14.514 -17.865 1.00 28.95 438 LEU A C 1
ATOM 3563 O O . LEU A 1 438 ? -13.954 15.623 -18.270 1.00 28.95 438 LEU A O 1
ATOM 3567 N N . HIS A 1 439 ? -15.002 14.333 -16.752 1.00 28.39 439 HIS A N 1
ATOM 3568 C CA . HIS A 1 439 ? -15.005 15.272 -15.635 1.00 28.39 439 HIS A CA 1
ATOM 3569 C C . HIS A 1 439 ? -13.644 15.163 -14.936 1.00 28.39 439 HIS A C 1
ATOM 3571 O O . HIS A 1 439 ? -13.332 14.079 -14.458 1.00 28.39 439 HIS A O 1
ATOM 3577 N N . ASN A 1 440 ? -12.834 16.233 -14.944 1.00 32.31 440 ASN A N 1
ATOM 3578 C CA . ASN A 1 440 ? -11.835 16.564 -13.899 1.00 32.31 440 ASN A CA 1
ATOM 3579 C C . ASN A 1 440 ? -11.020 17.851 -14.173 1.00 32.31 440 ASN A C 1
ATOM 3581 O O . ASN A 1 440 ? -9.959 18.054 -13.595 1.00 32.31 440 ASN A O 1
ATOM 3585 N N . SER A 1 441 ? -11.508 18.782 -14.996 1.00 33.25 441 SER A N 1
ATOM 3586 C CA . SER A 1 441 ? -10.837 20.073 -15.231 1.00 33.25 441 SER A CA 1
ATOM 3587 C C . SER A 1 441 ? -11.238 21.190 -14.250 1.00 33.25 441 SER A C 1
ATOM 3589 O O . SER A 1 441 ? -10.982 22.354 -14.534 1.00 33.25 441 SER A O 1
ATOM 3591 N N . HIS A 1 442 ? -11.884 20.878 -13.120 1.00 33.88 442 HIS A N 1
ATOM 3592 C CA . HIS A 1 442 ? -12.445 21.891 -12.206 1.00 33.88 442 HIS A CA 1
ATOM 3593 C C . HIS A 1 442 ? -11.641 22.147 -10.918 1.00 33.88 442 HIS A C 1
ATOM 3595 O O . HIS A 1 442 ? -12.075 22.960 -10.107 1.00 33.88 442 HIS A O 1
ATOM 3601 N N . HIS A 1 443 ? -10.480 21.510 -10.721 1.00 40.12 443 HIS A N 1
ATOM 3602 C CA . HIS A 1 443 ? -9.738 21.617 -9.452 1.00 40.12 443 HIS A CA 1
ATOM 3603 C C . HIS A 1 443 ? -8.313 22.172 -9.540 1.00 40.12 443 HIS A C 1
ATOM 3605 O O . HIS A 1 443 ? -7.696 22.353 -8.499 1.00 40.12 443 HIS A O 1
ATOM 3611 N N . LEU A 1 444 ? -7.808 22.499 -10.730 1.00 40.62 444 LEU A N 1
ATOM 3612 C CA . LEU A 1 444 ? -6.532 23.207 -10.860 1.00 40.62 444 LEU A CA 1
ATOM 3613 C C . LEU A 1 444 ? -6.804 24.693 -11.036 1.00 40.62 444 LEU A C 1
ATOM 3615 O O . LEU A 1 444 ? -7.612 25.078 -11.889 1.00 40.62 444 LEU A O 1
ATOM 3619 N N . ARG A 1 445 ? -6.140 25.531 -10.239 1.00 48.66 445 ARG A N 1
ATOM 3620 C CA . ARG A 1 445 ? -6.224 26.972 -10.464 1.00 48.66 445 ARG A CA 1
ATOM 3621 C C . ARG A 1 445 ? -5.418 27.341 -11.725 1.00 48.66 445 ARG A C 1
ATOM 3623 O O . ARG A 1 445 ? -4.414 26.688 -12.020 1.00 48.66 445 ARG A O 1
ATOM 3630 N N . PRO A 1 446 ? -5.837 28.353 -12.506 1.00 47.81 446 PRO A N 1
ATOM 3631 C CA . PRO A 1 446 ? -5.150 28.740 -13.745 1.00 47.81 446 PRO A CA 1
ATOM 3632 C C . PRO A 1 446 ? -3.646 29.033 -13.583 1.00 47.81 446 PRO A C 1
ATOM 3634 O O . PRO A 1 446 ? -2.864 28.766 -14.493 1.00 47.81 446 PRO A O 1
ATOM 3637 N N . ASP A 1 447 ? -3.237 29.525 -12.416 1.00 51.44 447 ASP A N 1
ATOM 3638 C CA . ASP A 1 447 ? -1.859 29.818 -12.012 1.00 51.44 447 ASP A CA 1
ATOM 3639 C C . ASP A 1 447 ? -0.998 28.560 -11.801 1.00 51.44 447 ASP A C 1
ATOM 3641 O O . ASP A 1 447 ? 0.187 28.560 -12.142 1.00 51.44 447 ASP A O 1
ATOM 3645 N N . GLU A 1 448 ? -1.582 27.454 -11.333 1.00 47.91 448 GLU A N 1
ATOM 3646 C CA . GLU A 1 448 ? -0.883 26.168 -11.181 1.00 47.91 448 GLU A CA 1
ATOM 3647 C C . GLU A 1 448 ? -0.610 25.531 -12.551 1.00 47.91 448 GLU A C 1
ATOM 3649 O O . GLU A 1 448 ? 0.484 25.022 -12.808 1.00 47.91 448 GLU A O 1
ATOM 3654 N N . LEU A 1 449 ? -1.571 25.633 -13.477 1.00 44.38 449 LEU A N 1
ATOM 3655 C CA . LEU A 1 449 ? -1.410 25.179 -14.860 1.00 44.38 449 LEU A CA 1
ATOM 3656 C C . LEU A 1 449 ? -0.311 25.976 -15.586 1.00 44.38 449 LEU A C 1
ATOM 3658 O O . LEU A 1 449 ? 0.507 25.407 -16.312 1.00 44.38 449 LEU A O 1
ATOM 3662 N N . GLU A 1 450 ? -0.256 27.289 -15.356 1.00 46.09 450 GLU A N 1
ATOM 3663 C CA . GLU A 1 450 ? 0.750 28.168 -15.951 1.00 46.09 450 GLU A CA 1
ATOM 3664 C C . GLU A 1 450 ? 2.156 27.927 -15.370 1.00 46.09 450 GLU A C 1
ATOM 3666 O O . GLU A 1 450 ? 3.147 27.969 -16.109 1.00 46.09 450 GLU A O 1
ATOM 3671 N N . HIS A 1 451 ? 2.258 27.580 -14.082 1.00 59.50 451 HIS A N 1
ATOM 3672 C CA . HIS A 1 451 ? 3.514 27.168 -13.454 1.00 59.50 451 HIS A CA 1
ATOM 3673 C C . HIS A 1 451 ? 4.115 25.928 -14.138 1.00 59.50 451 HIS A C 1
ATOM 3675 O O . HIS A 1 451 ? 5.290 25.954 -14.514 1.00 59.50 451 HIS A O 1
ATOM 3681 N N . PHE A 1 452 ? 3.315 24.887 -14.397 1.00 45.72 452 PHE A N 1
ATOM 3682 C CA . PHE A 1 452 ? 3.770 23.686 -15.113 1.00 45.72 452 PHE A CA 1
ATOM 3683 C C . PHE A 1 452 ? 4.177 23.960 -16.566 1.00 45.72 452 PHE A C 1
ATOM 3685 O O . PHE A 1 452 ? 5.115 23.343 -17.074 1.00 45.72 452 PHE A O 1
ATOM 3692 N N . CYS A 1 453 ? 3.505 24.894 -17.243 1.00 47.09 453 CYS A N 1
ATOM 3693 C CA . CYS A 1 453 ? 3.885 25.299 -18.595 1.00 47.09 453 CYS A CA 1
ATOM 3694 C C . CYS A 1 453 ? 5.224 26.050 -18.629 1.00 47.09 453 CYS A C 1
ATOM 3696 O O . CYS A 1 453 ? 5.995 25.860 -19.570 1.00 47.09 453 CYS A O 1
ATOM 3698 N N . ARG A 1 454 ? 5.512 26.880 -17.617 1.00 42.50 454 ARG A N 1
ATOM 3699 C CA . ARG A 1 454 ? 6.729 27.709 -17.552 1.00 42.50 454 ARG A CA 1
ATOM 3700 C C . ARG A 1 454 ? 7.969 26.970 -17.038 1.00 42.50 454 ARG A C 1
ATOM 3702 O O . ARG A 1 454 ? 9.073 27.371 -17.386 1.00 42.50 454 ARG A O 1
ATOM 3709 N N . HIS A 1 455 ? 7.811 25.893 -16.268 1.00 48.12 455 HIS A N 1
ATOM 3710 C CA . HIS A 1 455 ? 8.926 25.164 -15.634 1.00 48.12 455 HIS A CA 1
ATOM 3711 C C . HIS A 1 455 ? 9.147 23.766 -16.230 1.00 48.12 455 HIS A C 1
ATOM 3713 O O . HIS A 1 455 ? 9.567 22.833 -15.548 1.00 48.12 455 HIS A O 1
ATOM 3719 N N . ARG A 1 456 ? 8.852 23.600 -17.524 1.00 41.19 456 ARG A N 1
ATOM 3720 C CA . ARG A 1 456 ? 9.035 22.333 -18.239 1.00 41.19 456 ARG A CA 1
ATOM 3721 C C . ARG A 1 456 ? 10.536 22.000 -18.352 1.00 41.19 456 ARG A C 1
ATOM 3723 O O . ARG A 1 456 ? 11.274 22.795 -18.939 1.00 41.19 456 ARG A O 1
ATOM 3730 N N . PRO A 1 457 ? 11.012 20.839 -17.870 1.00 33.66 457 PRO A N 1
ATOM 3731 C CA . PRO A 1 457 ? 12.402 20.443 -18.073 1.00 33.66 457 PRO A CA 1
ATOM 3732 C C . PRO A 1 457 ? 12.677 20.277 -19.574 1.00 33.66 457 PRO A C 1
ATOM 3734 O O . PRO A 1 457 ? 11.976 19.532 -20.257 1.00 33.66 457 PRO A O 1
ATOM 3737 N N . GLY A 1 458 ? 13.675 20.993 -20.098 1.00 41.78 458 GLY A N 1
ATOM 3738 C CA . GLY A 1 458 ? 14.113 20.881 -21.495 1.00 41.78 458 GLY A CA 1
ATOM 3739 C C . GLY A 1 458 ? 13.591 21.941 -22.474 1.00 41.78 458 GLY A C 1
ATOM 3740 O O . GLY A 1 458 ? 13.905 21.842 -23.658 1.00 41.78 458 GLY A O 1
ATOM 3741 N N . SER A 1 459 ? 12.856 22.975 -22.040 1.00 35.81 459 SER A N 1
ATOM 3742 C CA . SER A 1 459 ? 12.594 24.126 -22.919 1.00 35.81 459 SER A CA 1
ATOM 3743 C C . SER A 1 459 ? 13.770 25.106 -22.891 1.00 35.81 459 SER A C 1
ATOM 3745 O O . SER A 1 459 ? 13.765 26.090 -22.152 1.00 35.81 459 SER A O 1
ATOM 3747 N N . THR A 1 460 ? 14.791 24.872 -23.709 1.00 37.31 460 THR A N 1
ATOM 3748 C CA . THR A 1 460 ? 15.584 26.001 -24.200 1.00 37.31 460 THR A CA 1
ATOM 3749 C C . THR A 1 460 ? 14.702 26.800 -25.158 1.00 37.31 460 THR A C 1
ATOM 3751 O O . THR A 1 460 ? 14.012 26.232 -26.006 1.00 37.31 460 THR A O 1
ATOM 3754 N N . ALA A 1 461 ? 14.664 28.125 -24.994 1.00 38.09 461 ALA A N 1
ATOM 3755 C CA . ALA A 1 461 ? 13.990 28.996 -25.946 1.00 38.09 461 ALA A CA 1
ATOM 3756 C C . ALA A 1 461 ? 14.587 28.742 -27.338 1.00 38.09 461 ALA A C 1
ATOM 3758 O O . ALA A 1 461 ? 15.807 28.804 -27.507 1.00 38.09 461 ALA A O 1
ATOM 3759 N N . ALA A 1 462 ? 13.741 28.418 -28.318 1.00 35.38 462 ALA A N 1
ATOM 3760 C CA . ALA A 1 462 ? 14.178 28.276 -29.698 1.00 35.38 462 ALA A CA 1
ATOM 3761 C C . ALA A 1 462 ? 14.870 29.579 -30.121 1.00 35.38 462 ALA A C 1
ATOM 3763 O O . ALA A 1 462 ? 14.264 30.651 -30.064 1.00 35.38 462 ALA A O 1
ATOM 3764 N N . ALA A 1 463 ? 16.149 29.493 -30.496 1.00 40.38 463 ALA A N 1
ATOM 3765 C CA . ALA A 1 463 ? 16.876 30.633 -31.030 1.00 40.38 463 ALA A CA 1
ATOM 3766 C C . ALA A 1 463 ? 16.119 31.167 -32.252 1.00 40.38 463 ALA A C 1
ATOM 3768 O O . ALA A 1 463 ? 15.727 30.396 -33.133 1.00 40.38 463 ALA A O 1
ATOM 3769 N N . ALA A 1 464 ? 15.889 32.481 -32.279 1.00 41.91 464 ALA A N 1
ATOM 3770 C CA . ALA A 1 464 ? 15.255 33.143 -33.409 1.00 41.91 464 ALA A CA 1
ATOM 3771 C C . ALA A 1 464 ? 16.006 32.788 -34.708 1.00 41.91 464 ALA A C 1
ATOM 3773 O O . ALA A 1 464 ? 17.240 32.725 -34.694 1.00 41.91 464 ALA A O 1
ATOM 3774 N N . PRO A 1 465 ? 15.298 32.538 -35.823 1.00 38.91 465 PRO A N 1
ATOM 3775 C CA . PRO A 1 465 ? 15.942 32.181 -37.078 1.00 38.91 465 PRO A CA 1
ATOM 3776 C C . PRO A 1 465 ? 16.893 33.300 -37.511 1.00 38.91 465 PRO A C 1
ATOM 3778 O O . PRO A 1 465 ? 16.496 34.460 -37.632 1.00 38.91 465 PRO A O 1
ATOM 3781 N N . ALA A 1 466 ? 18.161 32.944 -37.722 1.00 44.28 466 ALA A N 1
ATOM 3782 C CA . ALA A 1 466 ? 19.162 33.858 -38.249 1.00 44.28 466 ALA A CA 1
ATOM 3783 C C . ALA A 1 466 ? 18.757 34.336 -39.660 1.00 44.28 466 ALA A C 1
ATOM 3785 O O . ALA A 1 466 ? 18.194 33.552 -40.432 1.00 44.28 466 ALA A O 1
ATOM 3786 N N . PRO A 1 467 ? 19.035 35.602 -40.018 1.00 42.72 467 PRO A N 1
ATOM 3787 C CA . PRO A 1 467 ? 18.694 36.131 -41.329 1.00 42.72 467 PRO A CA 1
ATOM 3788 C C . PRO A 1 467 ? 19.442 35.375 -42.431 1.00 42.72 467 PRO A C 1
ATOM 3790 O O . PRO A 1 467 ? 20.643 35.118 -42.342 1.00 42.72 467 PRO A O 1
ATOM 3793 N N . ILE A 1 468 ? 18.700 35.028 -43.481 1.00 42.53 468 ILE A N 1
ATOM 3794 C CA . ILE A 1 468 ? 19.203 34.365 -44.683 1.00 42.53 468 ILE A CA 1
ATOM 3795 C C . ILE A 1 468 ? 20.198 35.307 -45.370 1.00 42.53 468 ILE A C 1
ATOM 3797 O O . ILE A 1 468 ? 19.813 36.318 -45.955 1.00 42.53 468 ILE A O 1
ATOM 3801 N N . VAL A 1 469 ? 21.485 34.969 -45.302 1.00 42.50 469 VAL A N 1
ATOM 3802 C CA . VAL A 1 469 ? 22.532 35.610 -46.101 1.00 42.50 469 VAL A CA 1
ATOM 3803 C C . VAL A 1 469 ? 22.491 34.992 -47.498 1.00 42.50 469 VAL A C 1
ATOM 3805 O O . VAL A 1 469 ? 22.742 33.800 -47.670 1.00 42.50 469 VAL A O 1
ATOM 3808 N N . SER A 1 470 ? 22.145 35.800 -48.502 1.00 40.06 470 SER A N 1
ATOM 3809 C CA . SER A 1 470 ? 22.159 35.404 -49.910 1.00 40.06 470 SER A CA 1
ATOM 3810 C C . SER A 1 470 ? 23.581 35.051 -50.351 1.00 40.06 470 SER A C 1
ATOM 3812 O O . SER A 1 470 ? 24.469 35.905 -50.322 1.00 40.06 470 SER A O 1
ATOM 3814 N N . GLN A 1 471 ? 23.802 33.811 -50.785 1.00 39.28 471 GLN A N 1
ATOM 3815 C CA . GLN A 1 471 ? 25.047 33.422 -51.444 1.00 39.28 471 GLN A CA 1
ATOM 3816 C C . GLN A 1 471 ? 25.085 34.022 -52.856 1.00 39.28 471 GLN A C 1
ATOM 3818 O O . GLN A 1 471 ? 24.193 33.782 -53.669 1.00 39.28 471 GLN A O 1
ATOM 3823 N N . GLY A 1 472 ? 26.107 34.840 -53.120 1.00 50.75 472 GLY A N 1
ATOM 3824 C CA . GLY A 1 472 ? 26.424 35.356 -54.451 1.00 50.75 472 GLY A CA 1
ATOM 3825 C C . GLY A 1 472 ? 26.966 34.267 -55.392 1.00 50.75 472 GLY A C 1
ATOM 3826 O O . GLY A 1 472 ? 27.304 33.170 -54.942 1.00 50.75 472 GLY A O 1
ATOM 3827 N N . PRO A 1 473 ? 27.038 34.552 -56.704 1.00 46.09 473 PRO A N 1
ATOM 3828 C CA . PRO A 1 473 ? 27.273 33.542 -57.729 1.00 46.09 473 PRO A CA 1
ATOM 3829 C C . PRO A 1 473 ? 28.712 33.009 -57.721 1.00 46.09 473 PRO A C 1
ATOM 3831 O O . PRO A 1 473 ? 29.681 33.761 -57.612 1.00 46.09 473 PRO A O 1
ATOM 3834 N N . SER A 1 474 ? 28.828 31.690 -57.871 1.00 45.06 474 SER A N 1
ATOM 3835 C CA . SER A 1 474 ? 30.085 30.954 -58.009 1.00 45.06 474 SER A CA 1
ATOM 3836 C C . SER A 1 474 ? 30.835 31.330 -59.298 1.00 45.06 474 SER A C 1
ATOM 3838 O O . SER A 1 474 ? 30.201 31.442 -60.350 1.00 45.06 474 SER A O 1
ATOM 3840 N N . PRO A 1 475 ? 32.174 31.467 -59.267 1.00 45.62 475 PRO A N 1
ATOM 3841 C CA . PRO A 1 475 ? 32.967 31.658 -60.473 1.00 45.62 475 PRO A CA 1
ATOM 3842 C C . PRO A 1 475 ? 33.255 30.323 -61.176 1.00 45.62 475 PRO A C 1
ATOM 3844 O O . PRO A 1 475 ? 33.585 29.315 -60.550 1.00 45.62 475 PRO A O 1
ATOM 3847 N N . SER A 1 476 ? 33.138 30.347 -62.502 1.00 45.81 476 SER A N 1
ATOM 3848 C CA . SER A 1 476 ? 33.462 29.256 -63.425 1.00 45.81 476 SER A CA 1
ATOM 3849 C C . SER A 1 476 ? 34.965 28.928 -63.442 1.00 45.81 476 SER A C 1
ATOM 3851 O O . SER A 1 476 ? 35.782 29.844 -63.324 1.00 45.81 476 SER A O 1
ATOM 3853 N N . PRO A 1 477 ? 35.366 27.664 -63.679 1.00 50.84 477 PRO A N 1
ATOM 3854 C CA . PRO A 1 477 ? 36.767 27.304 -63.830 1.00 50.84 477 PRO A CA 1
ATOM 3855 C C . PRO A 1 477 ? 37.210 27.503 -65.284 1.00 50.84 477 PRO A C 1
ATOM 3857 O O . PRO A 1 477 ? 36.664 26.901 -66.209 1.00 50.84 477 PRO A O 1
ATOM 3860 N N . GLY A 1 478 ? 38.228 28.334 -65.483 1.00 39.69 478 GLY A N 1
ATOM 3861 C CA . GLY A 1 478 ? 38.905 28.493 -66.762 1.00 39.69 478 GLY A CA 1
ATOM 3862 C C . GLY A 1 478 ? 40.409 28.642 -66.565 1.00 39.69 478 GLY A C 1
ATOM 3863 O O . GLY A 1 478 ? 40.844 29.442 -65.745 1.00 39.69 478 GLY A O 1
ATOM 3864 N N . GLY A 1 479 ? 41.181 27.910 -67.370 1.00 36.66 479 GLY A N 1
ATOM 3865 C CA . GLY A 1 479 ? 42.482 28.390 -67.840 1.00 36.66 479 GLY A CA 1
ATOM 3866 C C . GLY A 1 479 ? 43.735 27.762 -67.231 1.00 36.66 479 GLY A C 1
ATOM 3867 O O . GLY A 1 479 ? 44.223 28.169 -66.188 1.00 36.66 479 GLY A O 1
ATOM 3868 N N . SER A 1 480 ? 44.296 26.834 -67.998 1.00 44.38 480 SER A N 1
ATOM 3869 C CA . SER A 1 480 ? 45.686 26.367 -68.054 1.00 44.38 480 SER A CA 1
ATOM 3870 C C . SER A 1 480 ? 46.786 27.447 -68.064 1.00 44.38 480 SER A C 1
ATOM 3872 O O . SER A 1 480 ? 46.608 28.496 -68.679 1.00 44.38 480 SER A O 1
ATOM 3874 N N . GLY A 1 481 ? 47.981 27.082 -67.574 1.00 36.00 481 GLY A N 1
ATOM 3875 C CA . GLY A 1 481 ? 49.285 27.688 -67.917 1.00 36.00 481 GLY A CA 1
ATOM 3876 C C . GLY A 1 481 ? 50.366 27.328 -66.883 1.00 36.00 481 GLY A C 1
ATOM 3877 O O . GLY A 1 481 ? 50.363 27.872 -65.790 1.00 36.00 481 GLY A O 1
ATOM 3878 N N . ILE A 1 482 ? 51.136 26.245 -67.050 1.00 48.06 482 ILE A N 1
ATOM 3879 C CA . ILE A 1 482 ? 52.518 26.213 -67.588 1.00 48.06 482 ILE A CA 1
ATOM 3880 C C . ILE A 1 482 ? 53.366 27.448 -67.220 1.00 48.06 482 ILE A C 1
ATOM 3882 O O . ILE A 1 482 ? 53.166 28.502 -67.811 1.00 48.06 482 ILE A O 1
ATOM 3886 N N . ALA A 1 483 ? 54.382 27.279 -66.359 1.00 43.38 483 ALA A N 1
ATOM 3887 C CA . ALA A 1 483 ? 55.800 27.487 -66.704 1.00 43.38 483 ALA A CA 1
ATOM 3888 C C . ALA A 1 483 ? 56.747 27.294 -65.498 1.00 43.38 483 ALA A C 1
ATOM 3890 O O . ALA A 1 483 ? 56.449 27.642 -64.362 1.00 43.38 483 ALA A O 1
ATOM 3891 N N . SER A 1 484 ? 57.908 26.742 -65.833 1.00 45.78 484 SER A N 1
ATOM 3892 C CA . SER A 1 484 ? 59.133 26.466 -65.076 1.00 45.78 484 SER A CA 1
ATOM 3893 C C . SER A 1 484 ? 59.753 27.635 -64.295 1.00 45.78 484 SER A C 1
ATOM 3895 O O . SER A 1 484 ? 59.887 28.725 -64.855 1.00 45.78 484 SER A O 1
ATOM 3897 N N . LYS A 1 485 ? 60.362 27.354 -63.138 1.00 44.56 485 LYS A N 1
ATOM 3898 C CA . LYS A 1 485 ? 61.809 27.088 -62.990 1.00 44.56 485 LYS A CA 1
ATOM 3899 C C . LYS A 1 485 ? 62.118 26.540 -61.603 1.00 44.56 485 LYS A C 1
ATOM 3901 O O . LYS A 1 485 ? 61.461 27.007 -60.650 1.00 44.56 485 LYS A O 1
#